Protein AF-A0A1R2CNJ6-F1 (afdb_monomer)

InterPro domains:
  IPR001752 Kinesin motor domain [PF00225] (35-286)
  IPR001752 Kinesin motor domain [PR00380] (66-87)
  IPR001752 Kinesin motor domain [PR00380] (236-257)
  IPR001752 Kinesin motor domain [PS50067] (5-286)
  IPR001752 Kinesin motor domain [SM00129] (3-294)
  IPR027417 P-loop containing nucleoside triphosphate hydrolase [SSF52540] (7-322)
  IPR027640 Kinesin-like protein [PTHR47968] (6-572)
  IPR036961 Kinesin motor domain superfamily [G3DSA:3.40.850.10] (2-332)

Secondary structure (DSSP, 8-state):
---EE-EEEEEEPP-SS--TTEEE-SSEEEETTTEEEE-SEEE-TT--HHHHHHHHHHHHHHHHTT--EEEEEESSTTSSHHHHHTB-SSSB-HHHHHHHHHHT-TTGGGEEEEEEEEEEETTEEEESS-SS--SS--EEEE-TTS-EEEET---EEESSHHHHHHHHHHHHHHHHHTT---EEEEEEEEEESS--TTSEEEEEEEEEEE----TT-HHHHHHHHHHHHHHHT----TTSSHHHHHTTTTSSTTSEEEEEEEE--SGGGHHHHHHHHHHHHHHHT-EE-PPP-EEETT-HHHHHHHHHHHHHHHHHHHHHH--S-HHHHHHHHHHHHHHHHHHHHS---HHHHHHHHHHHHHHHHHHHHHH--S--GGG----TTHHHHHHHHHHHHHHHHHHHHHHHHHHHHHHHHHTTB-TTT-SBSS-TT-EEE-TTS-EEE---------------------------------THHHHHHHHHHHHHHHHHHHHHHHHHHHHHHHHHHHHHHHHHHHHHHHHHHHHHHHHHHHHHHHHHHHHHHHHHHHHHHHHHHHHTS---------SSHHHHHHHHHHHHHHHHHHHHHHHHHHHHHHHHHHHHHHHTTS--

Mean predicted aligned error: 19.56 Å

Organism: NCBI:txid5963

Radius of gyration: 36.67 Å; Cα contacts (8 Å, |Δi|>4): 738; chains: 1; bounding box: 149×86×89 Å

Nearest PDB structures (foldseek):
  2vvg-assembly2_B  TM=9.002E-01  e=1.790E-24  Giardia duodenalis
  3h4s-assembly1_A  TM=8.795E-01  e=3.886E-25  Arabidopsis thaliana
  7a3z-assembly1_A  TM=8.917E-01  e=3.598E-23  Caenorhabditis elegans
  3lre-assembly3_A  TM=8.772E-01  e=2.678E-21  Homo sapiens
  4gkr-assembly1_A  TM=8.413E-01  e=9.285E-20  Nakaseomyces glabratus CBS 138

Sequence (620 aa):
MEKNHYKVAVRLKPIPTLPSFLSITSSTISLYNISSFDYDKVYQSDSKNEKIFDLISNYINNAFRGINLSVIAYGEPGSGKTYTIFGDHLSLGLVPITIAYIFNHAYRENYTFSCSMIGIDQDRLIDFLQEKPQEKTLKITKDVNGGVLIENLAEIIVEKEEDCYFLIKKGLKTKKDGKYSCDTVFQILIESLKADNRGFLVNSKMNFCDLNSNKSSKNLQSLNSVITCLSNNVTVPYRDSPLTKILSDTLTKTSNAVIIFNIIPYEYCINSTLQTLNIANLAKTITTTPKKNETQATNFHVLKKLHNDIIKLKNALRAKRGGKNLHEEVNMLKKETDKLKEILNEQSTVQEVEELIQHNKNLRIQLQNLVGCPIAESDVELPDSVSVLQKALVLTEDMIKKRKLYLTDQEMKAKLVADGRCTICTLKVPCKHRVAYSPKGEVIKGYKGNMKCTGNEQIKGKIGAGSGNKVVRSSTPSVDERFIENAEEKIKLLSKIEAYKEKKVMKEIEKAQEMQKIEDEMMEKMRIHEEWRRKYLEKNKEKIKAYKEQIGVKRQASERRKRKKTPSRPQSSFRISNYYERKKSIVDLLREHSKVFMRKSTSRIRSLSNVNNSVDSLSK

Solvent-accessible surface area (backbone atoms only — not comparable to full-atom values): 34892 Å² total; per-residue (Å²): 129,88,79,42,50,34,44,32,32,38,34,41,35,70,64,97,68,85,46,92,52,55,46,77,50,68,34,36,44,26,44,70,84,78,47,77,47,80,45,81,31,39,39,54,47,85,62,53,51,69,70,55,37,63,74,49,53,70,54,53,61,38,28,80,62,3,21,20,29,28,39,36,28,42,42,53,76,92,16,47,34,53,49,48,41,62,25,60,98,89,44,66,5,42,54,58,54,48,44,56,54,50,72,69,37,96,63,48,86,48,43,46,43,30,42,35,42,38,36,35,49,86,86,44,70,41,68,32,66,60,92,63,84,78,89,61,80,64,41,86,47,66,45,98,86,69,38,69,36,57,46,81,56,62,71,43,77,46,93,51,62,65,50,52,52,49,50,51,53,47,25,54,45,44,38,57,75,69,66,58,89,34,29,34,39,42,34,42,38,42,37,44,46,50,54,47,99,86,42,34,24,34,35,19,45,38,38,40,32,32,56,54,45,54,90,85,36,63,49,60,56,37,44,51,49,34,40,49,20,52,42,68,75,44,88,60,62,35,80,76,24,60,61,37,43,67,34,59,61,20,73,40,50,43,15,41,41,38,41,38,40,20,30,52,85,45,79,94,36,45,72,60,37,52,54,46,50,53,53,46,55,39,41,44,63,24,61,28,60,67,43,66,44,64,44,54,43,65,37,65,68,54,50,52,47,54,52,53,48,42,53,53,44,56,51,53,46,50,70,71,65,70,69,99,55,69,63,66,56,48,52,51,48,48,50,54,50,50,51,50,50,49,47,69,72,45,92,57,52,60,66,60,44,32,52,52,47,52,52,40,52,53,46,52,52,54,40,43,59,71,76,60,45,86,80,48,76,90,76,58,76,71,60,83,48,62,59,52,51,51,48,48,50,53,49,49,52,48,50,51,50,52,50,52,51,50,52,49,50,52,53,49,40,52,50,29,49,75,71,55,21,21,79,86,75,66,43,59,64,91,46,97,81,49,59,47,60,44,100,85,69,47,79,46,84,72,73,87,72,91,77,86,86,83,77,88,80,86,84,77,87,81,91,80,90,79,82,88,79,86,83,80,89,79,94,74,89,70,80,55,62,70,49,50,55,55,47,52,53,49,50,56,50,49,53,53,50,51,56,51,49,51,58,51,50,53,56,51,51,52,51,51,56,53,53,49,52,52,50,53,54,50,52,52,54,49,52,54,51,51,53,50,52,49,54,52,52,50,56,49,51,50,52,50,49,54,51,51,50,52,51,50,53,53,49,52,53,51,50,55,56,56,67,75,70,67,85,92,82,89,86,81,94,83,79,76,72,62,57,63,52,49,53,50,52,52,53,50,50,52,52,51,52,50,52,52,49,53,51,53,51,53,50,50,53,53,50,55,57,51,53,56,60,58,55,67,67,72,75,113

Foldseek 3Di:
DPFAAAAFEEEFAADPDFDPQWDDDQFWIHGNVPDIFGGPGYHYNPDALLNVLVVCVVQLVVQLLQFAEEEAEDFAPPLCLCCQAANDPVGGHNPLLSLLVLQPDPCNVQKWKWKWKWWDAQQAIDTQLDPDDQPDGWDWDADPVRAIDIPPTDTHIDDDSVLVVLSSVSSVVSCVVVVGLTKMKMKMKIWGLAADPVQKTHIYIYIYIRGNPPVPRQLVVLVLQQLQCLLVVHDRCLVRHPNSSNCVRRPHLQHHYYYYQRAYSDPVCVVRVVVSSVSSNSSRSRTHDHDTGIDRLQPLSLLVVLLVLLLVLVVLLVVLVDDPDVPVVVVVSVVVSVVSVVCSVDRNDSVVSSVSSVVSSVSSNSSCVSVDPSDDPVVPPPDVCVVVSVVSNVSSVVVVVVVVVVVVLVVVLLVLLCVCADSVPSHHPPDPVQWTADPVGHTDPDDPDDDDDDDDDDDDDDDDDDDDDDDDDDDDDDPVPVVVVVVVVVVVVVVVVVVVVVVVVVVVVVVVVVVVVVVVVVVVVVVVVVVVVVVVVVVVVVVVVVVVVVVVVVVVVVVVVVVVPDDDDDDDDDDDVPPVVVVVVVVVVVVVVVVVVVVVVVVVVVVVVVVVVVVVVVPD

Structure (mmCIF, N/CA/C/O backbone):
data_AF-A0A1R2CNJ6-F1
#
_entry.id   AF-A0A1R2CNJ6-F1
#
loop_
_atom_site.group_PDB
_atom_site.id
_atom_site.type_symbol
_atom_site.label_atom_id
_atom_site.label_alt_id
_atom_site.label_comp_id
_atom_site.label_asym_id
_atom_site.label_entity_id
_atom_site.label_seq_id
_atom_site.pdbx_PDB_ins_code
_atom_site.Cartn_x
_atom_site.Cartn_y
_atom_site.Cartn_z
_atom_site.occupancy
_atom_site.B_iso_or_equiv
_atom_site.auth_seq_id
_atom_site.auth_comp_id
_atom_site.auth_asym_id
_atom_site.auth_atom_id
_atom_site.pdbx_PDB_model_num
ATOM 1 N N . MET A 1 1 ? -14.070 -21.504 -10.090 1.00 34.78 1 MET A N 1
ATOM 2 C CA . MET A 1 1 ? -13.564 -20.307 -9.384 1.00 34.78 1 MET A CA 1
ATOM 3 C C . MET A 1 1 ? -12.425 -19.744 -10.214 1.00 34.78 1 MET A C 1
ATOM 5 O O . MET A 1 1 ? -11.457 -20.466 -10.425 1.00 34.78 1 MET A O 1
ATOM 9 N N . GLU A 1 2 ? -12.563 -18.536 -10.765 1.00 38.34 2 GLU A N 1
ATOM 10 C CA . GLU A 1 2 ? -11.441 -17.871 -11.443 1.00 38.34 2 GLU A CA 1
ATOM 11 C C . GLU A 1 2 ? -10.292 -17.716 -10.443 1.00 38.34 2 GLU A C 1
ATOM 13 O O . GLU A 1 2 ? -10.474 -17.178 -9.349 1.00 38.34 2 GLU A O 1
ATOM 18 N N . LYS A 1 3 ? -9.119 -18.258 -10.778 1.00 52.44 3 LYS A N 1
ATOM 19 C CA . LYS A 1 3 ? -7.924 -18.087 -9.953 1.00 52.44 3 LYS A CA 1
ATOM 20 C C . LYS A 1 3 ? -7.485 -16.633 -10.094 1.00 52.44 3 LYS A C 1
ATOM 22 O O . LYS A 1 3 ? -7.050 -16.233 -11.169 1.00 52.44 3 LYS A O 1
ATOM 27 N N . ASN A 1 4 ? -7.607 -15.855 -9.021 1.00 80.50 4 ASN A N 1
ATOM 28 C CA . ASN A 1 4 ? -6.976 -14.544 -8.962 1.00 80.50 4 ASN A CA 1
ATOM 29 C C . ASN A 1 4 ? -5.454 -14.732 -8.981 1.00 80.50 4 ASN A C 1
ATOM 31 O O . ASN A 1 4 ? -4.926 -15.709 -8.450 1.00 80.50 4 ASN A O 1
ATOM 35 N N . HIS A 1 5 ? -4.746 -13.809 -9.613 1.00 89.62 5 HIS A N 1
ATOM 36 C CA . HIS A 1 5 ? -3.288 -13.756 -9.648 1.00 89.62 5 HIS A CA 1
ATOM 37 C C . HIS A 1 5 ? -2.828 -12.331 -9.374 1.00 89.62 5 HIS A C 1
ATOM 39 O O . HIS A 1 5 ? -3.612 -11.385 -9.514 1.00 89.62 5 HIS A O 1
ATOM 45 N N . TYR A 1 6 ? -1.568 -12.171 -8.974 1.00 93.94 6 TYR A N 1
ATOM 46 C CA . TYR A 1 6 ? -0.950 -10.847 -8.917 1.00 93.94 6 TYR A CA 1
ATOM 47 C C . TYR A 1 6 ? -1.056 -10.181 -10.283 1.00 93.94 6 TYR A C 1
ATOM 49 O O . TYR A 1 6 ? -0.678 -10.773 -11.291 1.00 93.94 6 TYR A O 1
ATOM 57 N N . LYS A 1 7 ? -1.552 -8.943 -10.323 1.00 93.50 7 LYS A N 1
ATOM 58 C CA . LYS A 1 7 ? -1.608 -8.200 -11.580 1.00 93.50 7 LYS A CA 1
ATOM 59 C C . LYS A 1 7 ? -0.251 -7.618 -11.891 1.00 93.50 7 LYS A C 1
ATOM 61 O O . LYS A 1 7 ? 0.320 -6.882 -11.088 1.00 93.50 7 LYS A O 1
ATOM 66 N N . VAL A 1 8 ? 0.244 -7.944 -13.074 1.00 94.56 8 VAL A N 1
ATOM 67 C CA . VAL A 1 8 ? 1.555 -7.525 -13.544 1.00 94.56 8 VAL A CA 1
ATOM 68 C C . VAL A 1 8 ? 1.380 -6.659 -14.773 1.00 94.56 8 VAL A C 1
ATOM 70 O O . VAL A 1 8 ? 0.892 -7.110 -15.811 1.00 94.56 8 VAL A O 1
ATOM 73 N N . ALA A 1 9 ? 1.818 -5.410 -14.659 1.00 94.81 9 ALA A N 1
ATOM 74 C CA . ALA A 1 9 ? 1.904 -4.508 -15.791 1.00 94.81 9 ALA A CA 1
ATOM 75 C C . ALA A 1 9 ? 3.345 -4.088 -16.039 1.00 94.81 9 ALA A C 1
ATOM 77 O O . ALA A 1 9 ? 4.116 -3.906 -15.101 1.00 94.81 9 ALA A O 1
ATOM 78 N N . VAL A 1 10 ? 3.689 -3.876 -17.304 1.00 95.69 10 VAL A N 1
ATOM 79 C CA . VAL A 1 10 ? 4.961 -3.260 -17.685 1.00 95.69 10 VAL A CA 1
ATOM 80 C C . VAL A 1 10 ? 4.688 -1.854 -18.188 1.00 95.69 10 VAL A C 1
ATOM 82 O O . VAL A 1 10 ? 3.756 -1.640 -18.960 1.00 95.69 10 VAL A O 1
ATOM 85 N N . ARG A 1 11 ? 5.490 -0.885 -17.752 1.00 94.56 11 ARG A N 1
ATOM 86 C CA . ARG A 1 11 ? 5.390 0.507 -18.181 1.00 94.56 11 ARG A CA 1
ATOM 87 C C . ARG A 1 11 ? 6.698 0.967 -18.794 1.00 94.56 11 ARG A C 1
ATOM 89 O O . ARG A 1 11 ? 7.744 0.915 -18.150 1.00 94.56 11 ARG A O 1
ATOM 96 N N . LEU A 1 12 ? 6.625 1.486 -20.011 1.00 92.31 12 LEU A N 1
ATOM 97 C CA . LEU A 1 12 ? 7.766 2.114 -20.650 1.00 92.31 12 LEU A CA 1
ATOM 98 C C . LEU A 1 12 ? 7.927 3.556 -20.194 1.00 92.31 12 LEU A C 1
ATOM 100 O O . LEU A 1 12 ? 6.964 4.321 -20.125 1.00 92.31 12 LEU A O 1
ATOM 104 N N . LYS A 1 13 ? 9.177 3.942 -19.947 1.00 88.25 13 LYS A N 1
ATOM 105 C CA . LYS A 1 13 ? 9.533 5.351 -19.827 1.00 88.25 13 LYS A CA 1
ATOM 106 C C . LYS A 1 13 ? 9.173 6.098 -21.127 1.00 88.25 13 LYS A C 1
ATOM 108 O O . LYS A 1 13 ? 9.411 5.559 -22.214 1.00 88.25 13 LYS A O 1
ATOM 113 N N . PRO A 1 14 ? 8.636 7.329 -21.044 1.00 81.00 14 PRO A N 1
ATOM 114 C CA . PRO A 1 14 ? 8.408 8.162 -22.215 1.00 81.00 14 PRO A CA 1
ATOM 115 C C . PRO A 1 14 ? 9.697 8.380 -23.014 1.00 81.00 14 PRO A C 1
ATOM 117 O O . PRO A 1 14 ? 10.706 8.812 -22.454 1.00 81.00 14 PRO A O 1
ATOM 120 N N . ILE A 1 15 ? 9.661 8.068 -24.309 1.00 78.75 15 ILE A N 1
ATOM 121 C CA . ILE A 1 15 ? 10.730 8.351 -25.271 1.00 78.75 15 ILE A CA 1
ATOM 122 C C . ILE A 1 15 ? 10.114 8.801 -26.605 1.00 78.75 15 ILE A C 1
ATOM 124 O O . ILE A 1 15 ? 9.004 8.369 -26.916 1.00 78.75 15 ILE A O 1
ATOM 128 N N . PRO A 1 16 ? 10.806 9.641 -27.399 1.00 73.44 16 PRO A N 1
ATOM 129 C CA . PRO A 1 16 ? 10.237 10.207 -28.626 1.00 73.44 16 PRO A CA 1
ATOM 130 C C . PRO A 1 16 ? 9.940 9.158 -29.702 1.00 73.44 16 PRO A C 1
ATOM 132 O O . PRO A 1 16 ? 8.936 9.238 -30.400 1.00 73.44 16 PRO A O 1
ATOM 135 N N . THR A 1 17 ? 10.823 8.170 -29.841 1.00 77.25 17 THR A N 1
ATOM 136 C CA . THR A 1 17 ? 10.751 7.146 -30.887 1.00 77.25 17 THR A CA 1
ATOM 137 C C . THR A 1 17 ? 11.143 5.804 -30.308 1.00 77.25 17 THR A C 1
ATOM 139 O O . THR A 1 17 ? 12.238 5.679 -29.754 1.00 77.25 17 THR A O 1
ATOM 142 N N . LEU A 1 18 ? 10.276 4.802 -30.455 1.00 78.19 18 LEU A N 1
ATOM 143 C CA . LEU A 1 18 ? 10.549 3.461 -29.958 1.00 78.19 18 LEU A CA 1
ATOM 144 C C . LEU A 1 18 ? 11.776 2.857 -30.675 1.00 78.19 18 LEU A C 1
ATOM 146 O O . LEU A 1 18 ? 11.849 2.942 -31.902 1.00 78.19 18 LEU A O 1
ATOM 150 N N . PRO A 1 19 ? 12.745 2.261 -29.957 1.00 80.12 19 PRO A N 1
ATOM 151 C CA . PRO A 1 19 ? 13.917 1.671 -30.584 1.00 80.12 19 PRO A CA 1
ATOM 152 C C . PRO A 1 19 ? 13.548 0.434 -31.401 1.00 80.12 19 PRO A C 1
ATOM 154 O O . PRO A 1 19 ? 12.682 -0.343 -31.004 1.00 80.12 19 PRO A O 1
ATOM 157 N N . SER A 1 20 ? 14.292 0.179 -32.476 1.00 78.62 20 SER A N 1
ATOM 158 C CA . SER A 1 20 ? 14.087 -0.983 -33.352 1.00 78.62 20 SER A CA 1
ATOM 159 C C . SER A 1 20 ? 14.244 -2.336 -32.653 1.00 78.62 20 SER A C 1
ATOM 161 O O . SER A 1 20 ? 13.674 -3.325 -33.107 1.00 78.62 20 SER A O 1
ATOM 163 N N . PHE A 1 21 ? 14.993 -2.401 -31.546 1.00 79.62 21 PHE A N 1
ATOM 164 C CA . PHE A 1 21 ? 15.168 -3.640 -30.788 1.00 79.62 21 PHE A CA 1
ATOM 165 C C . PHE A 1 21 ? 13.932 -4.033 -29.971 1.00 79.62 21 PHE A C 1
ATOM 167 O O . PHE A 1 21 ? 13.917 -5.127 -29.412 1.00 79.62 21 PHE A O 1
ATOM 174 N N . LEU A 1 22 ? 12.924 -3.165 -29.847 1.00 82.56 22 LEU A N 1
ATOM 175 C CA . LEU A 1 22 ? 11.798 -3.371 -28.947 1.00 82.56 22 LEU A CA 1
ATOM 176 C C . LEU A 1 22 ? 10.475 -3.312 -29.723 1.00 82.56 22 LEU A C 1
ATOM 178 O O . LEU A 1 22 ? 10.113 -2.284 -30.283 1.00 82.56 22 LEU A O 1
ATOM 182 N N . SER A 1 23 ? 9.747 -4.428 -29.736 1.00 81.88 23 SER A N 1
ATOM 183 C CA . SER A 1 23 ? 8.403 -4.541 -30.314 1.00 81.88 23 SER A CA 1
ATOM 184 C C . SER A 1 23 ? 7.374 -4.688 -29.196 1.00 81.88 23 SER A C 1
ATOM 186 O O . SER A 1 23 ? 7.609 -5.414 -28.228 1.00 81.88 23 SER A O 1
ATOM 188 N N . ILE A 1 24 ? 6.253 -3.967 -29.287 1.00 83.56 24 ILE A N 1
ATOM 189 C CA . ILE A 1 24 ? 5.254 -3.883 -28.212 1.00 83.56 24 ILE A CA 1
ATOM 190 C C . ILE A 1 24 ? 3.848 -4.026 -28.765 1.00 83.56 24 ILE A C 1
ATOM 192 O O . ILE A 1 24 ? 3.463 -3.329 -29.702 1.00 83.56 24 ILE A O 1
ATOM 196 N N . THR A 1 25 ? 3.045 -4.830 -28.080 1.00 84.12 25 THR A N 1
ATOM 197 C CA . THR A 1 25 ? 1.585 -4.845 -28.199 1.00 84.12 25 THR A CA 1
ATOM 198 C C . THR A 1 25 ? 0.949 -4.462 -26.859 1.00 84.12 25 THR A C 1
ATOM 200 O O . THR A 1 25 ? 1.637 -4.157 -25.889 1.00 84.12 25 THR A O 1
ATOM 203 N N . SER A 1 26 ? -0.382 -4.489 -26.755 1.00 81.69 26 SER A N 1
ATOM 204 C CA . SER A 1 26 ? -1.084 -4.182 -25.498 1.00 81.69 26 SER A CA 1
ATOM 205 C C . SER A 1 26 ? -0.767 -5.128 -24.329 1.00 81.69 26 SER A C 1
ATOM 207 O O . SER A 1 26 ? -1.091 -4.798 -23.185 1.00 81.69 26 SER A O 1
ATOM 209 N N . SER A 1 27 ? -0.191 -6.300 -24.605 1.00 87.12 27 SER A N 1
ATOM 210 C CA . SER A 1 27 ? 0.097 -7.358 -23.626 1.00 87.12 27 SER A CA 1
ATOM 211 C C . SER A 1 27 ? 1.493 -7.960 -23.765 1.00 87.12 27 SER A C 1
ATOM 213 O O . SER A 1 27 ? 1.941 -8.622 -22.836 1.00 87.12 27 SER A O 1
ATOM 215 N N . THR A 1 28 ? 2.185 -7.731 -24.880 1.00 87.81 28 THR A N 1
ATOM 216 C CA . THR A 1 28 ? 3.434 -8.425 -25.204 1.00 87.81 28 THR A CA 1
ATOM 217 C C . THR A 1 28 ? 4.572 -7.433 -25.408 1.00 87.81 28 THR A C 1
ATOM 219 O O . THR A 1 28 ? 4.388 -6.387 -26.031 1.00 87.81 28 THR A O 1
ATOM 222 N N . ILE A 1 29 ? 5.757 -7.773 -24.903 1.00 88.25 29 ILE A N 1
ATOM 223 C CA . ILE A 1 29 ? 7.021 -7.090 -25.201 1.00 88.25 29 ILE A CA 1
ATOM 224 C C . ILE A 1 29 ? 7.964 -8.106 -25.825 1.00 88.25 29 ILE A C 1
ATOM 226 O O . ILE A 1 29 ? 8.229 -9.146 -25.224 1.00 88.25 29 ILE A O 1
ATOM 230 N N . SER A 1 30 ? 8.513 -7.785 -26.991 1.00 85.31 30 SER A N 1
ATOM 231 C CA . SER A 1 30 ? 9.539 -8.590 -27.646 1.00 85.31 30 SER A CA 1
ATOM 232 C C . SER A 1 30 ? 10.839 -7.799 -27.776 1.00 85.31 30 SER A C 1
ATOM 234 O O . SER A 1 30 ? 10.840 -6.658 -28.237 1.00 85.31 30 SER A O 1
ATOM 236 N N . LEU A 1 31 ? 11.952 -8.413 -27.375 1.00 84.44 31 LEU A N 1
ATOM 237 C CA . LEU A 1 31 ? 13.301 -7.859 -27.487 1.00 84.44 31 LEU A CA 1
ATOM 238 C C . LEU A 1 31 ? 14.066 -8.588 -28.597 1.00 84.44 31 LEU A C 1
ATOM 240 O O . LEU A 1 31 ? 14.164 -9.821 -28.586 1.00 84.44 31 LEU A O 1
ATOM 244 N N . TYR A 1 32 ? 14.588 -7.818 -29.553 1.00 79.00 32 TYR A N 1
ATOM 245 C CA . TYR A 1 32 ? 15.291 -8.254 -30.767 1.00 79.00 32 TYR A CA 1
ATOM 246 C C . TYR A 1 32 ? 14.557 -9.331 -31.586 1.00 79.00 32 TYR A C 1
ATOM 248 O O . TYR A 1 32 ? 15.190 -10.056 -32.344 1.00 79.00 32 TYR A O 1
ATOM 256 N N . ASN A 1 33 ? 13.235 -9.475 -31.426 1.00 68.62 33 ASN A N 1
ATOM 257 C CA . ASN A 1 33 ? 12.442 -10.591 -31.967 1.00 68.62 33 ASN A CA 1
ATOM 258 C C . ASN A 1 33 ? 12.946 -11.994 -31.551 1.00 68.62 33 ASN A C 1
ATOM 260 O O . ASN A 1 33 ? 12.611 -12.983 -32.195 1.00 68.62 33 ASN A O 1
ATOM 264 N N . ILE A 1 34 ? 13.736 -12.087 -30.474 1.00 67.38 34 ILE A N 1
ATOM 265 C CA . ILE A 1 34 ? 14.315 -13.345 -29.966 1.00 67.38 34 ILE A CA 1
ATOM 266 C C . ILE A 1 34 ? 13.641 -13.765 -28.659 1.00 67.38 34 ILE A C 1
ATOM 268 O O . ILE A 1 34 ? 13.388 -14.945 -28.436 1.00 67.38 34 ILE A O 1
ATOM 272 N N . SER A 1 35 ? 13.345 -12.803 -27.784 1.00 77.06 35 SER A N 1
ATOM 273 C CA . SER A 1 35 ? 12.688 -13.062 -26.499 1.00 77.06 35 SER A CA 1
ATOM 274 C C . SER A 1 35 ? 11.375 -12.298 -26.433 1.00 77.06 35 SER A C 1
ATOM 276 O O . SER A 1 35 ? 11.356 -11.093 -26.672 1.00 77.06 35 SER A O 1
ATOM 278 N N . SER A 1 36 ? 10.280 -13.005 -26.154 1.00 84.75 36 SER A N 1
ATOM 279 C CA . SER A 1 36 ? 8.932 -12.443 -26.068 1.00 84.75 36 SER A CA 1
ATOM 280 C C . SER A 1 36 ? 8.340 -12.708 -24.691 1.00 84.75 36 SER A C 1
ATOM 282 O O . SER A 1 36 ? 8.510 -13.795 -24.138 1.00 84.75 36 SER A O 1
ATOM 284 N N . PHE A 1 37 ? 7.661 -11.708 -24.142 1.00 87.75 37 PHE A N 1
ATOM 285 C CA . PHE A 1 37 ? 7.138 -11.713 -22.784 1.00 87.75 37 PHE A CA 1
ATOM 286 C C . PHE A 1 37 ? 5.691 -11.227 -22.769 1.00 87.75 37 PHE A C 1
ATOM 288 O O . PHE A 1 37 ? 5.419 -10.147 -23.291 1.00 87.75 37 PHE A O 1
ATOM 295 N N . ASP A 1 38 ? 4.794 -11.975 -22.123 1.00 89.00 38 ASP A N 1
ATOM 296 C CA . ASP A 1 38 ? 3.367 -11.650 -22.035 1.00 89.00 38 ASP A CA 1
ATOM 297 C C . ASP A 1 38 ? 2.950 -11.256 -20.615 1.00 89.00 38 ASP A C 1
ATOM 299 O O . ASP A 1 38 ? 3.144 -12.009 -19.657 1.00 89.00 38 ASP A O 1
ATOM 303 N N . TYR A 1 39 ? 2.243 -10.138 -20.487 1.00 89.81 39 TYR A N 1
ATOM 304 C CA . TYR A 1 39 ? 1.798 -9.545 -19.221 1.00 89.81 39 TYR A CA 1
ATOM 305 C C . TYR A 1 39 ? 0.303 -9.205 -19.246 1.00 89.81 39 TYR A C 1
ATOM 307 O O . TYR A 1 39 ? -0.321 -9.228 -20.306 1.00 89.81 39 TYR A O 1
ATOM 315 N N . ASP A 1 40 ? -0.289 -8.882 -18.087 1.00 87.06 40 ASP A N 1
ATOM 316 C CA . ASP A 1 40 ? -1.700 -8.460 -18.037 1.00 87.06 40 ASP A CA 1
ATOM 317 C C . ASP A 1 40 ? -1.913 -7.156 -18.818 1.00 87.06 40 ASP A C 1
ATOM 319 O O . ASP A 1 40 ? -2.952 -6.957 -19.453 1.00 87.06 40 ASP A O 1
ATOM 323 N N . LYS A 1 41 ? -0.924 -6.255 -18.774 1.00 91.12 41 LYS A N 1
ATOM 324 C CA . LYS A 1 41 ? -0.938 -5.010 -19.539 1.00 91.12 41 LYS A CA 1
ATOM 325 C C . LYS A 1 41 ? 0.468 -4.500 -19.825 1.00 91.12 41 LYS A C 1
ATOM 327 O O . LYS A 1 41 ? 1.340 -4.545 -18.959 1.00 91.12 41 LYS A O 1
ATOM 332 N N . VAL A 1 42 ? 0.660 -3.939 -21.012 1.00 92.12 42 VAL A N 1
ATOM 333 C CA . VAL A 1 42 ? 1.858 -3.175 -21.364 1.00 92.12 42 VAL A CA 1
ATOM 334 C C . VAL A 1 42 ? 1.451 -1.746 -21.706 1.00 92.12 42 VAL A C 1
ATOM 336 O O . VAL A 1 42 ? 0.639 -1.510 -22.600 1.00 92.12 42 VAL A O 1
ATOM 339 N N . TYR A 1 43 ? 2.004 -0.791 -20.963 1.00 91.38 43 TYR A N 1
ATOM 340 C CA . TYR A 1 43 ? 1.786 0.639 -21.137 1.00 91.38 43 TYR A CA 1
ATOM 341 C C . TYR A 1 43 ? 2.946 1.246 -21.921 1.00 91.38 43 TYR A C 1
ATOM 343 O O . TYR A 1 43 ? 4.104 1.174 -21.499 1.00 91.38 43 TYR A O 1
ATOM 351 N N . GLN A 1 44 ? 2.615 1.843 -23.063 1.00 88.69 44 GLN A N 1
ATOM 352 C CA . GLN A 1 44 ? 3.566 2.516 -23.940 1.00 88.69 44 GLN A CA 1
ATOM 353 C C . GLN A 1 44 ? 3.966 3.893 -23.385 1.00 88.69 44 GLN A C 1
ATOM 355 O O . GLN A 1 44 ? 3.411 4.381 -22.400 1.00 88.69 44 GLN A O 1
ATOM 360 N N . SER A 1 45 ? 4.955 4.515 -24.024 1.00 83.12 45 SER A N 1
ATOM 361 C CA . SER A 1 45 ? 5.558 5.794 -23.629 1.00 83.12 45 SER A CA 1
ATOM 362 C C . SER A 1 45 ? 4.576 6.973 -23.528 1.00 83.12 45 SER A C 1
ATOM 364 O O . SER A 1 45 ? 4.849 7.919 -22.797 1.00 83.12 45 SER A O 1
ATOM 366 N N . ASP A 1 46 ? 3.438 6.915 -24.218 1.00 83.25 46 ASP A N 1
ATOM 367 C CA . ASP A 1 46 ? 2.358 7.914 -24.224 1.00 83.25 46 ASP A CA 1
ATOM 368 C C . ASP A 1 46 ? 1.267 7.651 -23.162 1.00 83.25 46 ASP A C 1
ATOM 370 O O . ASP A 1 46 ? 0.311 8.418 -23.008 1.00 83.25 46 ASP A O 1
ATOM 374 N N . SER A 1 47 ? 1.369 6.537 -22.432 1.00 85.75 47 SER A N 1
ATOM 375 C CA . SER A 1 47 ? 0.340 6.101 -21.495 1.00 85.75 47 SER A CA 1
ATOM 376 C C . SER A 1 47 ? 0.357 6.931 -20.214 1.00 85.75 47 SER A C 1
ATOM 378 O O . SER A 1 47 ? 1.294 6.878 -19.407 1.00 85.75 47 SER A O 1
ATOM 380 N N . LYS A 1 48 ? -0.740 7.665 -20.010 1.00 86.25 48 LYS A N 1
ATOM 381 C CA . LYS A 1 48 ? -0.973 8.487 -18.822 1.00 86.25 48 LYS A CA 1
ATOM 382 C C . LYS A 1 48 ? -1.321 7.654 -17.584 1.00 86.25 48 LYS A C 1
ATOM 384 O O . LYS A 1 48 ? -1.790 6.518 -17.696 1.00 86.25 48 LYS A O 1
ATOM 389 N N . ASN A 1 49 ? -1.109 8.234 -16.404 1.00 87.00 49 ASN A N 1
ATOM 390 C CA . ASN A 1 49 ? -1.309 7.565 -15.115 1.00 87.00 49 ASN A CA 1
ATOM 391 C C . ASN A 1 49 ? -2.770 7.156 -14.868 1.00 87.00 49 ASN A C 1
ATOM 393 O O . ASN A 1 49 ? -3.005 6.132 -14.234 1.00 87.00 49 ASN A O 1
ATOM 397 N N . GLU A 1 50 ? -3.745 7.862 -15.437 1.00 84.31 50 GLU A N 1
ATOM 398 C CA . GLU A 1 50 ? -5.174 7.546 -15.323 1.00 84.31 50 GLU A CA 1
ATOM 399 C C . GLU A 1 50 ? -5.514 6.202 -15.981 1.00 84.31 50 GLU A C 1
ATOM 401 O O . GLU A 1 50 ? -6.266 5.406 -15.427 1.00 84.31 50 GLU A O 1
ATOM 406 N N . LYS A 1 51 ? -4.888 5.885 -17.123 1.00 86.19 51 LYS A N 1
ATOM 407 C CA . LYS A 1 51 ? -5.046 4.565 -17.761 1.00 86.19 51 LYS A CA 1
ATOM 408 C C . LYS A 1 51 ? -4.419 3.448 -16.928 1.00 86.19 51 LYS A C 1
ATOM 410 O O . LYS A 1 51 ? -4.857 2.307 -16.999 1.00 86.19 51 LYS A O 1
ATOM 415 N N . ILE A 1 52 ? -3.371 3.754 -16.163 1.00 89.38 52 ILE A N 1
ATOM 416 C CA . ILE A 1 52 ? -2.738 2.788 -15.256 1.00 89.38 52 ILE A CA 1
ATOM 417 C C . ILE A 1 52 ? -3.617 2.589 -14.020 1.00 89.38 52 ILE A C 1
ATOM 419 O O . ILE A 1 52 ? -3.735 1.468 -13.526 1.00 89.38 52 ILE A O 1
ATOM 423 N N . PHE A 1 53 ? -4.286 3.650 -13.564 1.00 89.94 53 PHE A N 1
ATOM 424 C CA . PHE A 1 53 ? -5.228 3.599 -12.455 1.00 89.94 53 PHE A CA 1
ATOM 425 C C . PHE A 1 53 ? -6.381 2.611 -12.700 1.00 89.94 53 PHE A C 1
ATOM 427 O O . PHE A 1 53 ? -6.789 1.905 -11.775 1.00 89.94 53 PHE A O 1
ATOM 434 N N . ASP A 1 54 ? -6.842 2.461 -13.947 1.00 87.25 54 ASP A N 1
ATOM 435 C CA . ASP A 1 54 ? -7.856 1.461 -14.319 1.00 87.25 54 ASP A CA 1
ATOM 436 C C . ASP A 1 54 ? -7.503 0.041 -13.847 1.00 87.25 54 ASP A C 1
ATOM 438 O O . ASP A 1 54 ? -8.391 -0.713 -13.437 1.00 87.25 54 ASP A O 1
ATOM 442 N N . LEU A 1 55 ? -6.210 -0.310 -13.844 1.00 87.12 55 LEU A N 1
ATOM 443 C CA . LEU A 1 55 ? -5.719 -1.611 -13.386 1.00 87.12 55 LEU A CA 1
ATOM 444 C C . LEU A 1 55 ? -5.904 -1.809 -11.878 1.00 87.12 55 LEU A C 1
ATOM 446 O O . LEU A 1 55 ? -6.181 -2.928 -11.447 1.00 87.12 55 LEU A O 1
ATOM 450 N N . ILE A 1 56 ? -5.755 -0.747 -11.079 1.00 89.62 56 ILE A N 1
ATOM 451 C CA . ILE A 1 56 ? -5.838 -0.822 -9.613 1.00 89.62 56 ILE A CA 1
ATOM 452 C C . ILE A 1 56 ? -7.250 -0.551 -9.081 1.00 89.62 56 ILE A C 1
ATOM 454 O O . ILE A 1 56 ? -7.601 -1.074 -8.027 1.00 89.62 56 ILE A O 1
ATOM 458 N N . SER A 1 57 ? -8.081 0.194 -9.819 1.00 85.62 57 SER A N 1
ATOM 459 C CA . SER A 1 57 ? -9.410 0.666 -9.391 1.00 85.62 57 SER A CA 1
ATOM 460 C C . SER A 1 57 ? -10.309 -0.426 -8.788 1.00 85.62 57 SER A C 1
ATOM 462 O O . SER A 1 57 ? -10.902 -0.244 -7.724 1.00 85.62 57 SER A O 1
ATOM 464 N N . ASN A 1 58 ? -10.352 -1.612 -9.407 1.00 81.12 58 ASN A N 1
ATOM 465 C CA . ASN A 1 58 ? -11.167 -2.735 -8.926 1.00 81.12 58 ASN A CA 1
ATOM 466 C C . ASN A 1 58 ? -10.688 -3.283 -7.577 1.00 81.12 58 ASN A C 1
ATOM 468 O O . ASN A 1 58 ? -11.494 -3.754 -6.778 1.00 81.12 58 ASN A O 1
ATOM 472 N N . TYR A 1 59 ? -9.386 -3.206 -7.313 1.00 90.12 59 TYR A N 1
ATOM 473 C CA . TYR A 1 59 ? -8.787 -3.683 -6.072 1.00 90.12 59 TYR A CA 1
ATOM 474 C C . TYR A 1 59 ? -8.957 -2.691 -4.924 1.00 90.12 59 TYR A C 1
ATOM 476 O O . TYR A 1 59 ? -9.007 -3.114 -3.772 1.00 90.12 59 TYR A O 1
ATOM 484 N N . ILE A 1 60 ? -9.133 -1.401 -5.220 1.00 90.94 60 ILE A N 1
ATOM 485 C CA . ILE A 1 60 ? -9.458 -0.393 -4.201 1.00 90.94 60 ILE A CA 1
ATOM 486 C C . ILE A 1 60 ? -10.823 -0.704 -3.572 1.00 90.94 60 ILE A C 1
ATOM 488 O O . ILE A 1 60 ? -10.965 -0.680 -2.354 1.00 90.94 60 ILE A O 1
ATOM 492 N N . ASN A 1 61 ? -11.810 -1.126 -4.370 1.00 88.88 61 ASN A N 1
ATOM 493 C CA . ASN A 1 61 ? -13.107 -1.571 -3.840 1.00 88.88 61 ASN A CA 1
ATOM 494 C C . ASN A 1 61 ? -12.984 -2.809 -2.931 1.00 88.88 61 ASN A C 1
ATOM 496 O O . ASN A 1 61 ? -13.762 -2.970 -1.992 1.00 88.88 61 ASN A O 1
ATOM 500 N N . ASN A 1 62 ? -11.999 -3.678 -3.175 1.00 92.06 62 ASN A N 1
ATOM 501 C CA . ASN A 1 62 ? -11.715 -4.807 -2.288 1.00 92.06 62 ASN A CA 1
ATOM 502 C C . ASN A 1 62 ? -11.105 -4.344 -0.954 1.00 92.06 62 ASN A C 1
ATOM 504 O O . ASN A 1 62 ? -11.382 -4.963 0.072 1.00 92.06 62 ASN A O 1
ATOM 508 N N . ALA A 1 63 ? -10.351 -3.241 -0.939 1.00 93.75 63 ALA A N 1
ATOM 509 C CA . ALA A 1 63 ? -9.825 -2.653 0.292 1.00 93.75 63 ALA A CA 1
ATOM 510 C C . ALA A 1 63 ? -10.952 -2.175 1.222 1.00 93.75 63 ALA A C 1
ATOM 512 O O . ALA A 1 63 ? -10.957 -2.527 2.401 1.00 93.75 63 ALA A O 1
ATOM 513 N N . PHE A 1 64 ? -11.989 -1.520 0.694 1.00 92.44 64 PHE A N 1
ATOM 514 C CA . PHE A 1 64 ? -13.199 -1.190 1.468 1.00 92.44 64 PHE A CA 1
ATOM 515 C C . PHE A 1 64 ? -13.920 -2.420 2.041 1.00 92.44 64 PHE A C 1
ATOM 517 O O . PHE A 1 64 ? -14.590 -2.343 3.070 1.00 92.44 64 PHE A O 1
ATOM 524 N N . ARG A 1 65 ? -13.762 -3.580 1.396 1.00 91.62 65 ARG A N 1
ATOM 525 C CA . ARG A 1 65 ? -14.295 -4.867 1.864 1.00 91.62 65 ARG A CA 1
ATOM 526 C C . ARG A 1 65 ? -1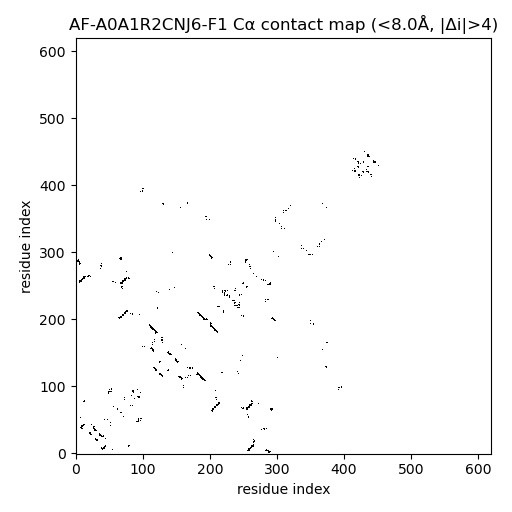3.370 -5.579 2.850 1.00 91.62 65 ARG A C 1
ATOM 528 O O . ARG A 1 65 ? -13.677 -6.708 3.207 1.00 91.62 65 ARG A O 1
ATOM 535 N N . GLY A 1 66 ? -12.270 -4.964 3.280 1.00 93.75 66 GLY A N 1
ATOM 536 C CA . GLY A 1 66 ? -11.330 -5.540 4.240 1.00 93.75 66 GLY A CA 1
ATOM 537 C C . GLY A 1 66 ? -10.224 -6.399 3.621 1.00 93.75 66 GLY A C 1
ATOM 538 O O . GLY A 1 66 ? -9.655 -7.237 4.306 1.00 93.75 66 GLY A O 1
ATOM 539 N N . ILE A 1 67 ? -9.932 -6.265 2.324 1.00 94.81 67 ILE A N 1
ATOM 540 C CA . ILE A 1 67 ? -8.871 -7.039 1.663 1.00 94.81 67 ILE A CA 1
ATOM 541 C C . ILE A 1 67 ? -7.651 -6.149 1.427 1.00 94.81 67 ILE A C 1
ATOM 543 O O . ILE A 1 67 ? -7.737 -5.126 0.755 1.00 94.81 67 ILE A O 1
ATOM 547 N N . ASN A 1 68 ? -6.495 -6.579 1.922 1.00 96.31 68 ASN A N 1
ATOM 548 C CA . ASN A 1 68 ? -5.226 -5.874 1.749 1.00 96.31 68 ASN A CA 1
ATOM 549 C C . ASN A 1 68 ? -4.831 -5.698 0.271 1.00 96.31 68 ASN A C 1
ATOM 551 O O . ASN A 1 68 ? -5.096 -6.570 -0.565 1.00 96.31 68 ASN A O 1
ATOM 555 N N . LEU A 1 69 ? -4.150 -4.588 -0.032 1.00 96.56 69 LEU A N 1
ATOM 556 C CA . LEU A 1 69 ? -3.635 -4.271 -1.364 1.00 96.56 69 LEU A CA 1
ATOM 557 C C . LEU A 1 69 ? -2.180 -3.788 -1.300 1.00 96.56 69 LEU A C 1
ATOM 559 O O . LEU A 1 69 ? -1.848 -2.880 -0.546 1.00 96.56 69 LEU A O 1
ATOM 563 N N . SER A 1 70 ? -1.318 -4.330 -2.155 1.00 97.06 70 SER A N 1
ATOM 564 C CA . SER A 1 70 ? -0.007 -3.741 -2.455 1.00 97.06 70 SER A CA 1
ATOM 565 C C . SER A 1 70 ? 0.056 -3.251 -3.896 1.00 97.06 70 SER A C 1
ATOM 567 O O . SER A 1 70 ? -0.244 -4.003 -4.819 1.00 97.06 70 SER A O 1
ATOM 569 N N . VAL A 1 71 ? 0.489 -2.011 -4.095 1.00 97.69 71 VAL A N 1
ATOM 570 C CA . VAL A 1 71 ? 0.819 -1.425 -5.396 1.00 97.69 71 VAL A CA 1
ATOM 571 C C . VAL A 1 71 ? 2.307 -1.099 -5.397 1.00 97.69 71 VAL A C 1
ATOM 573 O O . VAL A 1 71 ? 2.753 -0.220 -4.665 1.00 97.69 71 VAL A O 1
ATOM 576 N N . ILE A 1 72 ? 3.093 -1.817 -6.194 1.00 97.06 72 ILE A N 1
ATOM 577 C CA . ILE A 1 72 ? 4.559 -1.726 -6.167 1.00 97.06 72 ILE A CA 1
ATOM 578 C C . ILE A 1 72 ? 5.067 -1.254 -7.525 1.00 97.06 72 ILE A C 1
ATOM 580 O O . ILE A 1 72 ? 4.805 -1.905 -8.533 1.00 97.06 72 ILE A O 1
ATOM 584 N N . ALA A 1 73 ? 5.835 -0.164 -7.557 1.00 95.50 73 ALA A N 1
ATOM 585 C CA . ALA A 1 73 ? 6.601 0.230 -8.735 1.00 95.50 73 ALA A CA 1
ATOM 586 C C . ALA A 1 73 ? 8.032 -0.325 -8.656 1.00 95.50 73 ALA A C 1
ATOM 588 O O . ALA A 1 73 ? 8.772 -0.055 -7.708 1.00 95.50 73 ALA A O 1
ATOM 589 N N . TYR A 1 74 ? 8.429 -1.095 -9.668 1.00 93.88 74 TYR A N 1
ATOM 590 C CA . TYR A 1 74 ? 9.686 -1.844 -9.724 1.00 93.88 74 TYR A CA 1
ATOM 591 C C . TYR A 1 74 ? 10.454 -1.524 -11.012 1.00 93.88 74 TYR A C 1
ATOM 593 O O . TYR A 1 74 ? 9.851 -1.413 -12.069 1.00 93.88 74 TYR A O 1
ATOM 601 N N . GLY A 1 75 ? 11.786 -1.429 -10.972 1.00 91.19 75 GLY A N 1
ATOM 602 C CA . GLY A 1 75 ? 12.636 -1.313 -12.169 1.00 91.19 75 GLY A CA 1
ATOM 603 C C . GLY A 1 75 ? 13.779 -0.316 -12.000 1.00 91.19 75 GLY A C 1
ATOM 604 O O . GLY A 1 75 ? 13.816 0.407 -11.025 1.00 91.19 75 GLY A O 1
ATOM 605 N N . GLU A 1 76 ? 14.725 -0.226 -12.928 1.00 87.69 76 GLU A N 1
ATOM 606 C CA . GLU A 1 76 ? 15.987 0.531 -12.751 1.00 87.69 76 GLU A CA 1
ATOM 607 C C . GLU A 1 76 ? 15.831 2.022 -12.341 1.00 87.69 76 GLU A C 1
ATOM 609 O O . GLU A 1 76 ? 14.808 2.647 -12.641 1.00 87.69 76 GLU A O 1
ATOM 614 N N . PRO A 1 77 ? 16.803 2.655 -11.645 1.00 87.19 77 PRO A N 1
ATOM 615 C CA . PRO A 1 77 ? 16.758 4.088 -11.366 1.00 87.19 77 PRO A CA 1
ATOM 616 C C . PRO A 1 77 ? 16.537 4.908 -12.642 1.00 87.19 77 PRO A C 1
ATOM 618 O O . PRO A 1 77 ? 17.112 4.636 -13.691 1.00 87.19 77 PRO A O 1
ATOM 621 N N . GLY A 1 78 ? 15.646 5.898 -12.563 1.00 85.56 78 GLY A N 1
ATOM 622 C CA . GLY A 1 78 ? 15.259 6.705 -13.721 1.00 85.56 78 GLY A CA 1
ATOM 623 C C . GLY A 1 78 ? 14.219 6.073 -14.656 1.00 85.56 78 GLY A C 1
ATOM 624 O O . GLY A 1 78 ? 13.865 6.725 -15.637 1.00 85.56 78 GLY A O 1
ATOM 625 N N . SER A 1 79 ? 13.686 4.877 -14.367 1.00 89.88 79 SER A N 1
ATOM 626 C CA . SER A 1 79 ? 12.640 4.221 -15.178 1.00 89.88 79 SER A CA 1
ATOM 627 C C . SER A 1 79 ? 11.222 4.793 -15.023 1.00 89.88 79 SER A C 1
ATOM 629 O O . SER A 1 79 ? 10.329 4.434 -15.787 1.00 89.88 79 SER A O 1
ATOM 631 N N . GLY A 1 80 ? 10.997 5.693 -14.058 1.00 90.19 80 GLY A N 1
ATOM 632 C CA . GLY A 1 80 ? 9.698 6.352 -13.844 1.00 90.19 80 GLY A CA 1
ATOM 633 C C . GLY A 1 80 ? 8.836 5.776 -12.712 1.00 90.19 80 GLY A C 1
ATOM 634 O O . GLY A 1 80 ? 7.624 5.976 -12.720 1.00 90.19 80 GLY A O 1
ATOM 635 N N . LYS A 1 81 ? 9.430 5.083 -11.731 1.00 92.75 81 LYS A N 1
ATOM 636 C CA . LYS A 1 81 ? 8.720 4.548 -10.548 1.00 92.75 81 LYS A CA 1
ATOM 637 C C . LYS A 1 81 ? 8.030 5.643 -9.729 1.00 92.75 81 LYS A C 1
ATOM 639 O O . LYS A 1 81 ? 6.808 5.630 -9.621 1.00 92.75 81 LYS A O 1
ATOM 644 N N . THR A 1 82 ? 8.778 6.654 -9.284 1.00 90.75 82 THR A N 1
ATOM 645 C CA . THR A 1 82 ? 8.238 7.811 -8.549 1.00 90.75 82 THR A CA 1
ATOM 646 C C . THR A 1 82 ? 7.160 8.550 -9.345 1.00 90.75 82 THR A C 1
ATOM 648 O O . THR A 1 82 ? 6.103 8.846 -8.801 1.00 90.75 82 THR A O 1
ATOM 651 N N . TYR A 1 83 ? 7.362 8.752 -10.654 1.00 89.56 83 TYR A N 1
ATOM 652 C CA . TYR A 1 83 ? 6.349 9.334 -11.550 1.00 89.56 83 TYR A CA 1
ATOM 653 C C . TYR A 1 83 ? 5.070 8.481 -11.638 1.00 89.56 83 TYR A C 1
ATOM 655 O O . TYR A 1 83 ? 3.970 8.996 -11.804 1.00 89.56 83 TYR A O 1
ATOM 663 N N . THR A 1 84 ? 5.194 7.160 -11.511 1.00 93.81 84 THR A N 1
ATOM 664 C CA . THR A 1 84 ? 4.043 6.252 -11.492 1.00 93.81 84 THR A CA 1
ATOM 665 C C . THR A 1 84 ? 3.307 6.316 -10.155 1.00 93.81 84 THR A C 1
ATOM 667 O O . THR A 1 84 ? 2.085 6.399 -10.144 1.00 93.81 84 THR A O 1
ATOM 670 N N . ILE A 1 85 ? 4.025 6.295 -9.029 1.00 94.56 85 ILE A N 1
ATOM 671 C CA . ILE A 1 85 ? 3.422 6.245 -7.689 1.00 94.56 85 ILE A CA 1
ATOM 672 C C . ILE A 1 85 ? 2.911 7.616 -7.242 1.00 94.56 85 ILE A C 1
ATOM 674 O O . ILE A 1 85 ? 1.738 7.743 -6.907 1.00 94.56 85 ILE A O 1
ATOM 678 N N . PHE A 1 86 ? 3.760 8.640 -7.266 1.00 90.06 86 PHE A N 1
ATOM 679 C CA . PHE A 1 86 ? 3.446 9.977 -6.752 1.00 90.06 86 PHE A CA 1
ATOM 680 C C . PHE A 1 86 ? 3.154 10.992 -7.860 1.00 90.06 86 PHE A C 1
ATOM 682 O O . PHE A 1 86 ? 2.332 11.881 -7.656 1.00 90.06 86 PHE A O 1
ATOM 689 N N . GLY A 1 87 ? 3.743 10.815 -9.046 1.00 85.62 87 GLY A N 1
ATOM 690 C CA . GLY A 1 87 ? 3.606 11.768 -10.149 1.00 85.62 87 GLY A CA 1
ATOM 691 C C . GLY A 1 87 ? 4.656 12.871 -10.107 1.00 85.62 87 GLY A C 1
ATOM 692 O O . GLY A 1 87 ? 5.716 12.719 -9.496 1.00 85.62 87 GLY A O 1
ATOM 693 N N . ASP A 1 88 ? 4.360 13.968 -10.791 1.00 75.06 88 ASP A N 1
ATOM 694 C CA . ASP A 1 88 ? 5.135 15.204 -10.791 1.00 75.06 88 ASP A CA 1
ATOM 695 C C . ASP A 1 88 ? 4.203 16.431 -10.728 1.00 75.06 88 ASP A C 1
ATOM 697 O O . ASP A 1 88 ? 3.029 16.323 -10.379 1.00 75.06 88 ASP A O 1
ATOM 701 N N . HIS A 1 89 ? 4.737 17.617 -11.019 1.00 68.25 89 HIS A N 1
ATOM 702 C CA . HIS A 1 89 ? 3.992 18.877 -10.984 1.00 68.25 89 HIS A CA 1
ATOM 703 C C . HIS A 1 89 ? 2.969 19.016 -12.127 1.00 68.25 89 HIS A C 1
ATOM 705 O O . HIS A 1 89 ? 2.080 19.857 -12.035 1.00 68.25 89 HIS A O 1
ATOM 711 N N . LEU A 1 90 ? 3.069 18.201 -13.183 1.00 67.62 90 LEU A N 1
ATOM 712 C CA . LEU A 1 90 ? 2.198 18.249 -14.362 1.00 67.62 90 LEU A CA 1
ATOM 713 C C . LEU A 1 90 ? 1.207 17.081 -14.408 1.00 67.62 90 LEU A C 1
ATOM 715 O O . LEU A 1 90 ? 0.155 17.186 -15.035 1.00 67.62 90 LEU A O 1
ATOM 719 N N . SER A 1 91 ? 1.550 15.949 -13.793 1.00 74.31 91 SER A N 1
ATOM 720 C CA . SER A 1 91 ? 0.802 14.694 -13.868 1.00 74.31 91 SER A CA 1
ATOM 721 C C . SER A 1 91 ? 0.694 14.027 -12.500 1.00 74.31 91 SER A C 1
ATOM 723 O O . SER A 1 91 ? 1.701 13.684 -11.882 1.00 74.31 91 SER A O 1
ATOM 725 N N . LEU A 1 92 ? -0.535 13.746 -12.063 1.00 82.50 92 LEU A N 1
ATOM 726 C CA . LEU A 1 92 ? -0.794 13.009 -10.824 1.00 82.50 92 LEU A CA 1
ATOM 727 C C . LEU A 1 92 ? -0.348 11.548 -10.936 1.00 82.50 92 LEU A C 1
ATOM 729 O O . LEU A 1 92 ? -0.588 10.899 -11.954 1.00 82.50 92 LEU A O 1
ATOM 733 N N . GLY A 1 93 ? 0.277 11.012 -9.887 1.00 88.88 93 GLY A N 1
ATOM 734 C CA . GLY A 1 93 ? 0.581 9.584 -9.756 1.00 88.88 93 GLY A CA 1
ATOM 735 C C . GLY A 1 93 ? -0.606 8.741 -9.288 1.00 88.88 93 GLY A C 1
ATOM 736 O O . GLY A 1 93 ? -1.699 9.239 -9.032 1.00 88.88 93 GLY A O 1
ATOM 737 N N . LEU A 1 94 ? -0.381 7.441 -9.116 1.00 93.88 94 LEU A N 1
ATOM 738 C CA . LEU A 1 94 ? -1.405 6.508 -8.639 1.00 93.88 94 LEU A CA 1
ATOM 739 C C . LEU A 1 94 ? -1.885 6.801 -7.216 1.00 93.88 94 LEU A C 1
ATOM 741 O O . LEU A 1 94 ? -3.070 6.626 -6.950 1.00 93.88 94 LEU A O 1
ATOM 745 N N . VAL A 1 95 ? -1.003 7.237 -6.312 1.00 94.12 95 VAL A N 1
ATOM 746 C CA . VAL A 1 95 ? -1.364 7.574 -4.926 1.00 94.12 95 VAL A CA 1
ATOM 747 C C . VAL A 1 95 ? -2.395 8.705 -4.892 1.00 94.12 95 VAL A C 1
ATOM 749 O O . VAL A 1 95 ? -3.484 8.463 -4.368 1.00 94.12 95 VAL A O 1
ATOM 752 N N . PRO A 1 96 ? -2.133 9.898 -5.468 1.00 88.75 96 PRO A N 1
ATOM 753 C CA . PRO A 1 96 ? -3.117 10.971 -5.423 1.00 88.75 96 PRO A CA 1
ATOM 754 C C . PRO A 1 96 ? -4.423 10.627 -6.156 1.00 88.75 96 PRO A C 1
ATOM 756 O O . PRO A 1 96 ? -5.495 10.881 -5.620 1.00 88.75 96 PRO A O 1
ATOM 759 N N . ILE A 1 97 ? -4.368 9.937 -7.305 1.00 87.62 97 ILE A N 1
ATOM 760 C CA . ILE A 1 97 ? -5.589 9.475 -7.999 1.00 87.62 97 ILE A CA 1
ATOM 761 C C . ILE A 1 97 ? -6.396 8.493 -7.126 1.00 87.62 97 ILE A C 1
ATOM 763 O O . ILE A 1 97 ? -7.626 8.532 -7.109 1.00 87.62 97 ILE A O 1
ATOM 767 N N . THR A 1 98 ? -5.721 7.620 -6.371 1.00 92.31 98 THR A N 1
ATOM 768 C CA . THR A 1 98 ? -6.382 6.681 -5.450 1.00 92.31 98 THR A CA 1
ATOM 769 C C . THR A 1 98 ? -7.061 7.411 -4.298 1.00 92.31 98 THR A C 1
ATOM 771 O O . THR A 1 98 ? -8.178 7.050 -3.941 1.00 92.31 98 THR A O 1
ATOM 774 N N . ILE A 1 99 ? -6.431 8.448 -3.745 1.00 89.69 99 ILE A N 1
ATOM 775 C CA . ILE A 1 99 ? -7.033 9.278 -2.695 1.00 89.69 99 ILE A CA 1
ATOM 776 C C . ILE A 1 99 ? -8.314 9.936 -3.216 1.00 89.69 99 ILE A C 1
ATOM 778 O O . ILE A 1 99 ? -9.360 9.752 -2.598 1.00 89.69 99 ILE A O 1
ATOM 782 N N . ALA A 1 100 ? -8.271 10.586 -4.385 1.00 84.12 100 ALA A N 1
ATOM 783 C CA . ALA A 1 100 ? -9.462 11.162 -5.017 1.00 84.12 100 ALA A CA 1
ATOM 784 C C . ALA A 1 100 ? -10.589 10.124 -5.169 1.00 84.12 100 ALA A C 1
ATOM 786 O O . ALA A 1 100 ? -11.751 10.376 -4.857 1.00 84.12 100 ALA A O 1
ATOM 787 N N . TYR A 1 101 ? -10.248 8.909 -5.607 1.00 85.25 101 TYR A N 1
ATOM 788 C CA . TYR A 1 101 ? -11.214 7.820 -5.740 1.00 85.25 101 TYR A CA 1
ATOM 789 C C . TYR A 1 101 ? -11.805 7.369 -4.392 1.00 85.25 101 TYR A C 1
ATOM 791 O O . TYR A 1 101 ? -13.004 7.101 -4.307 1.00 85.25 101 TYR A O 1
ATOM 799 N N . ILE A 1 102 ? -10.983 7.279 -3.341 1.00 89.31 102 ILE A N 1
ATOM 800 C CA . ILE A 1 102 ? -11.407 6.900 -1.985 1.00 89.31 102 ILE A CA 1
ATOM 801 C C . ILE A 1 102 ? -12.356 7.952 -1.400 1.00 89.31 102 ILE A C 1
ATOM 803 O O . ILE A 1 102 ? -13.410 7.596 -0.874 1.00 89.31 102 ILE A O 1
ATOM 807 N N . PHE A 1 103 ? -12.019 9.238 -1.519 1.00 83.38 103 PHE A N 1
ATOM 808 C CA . PHE A 1 103 ? -12.816 10.329 -0.949 1.00 83.38 103 PHE A CA 1
ATOM 809 C C . PHE A 1 103 ? -14.080 10.656 -1.757 1.00 83.38 103 PHE A C 1
ATOM 811 O O . PHE A 1 103 ? -15.027 11.197 -1.194 1.00 83.38 103 PHE A O 1
ATOM 818 N N . ASN A 1 104 ? -14.166 10.220 -3.017 1.00 81.50 104 ASN A N 1
ATOM 819 C CA . ASN A 1 104 ? -15.408 10.229 -3.802 1.00 81.50 104 ASN A CA 1
ATOM 820 C C . ASN A 1 104 ? -16.268 8.964 -3.620 1.00 81.50 104 ASN A C 1
ATOM 822 O O . ASN A 1 104 ? -17.304 8.807 -4.274 1.00 81.50 104 ASN A O 1
ATOM 826 N N . HIS A 1 105 ? -15.861 8.027 -2.761 1.00 80.81 105 HIS A N 1
ATOM 827 C CA . HIS A 1 105 ? -16.599 6.786 -2.554 1.00 80.81 105 HIS A CA 1
ATOM 828 C C . HIS A 1 105 ? -17.879 7.014 -1.731 1.00 80.81 105 HIS A C 1
ATOM 830 O O . HIS A 1 105 ? -17.853 7.646 -0.676 1.00 80.81 105 HIS A O 1
ATOM 836 N N . ALA A 1 106 ? -19.001 6.428 -2.168 1.00 66.00 106 ALA A N 1
ATOM 837 C CA . ALA A 1 106 ? -20.338 6.683 -1.609 1.00 66.00 106 ALA A CA 1
ATOM 838 C C . ALA A 1 106 ? -20.494 6.356 -0.110 1.00 66.00 106 ALA A C 1
ATOM 840 O O . A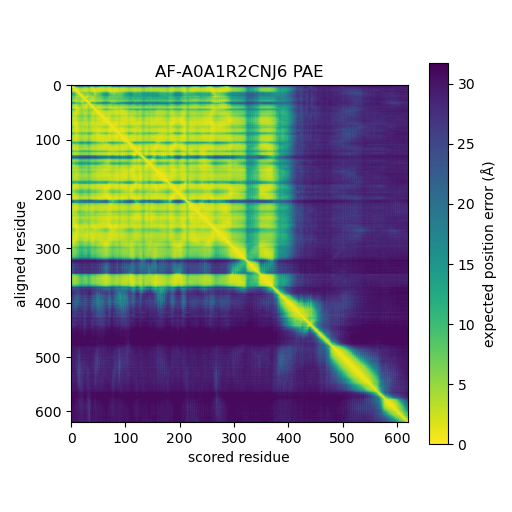LA A 1 106 ? -21.385 6.887 0.542 1.00 66.00 106 ALA A O 1
ATOM 841 N N . TYR A 1 107 ? -19.635 5.491 0.437 1.00 74.62 107 TYR A N 1
ATOM 842 C CA . TYR A 1 107 ? -19.707 5.020 1.825 1.00 74.62 107 TYR A CA 1
ATOM 843 C C . TYR A 1 107 ? -18.513 5.453 2.676 1.00 74.62 107 TYR A C 1
ATOM 845 O O . TYR A 1 107 ? -18.270 4.848 3.717 1.00 74.62 107 TYR A O 1
ATOM 853 N N . ARG A 1 108 ? -17.754 6.475 2.254 1.00 81.50 108 ARG A N 1
ATOM 854 C CA . ARG A 1 108 ? -16.538 6.920 2.963 1.00 81.50 108 ARG A CA 1
ATOM 855 C C . ARG A 1 108 ? -16.778 7.232 4.445 1.00 81.50 108 ARG A C 1
ATOM 857 O O . ARG A 1 108 ? -15.894 7.016 5.260 1.00 81.50 108 ARG A O 1
ATOM 864 N N . GLU A 1 109 ? -17.975 7.699 4.794 1.00 85.75 109 GLU A N 1
ATOM 865 C CA . GLU A 1 109 ? -18.353 8.080 6.162 1.00 85.75 109 GLU A CA 1
ATOM 866 C C . GLU A 1 109 ? -18.436 6.885 7.119 1.00 85.75 109 GLU A C 1
ATOM 868 O O . GLU A 1 109 ? -18.354 7.064 8.328 1.00 85.75 109 GLU A O 1
ATOM 873 N N . ASN A 1 110 ? -18.538 5.663 6.588 1.00 91.00 110 ASN A N 1
ATOM 874 C CA . ASN A 1 110 ? -18.516 4.433 7.378 1.00 91.00 110 ASN A CA 1
ATOM 875 C C . ASN A 1 110 ? -17.093 3.954 7.695 1.00 91.00 110 ASN A C 1
ATOM 877 O O . ASN A 1 110 ? -16.935 2.868 8.252 1.00 91.00 110 ASN A O 1
ATOM 881 N N . TYR A 1 111 ? -16.062 4.717 7.330 1.00 94.44 111 TYR A N 1
ATOM 882 C CA . TYR A 1 111 ? -14.671 4.330 7.510 1.00 94.44 111 TYR A CA 1
ATOM 883 C C . TYR A 1 111 ? -13.853 5.437 8.176 1.00 94.44 111 TYR A C 1
ATOM 885 O O . TYR A 1 111 ? -14.143 6.631 8.076 1.00 94.44 111 TYR A O 1
ATOM 893 N N . THR A 1 112 ? -12.794 5.014 8.853 1.00 94.88 112 THR A N 1
ATOM 894 C CA . THR A 1 112 ? -11.668 5.862 9.231 1.00 94.88 112 THR A CA 1
ATOM 895 C C . THR A 1 112 ? -10.520 5.574 8.284 1.00 94.88 112 THR A C 1
ATOM 897 O O . THR A 1 112 ? -10.205 4.411 8.022 1.00 94.88 112 THR A O 1
ATOM 900 N N . PHE A 1 113 ? -9.904 6.640 7.787 1.00 95.88 113 PHE A N 1
ATOM 901 C CA . PHE A 1 113 ? -8.707 6.568 6.970 1.00 95.88 113 PHE A CA 1
ATOM 902 C C . PHE A 1 113 ? -7.539 7.114 7.773 1.00 95.88 113 PHE A C 1
ATOM 904 O O . PHE A 1 113 ? -7.621 8.218 8.316 1.00 95.88 113 PHE A O 1
ATOM 911 N N . SER A 1 114 ? -6.452 6.352 7.811 1.00 95.44 114 SER A N 1
ATOM 912 C CA . SER A 1 114 ? -5.191 6.811 8.377 1.00 95.44 114 SER A CA 1
ATOM 913 C C . SER A 1 114 ? -4.066 6.669 7.362 1.00 95.44 114 SER A C 1
ATOM 915 O O . SER A 1 114 ? -3.954 5.644 6.689 1.00 95.44 114 SER A O 1
ATOM 917 N N . CYS A 1 115 ? -3.204 7.674 7.276 1.00 96.12 115 CYS A N 1
ATOM 918 C CA . CYS A 1 115 ? -2.065 7.708 6.370 1.00 96.12 115 CYS A CA 1
ATOM 919 C C . CYS A 1 115 ? -0.747 7.664 7.149 1.00 96.12 115 CYS A C 1
ATOM 921 O O . CYS A 1 115 ? -0.596 8.294 8.197 1.00 96.12 115 CYS A O 1
ATOM 923 N N . SER A 1 116 ? 0.231 6.943 6.605 1.00 95.88 116 SER A N 1
ATOM 924 C CA . SER A 1 116 ? 1.621 6.961 7.073 1.00 95.88 116 SER A CA 1
ATOM 925 C C . SER A 1 116 ? 2.580 6.887 5.885 1.00 95.88 116 SER A C 1
ATOM 927 O O . SER A 1 116 ? 2.233 6.363 4.824 1.00 95.88 116 SER A O 1
ATOM 929 N N . MET A 1 117 ? 3.786 7.440 6.031 1.00 95.25 117 MET A N 1
ATOM 930 C CA . MET A 1 117 ? 4.791 7.435 4.967 1.00 95.25 117 MET A CA 1
ATOM 931 C C . MET A 1 117 ? 6.160 7.074 5.534 1.00 95.25 117 MET A C 1
ATOM 933 O O . MET A 1 117 ? 6.705 7.775 6.384 1.00 95.25 117 MET A O 1
ATOM 937 N N . ILE A 1 118 ? 6.702 5.961 5.051 1.00 94.81 118 ILE A N 1
ATOM 938 C CA . ILE A 1 118 ? 7.895 5.319 5.597 1.00 94.81 118 ILE A CA 1
ATOM 939 C C . ILE A 1 118 ? 9.008 5.378 4.554 1.00 94.81 118 ILE A C 1
ATOM 941 O O . ILE A 1 118 ? 8.826 4.941 3.415 1.00 94.81 118 ILE A O 1
ATOM 945 N N . GLY A 1 119 ? 10.172 5.880 4.953 1.00 92.94 119 GLY A N 1
ATOM 946 C CA . GLY A 1 119 ? 11.430 5.718 4.234 1.00 92.94 119 GLY A CA 1
ATOM 947 C C . GLY A 1 119 ? 12.199 4.507 4.755 1.00 92.94 119 GLY A C 1
ATOM 948 O O . GLY A 1 119 ? 12.286 4.299 5.965 1.00 92.94 119 GLY A O 1
ATOM 949 N N . ILE A 1 120 ? 12.773 3.709 3.858 1.00 91.44 120 ILE A N 1
ATOM 950 C CA . ILE A 1 120 ? 13.632 2.573 4.208 1.00 91.44 120 ILE A CA 1
ATOM 951 C C . ILE A 1 120 ? 15.008 2.809 3.603 1.00 91.44 120 ILE A C 1
ATOM 953 O O . ILE A 1 120 ? 15.212 2.645 2.397 1.00 91.44 120 ILE A O 1
ATOM 957 N N . ASP A 1 121 ? 15.948 3.208 4.451 1.00 86.44 121 ASP A N 1
ATOM 958 C CA . ASP A 1 121 ? 17.343 3.384 4.073 1.00 86.44 121 ASP A CA 1
ATOM 959 C C . ASP A 1 121 ? 18.165 2.237 4.659 1.00 86.44 121 ASP A C 1
ATOM 961 O O . ASP A 1 121 ? 18.363 2.140 5.872 1.00 86.44 121 ASP A O 1
ATOM 965 N N . GLN A 1 122 ? 18.597 1.326 3.787 1.00 81.31 122 GLN A N 1
ATOM 966 C CA . GLN A 1 122 ? 19.254 0.075 4.167 1.00 81.31 122 GLN A CA 1
ATOM 967 C C . GLN A 1 122 ? 18.390 -0.740 5.151 1.00 81.31 122 GLN A C 1
ATOM 969 O O . GLN A 1 122 ? 17.336 -1.243 4.763 1.00 81.31 122 GLN A O 1
ATOM 974 N N . ASP A 1 123 ? 18.824 -0.868 6.408 1.00 84.25 123 ASP A N 1
ATOM 975 C CA . ASP A 1 123 ? 18.111 -1.570 7.481 1.00 84.25 123 ASP A CA 1
ATOM 976 C C . ASP A 1 123 ? 17.381 -0.611 8.454 1.00 84.25 123 ASP A C 1
ATOM 978 O O . ASP A 1 123 ? 16.752 -1.064 9.414 1.00 84.25 123 ASP A O 1
ATOM 982 N N . ARG A 1 124 ? 17.432 0.711 8.220 1.00 87.06 124 ARG A N 1
ATOM 983 C CA . ARG A 1 124 ? 16.799 1.734 9.066 1.00 87.06 124 ARG A CA 1
ATOM 984 C C . ARG A 1 124 ? 15.461 2.188 8.488 1.00 87.06 124 ARG A C 1
ATOM 986 O O . ARG A 1 124 ? 15.350 2.528 7.313 1.00 87.06 124 ARG A O 1
ATOM 993 N N . LEU A 1 125 ? 14.461 2.263 9.361 1.00 91.56 125 LEU A N 1
ATOM 994 C CA . LEU A 1 125 ? 13.176 2.888 9.066 1.00 91.56 125 LEU A CA 1
ATOM 995 C C . LEU A 1 125 ? 13.202 4.366 9.454 1.00 91.56 125 LEU A C 1
ATOM 997 O O . LEU A 1 125 ? 13.732 4.732 10.506 1.00 91.56 125 LEU A O 1
ATOM 1001 N N . ILE A 1 126 ? 12.603 5.193 8.608 1.00 90.31 126 ILE A N 1
ATOM 1002 C CA . ILE A 1 126 ? 12.479 6.637 8.772 1.00 90.31 126 ILE A CA 1
ATOM 1003 C C . ILE A 1 126 ? 11.000 6.980 8.636 1.00 90.31 126 ILE A C 1
ATOM 1005 O O . ILE A 1 126 ? 10.342 6.550 7.690 1.00 90.31 126 ILE A O 1
ATOM 1009 N N . ASP A 1 127 ? 10.477 7.755 9.575 1.00 92.25 127 ASP A N 1
ATOM 1010 C CA . ASP A 1 127 ? 9.134 8.315 9.478 1.00 92.25 127 ASP A CA 1
ATOM 1011 C C . ASP A 1 127 ? 9.203 9.652 8.736 1.00 92.25 127 ASP A C 1
ATOM 1013 O O . ASP A 1 127 ? 9.870 10.578 9.197 1.00 92.25 127 ASP A O 1
ATOM 1017 N N . PHE A 1 128 ? 8.546 9.761 7.582 1.00 90.81 128 PHE A N 1
ATOM 1018 C CA . PHE A 1 128 ? 8.565 10.992 6.790 1.00 90.81 128 PHE A CA 1
ATOM 1019 C C . PHE A 1 128 ? 7.538 12.039 7.220 1.00 90.81 128 PHE A C 1
ATOM 1021 O O . PHE A 1 128 ? 7.612 13.175 6.743 1.00 90.81 128 PHE A O 1
ATOM 1028 N N . LEU A 1 129 ? 6.603 11.689 8.106 1.00 89.12 129 LEU A N 1
ATOM 1029 C CA . LEU A 1 129 ? 5.516 12.573 8.532 1.00 89.12 129 LEU A CA 1
ATOM 1030 C C . LEU A 1 129 ? 5.723 13.155 9.938 1.00 89.12 129 LEU A C 1
ATOM 1032 O O . LEU A 1 129 ? 4.992 14.074 10.323 1.00 89.12 129 LEU A O 1
ATOM 1036 N N . GLN A 1 130 ? 6.730 12.682 10.678 1.00 78.25 130 GLN A N 1
ATOM 1037 C CA . GLN A 1 130 ? 7.100 13.226 11.987 1.00 78.25 130 GLN A CA 1
ATOM 1038 C C . GLN A 1 130 ? 7.535 14.696 11.920 1.00 78.25 130 GLN A C 1
ATOM 1040 O O . GLN A 1 130 ? 8.253 15.121 11.020 1.00 78.25 130 GLN A O 1
ATOM 1045 N N . GLU A 1 131 ? 7.093 15.480 12.906 1.00 65.62 131 GLU A N 1
ATOM 1046 C CA . GLU A 1 131 ? 7.422 16.910 13.039 1.00 65.62 131 GLU A CA 1
ATOM 1047 C C . GLU A 1 131 ? 8.708 17.177 13.816 1.00 65.62 131 GLU A C 1
ATOM 1049 O O . GLU A 1 131 ? 9.350 18.207 13.623 1.00 65.62 131 GLU A O 1
ATOM 1054 N N . LYS A 1 132 ? 9.080 16.265 14.717 1.00 63.41 132 LYS A N 1
ATOM 1055 C CA . LYS A 1 132 ? 10.253 16.396 15.582 1.00 63.41 132 LYS A CA 1
ATOM 1056 C C . LYS A 1 132 ? 11.286 15.324 15.246 1.00 63.41 132 LYS A C 1
ATOM 1058 O O . LYS A 1 132 ? 10.903 14.260 14.756 1.00 63.41 132 LYS A O 1
ATOM 1063 N N . PRO A 1 133 ? 12.578 15.568 15.539 1.00 60.38 133 PRO A N 1
ATOM 1064 C CA . PRO A 1 133 ? 13.595 14.531 15.465 1.00 60.38 133 PRO A CA 1
ATOM 1065 C C . PRO A 1 133 ? 13.131 13.295 16.234 1.00 60.38 133 PRO A C 1
ATOM 1067 O O . PRO A 1 133 ? 12.652 13.391 17.363 1.00 60.38 133 PRO A O 1
ATOM 1070 N N . GLN A 1 134 ? 13.245 12.142 15.589 1.00 62.50 134 GLN A N 1
ATOM 1071 C CA . GLN A 1 134 ? 12.711 10.886 16.086 1.00 62.50 134 GLN A CA 1
ATOM 1072 C C . GLN A 1 134 ? 13.449 10.451 17.367 1.00 62.50 134 GLN A C 1
ATOM 1074 O O . GLN A 1 134 ? 14.533 9.875 17.298 1.00 62.50 134 GLN A O 1
ATOM 1079 N N . GLU A 1 135 ? 12.868 10.727 18.541 1.00 63.06 135 GLU A N 1
ATOM 1080 C CA . GLU A 1 135 ? 13.439 10.337 19.845 1.00 63.06 135 GLU A CA 1
ATOM 1081 C C . GLU A 1 135 ? 13.461 8.812 20.035 1.00 63.06 135 GLU A C 1
ATOM 1083 O O . GLU A 1 135 ? 14.334 8.270 20.713 1.00 63.06 135 GLU A O 1
ATOM 1088 N N . LYS A 1 136 ? 12.496 8.102 19.432 1.00 72.94 136 LYS A N 1
ATOM 1089 C CA . LYS A 1 136 ? 12.330 6.647 19.550 1.00 72.94 136 LYS A CA 1
ATOM 1090 C C . LYS A 1 136 ? 12.403 5.972 18.191 1.00 72.94 136 LYS A C 1
ATOM 1092 O O . LYS A 1 136 ? 11.709 6.365 17.261 1.00 72.94 136 LYS A O 1
ATOM 1097 N N . THR A 1 137 ? 13.189 4.905 18.100 1.00 84.31 137 THR A N 1
ATOM 1098 C CA . THR A 1 137 ? 13.324 4.123 16.868 1.00 84.31 137 THR A CA 1
ATOM 1099 C C . THR A 1 137 ? 12.019 3.418 16.493 1.00 84.31 137 THR A C 1
ATOM 1101 O O . THR A 1 137 ? 11.286 2.921 17.355 1.00 84.31 137 THR A O 1
ATOM 1104 N N . LEU A 1 138 ? 11.738 3.361 15.189 1.00 91.06 138 LEU A N 1
ATOM 1105 C CA . LEU A 1 138 ? 10.625 2.583 14.651 1.00 91.06 138 LEU A CA 1
ATOM 1106 C C . LEU A 1 138 ? 10.915 1.088 14.789 1.00 91.06 138 LEU A C 1
ATOM 1108 O O . LEU A 1 138 ? 12.014 0.629 14.464 1.00 91.06 138 LEU A O 1
ATOM 1112 N N . LYS A 1 139 ? 9.919 0.319 15.233 1.00 91.38 139 LYS A N 1
ATOM 1113 C CA . LYS A 1 139 ? 10.036 -1.137 15.389 1.00 91.38 139 LYS A CA 1
ATOM 1114 C C . LYS A 1 139 ? 8.871 -1.838 14.717 1.00 91.38 139 LYS A C 1
ATOM 1116 O O . LYS A 1 139 ? 7.721 -1.506 14.968 1.00 91.38 139 LYS A O 1
ATOM 1121 N N . ILE A 1 140 ? 9.180 -2.828 13.883 1.00 93.62 140 ILE A N 1
ATOM 1122 C CA . ILE A 1 140 ? 8.165 -3.664 13.239 1.00 93.62 140 ILE A CA 1
ATOM 1123 C C . ILE A 1 140 ? 7.762 -4.771 14.213 1.00 93.62 140 ILE A C 1
ATOM 1125 O O . ILE A 1 140 ? 8.593 -5.598 14.595 1.00 93.62 140 ILE A O 1
ATOM 1129 N N . THR A 1 141 ? 6.490 -4.795 14.583 1.00 91.44 141 THR A N 1
ATOM 1130 C CA . THR A 1 141 ? 5.858 -5.793 15.445 1.00 91.44 141 THR A CA 1
ATOM 1131 C C . THR A 1 141 ? 4.622 -6.378 14.757 1.00 91.44 141 THR A C 1
ATOM 1133 O O . THR A 1 141 ? 4.355 -6.110 13.581 1.00 91.44 141 THR A O 1
ATOM 1136 N N . LYS A 1 142 ? 3.900 -7.258 15.458 1.00 86.75 142 LYS A N 1
ATOM 1137 C CA . LYS A 1 142 ? 2.638 -7.826 14.981 1.00 86.75 142 LYS A CA 1
ATOM 1138 C C . LYS A 1 142 ? 1.474 -7.319 15.816 1.00 86.75 142 LYS A C 1
ATOM 1140 O O . LYS A 1 142 ? 1.624 -7.141 17.023 1.00 86.75 142 LYS A O 1
ATOM 1145 N N . ASP A 1 143 ? 0.327 -7.129 15.179 1.00 79.50 143 ASP A N 1
ATOM 1146 C CA . ASP A 1 143 ? -0.926 -6.878 15.881 1.00 79.50 143 ASP A CA 1
ATOM 1147 C C . ASP A 1 143 ? -1.543 -8.180 16.435 1.00 79.50 143 ASP A C 1
ATOM 1149 O O . ASP A 1 143 ? -1.013 -9.283 16.260 1.00 79.50 143 ASP A O 1
ATOM 1153 N N . VAL A 1 144 ? -2.687 -8.047 17.112 1.00 72.19 144 VAL A N 1
ATOM 1154 C CA . VAL A 1 144 ? -3.442 -9.168 17.704 1.00 72.19 144 VAL A CA 1
ATOM 1155 C C . VAL A 1 144 ? -3.936 -10.191 16.676 1.00 72.19 144 VAL A C 1
ATOM 1157 O O . VAL A 1 144 ? -4.151 -11.347 17.024 1.00 72.19 144 VAL A O 1
ATOM 1160 N N . ASN A 1 145 ? -4.072 -9.785 15.414 1.00 72.00 145 ASN A N 1
ATOM 1161 C CA . ASN A 1 145 ? -4.531 -10.611 14.303 1.00 72.00 145 ASN A CA 1
ATOM 1162 C C . ASN A 1 145 ? -3.357 -11.149 13.461 1.00 72.00 145 ASN A C 1
ATOM 1164 O O . ASN A 1 145 ? -3.568 -11.796 12.433 1.00 72.00 145 ASN A O 1
ATOM 1168 N N . GLY A 1 146 ? -2.113 -10.898 13.885 1.00 76.44 146 GLY A N 1
ATOM 1169 C CA . GLY A 1 146 ? -0.898 -11.300 13.183 1.00 76.44 146 GLY A CA 1
ATOM 1170 C C . GLY A 1 146 ? -0.515 -10.413 11.992 1.00 76.44 146 GLY A C 1
ATOM 1171 O O . GLY A 1 146 ? 0.441 -10.762 11.293 1.00 76.44 146 GLY A O 1
ATOM 1172 N N . GLY A 1 147 ? -1.221 -9.298 11.775 1.00 85.06 147 GLY A N 1
ATOM 1173 C CA . GLY A 1 147 ? -0.887 -8.243 10.817 1.00 85.06 147 GLY A CA 1
ATOM 1174 C C . GLY A 1 147 ? 0.322 -7.419 11.261 1.00 85.06 147 GLY A C 1
ATOM 1175 O O . GLY A 1 147 ? 0.796 -7.550 12.389 1.00 85.06 147 GLY A O 1
ATOM 1176 N N . VAL A 1 148 ? 0.865 -6.585 10.373 1.00 91.94 148 VAL A N 1
ATOM 1177 C CA . VAL A 1 148 ? 2.075 -5.800 10.662 1.00 91.94 148 VAL A CA 1
ATOM 1178 C C . VAL A 1 148 ? 1.717 -4.489 11.358 1.00 91.94 148 VAL A C 1
ATOM 1180 O O . VAL A 1 148 ? 0.929 -3.703 10.830 1.00 91.94 148 VAL A O 1
ATOM 1183 N N . LEU A 1 149 ? 2.359 -4.212 12.492 1.00 91.31 149 LEU A N 1
ATOM 1184 C CA . LEU A 1 149 ? 2.290 -2.937 13.206 1.00 91.31 149 LEU A CA 1
ATOM 1185 C C . LEU A 1 149 ? 3.690 -2.315 13.270 1.00 91.31 149 LEU A C 1
ATOM 1187 O O . LEU A 1 149 ? 4.675 -3.029 13.438 1.00 91.31 149 LEU A O 1
ATOM 1191 N N . ILE A 1 150 ? 3.800 -0.994 13.128 1.00 93.38 150 ILE A N 1
ATOM 1192 C CA . ILE A 1 150 ? 5.079 -0.287 13.262 1.00 93.38 150 ILE A CA 1
ATOM 1193 C C . ILE A 1 150 ? 4.967 0.657 14.452 1.00 93.38 150 ILE A C 1
ATOM 1195 O O . ILE A 1 150 ? 4.285 1.677 14.399 1.00 93.38 150 ILE A O 1
ATOM 1199 N N . GLU A 1 151 ? 5.622 0.299 15.549 1.00 89.56 151 GLU A N 1
ATOM 1200 C CA . GLU A 1 151 ? 5.636 1.114 16.756 1.00 89.56 151 GLU A CA 1
ATOM 1201 C C . GLU A 1 151 ? 6.362 2.435 16.505 1.00 89.56 151 GLU A C 1
ATOM 1203 O O . GLU A 1 151 ? 7.395 2.471 15.831 1.00 89.56 151 GLU A O 1
ATOM 1208 N N . ASN A 1 152 ? 5.841 3.507 17.106 1.00 87.06 152 ASN A N 1
ATOM 1209 C CA . ASN A 1 152 ? 6.333 4.882 16.978 1.00 87.06 152 ASN A CA 1
ATOM 1210 C C . ASN A 1 152 ? 6.211 5.487 15.567 1.00 87.06 152 ASN A C 1
ATOM 1212 O O . ASN A 1 152 ? 6.746 6.571 15.347 1.00 87.06 152 ASN A O 1
ATOM 1216 N N . LEU A 1 153 ? 5.523 4.824 14.630 1.00 91.12 153 LEU A N 1
ATOM 1217 C CA . LEU A 1 153 ? 5.186 5.411 13.335 1.00 91.12 153 LEU A CA 1
ATOM 1218 C C . LEU A 1 153 ? 4.024 6.395 13.495 1.00 91.12 153 LEU A C 1
ATOM 1220 O O . LEU A 1 153 ? 3.030 6.090 14.153 1.00 91.12 153 LEU A O 1
ATOM 1224 N N . ALA A 1 154 ? 4.145 7.565 12.877 1.00 88.69 154 ALA A N 1
ATOM 1225 C CA . ALA A 1 154 ? 3.071 8.529 12.761 1.00 88.69 154 ALA A CA 1
ATOM 1226 C C . ALA A 1 154 ? 1.990 7.971 11.831 1.00 88.69 154 ALA A C 1
ATOM 1228 O O . ALA A 1 154 ? 2.159 7.881 10.614 1.00 88.69 154 ALA A O 1
ATOM 1229 N N . GLU A 1 155 ? 0.868 7.602 12.437 1.00 90.62 155 GLU A N 1
ATOM 1230 C CA . GLU A 1 155 ? -0.366 7.239 11.758 1.00 90.62 155 GLU A CA 1
ATOM 1231 C C . GLU A 1 155 ? -1.360 8.396 11.934 1.00 90.62 155 GLU A C 1
ATOM 1233 O O . GLU A 1 155 ? -1.841 8.668 13.038 1.00 90.62 155 GLU A O 1
ATOM 1238 N N . ILE A 1 156 ? -1.595 9.135 10.849 1.00 91.44 156 ILE A N 1
ATOM 1239 C CA . ILE A 1 156 ? -2.345 10.396 10.864 1.00 91.44 156 ILE A CA 1
ATOM 1240 C C . ILE A 1 156 ? -3.730 10.141 10.283 1.00 91.44 156 ILE A C 1
ATOM 1242 O O . ILE A 1 156 ? -3.836 9.647 9.163 1.00 91.44 156 ILE A O 1
ATOM 1246 N N . ILE A 1 157 ? -4.778 10.471 11.038 1.00 92.75 157 ILE A N 1
ATOM 1247 C CA . ILE A 1 157 ? -6.159 10.340 10.572 1.00 92.75 157 ILE A CA 1
ATOM 1248 C C . ILE A 1 157 ? -6.420 11.490 9.611 1.00 92.75 157 ILE A C 1
ATOM 1250 O O . ILE A 1 157 ? -6.034 12.625 9.876 1.00 92.75 157 ILE A O 1
ATOM 1254 N N . VAL A 1 158 ? -7.060 11.173 8.494 1.00 91.88 158 VAL A N 1
ATOM 1255 C CA . VAL A 1 158 ? -7.392 12.126 7.437 1.00 91.88 158 VAL A CA 1
ATOM 1256 C C . VAL A 1 158 ? -8.908 12.179 7.274 1.00 91.88 158 VAL A C 1
ATOM 1258 O O . VAL A 1 158 ? -9.573 11.141 7.207 1.00 91.88 158 VAL A O 1
ATOM 1261 N N . GLU A 1 159 ? -9.468 13.386 7.244 1.00 87.62 159 GLU A N 1
ATOM 1262 C CA . GLU A 1 159 ? -10.915 13.610 7.127 1.00 87.62 159 GLU A CA 1
ATOM 1263 C C . GLU A 1 159 ? -11.301 14.138 5.745 1.00 87.62 159 GLU A C 1
ATOM 1265 O O . GLU A 1 159 ? -12.443 13.948 5.304 1.00 87.62 159 GLU A O 1
ATOM 1270 N N . LYS A 1 160 ? -10.338 14.743 5.043 1.00 82.38 160 LYS A N 1
ATOM 1271 C CA . LYS A 1 160 ? -10.481 15.282 3.694 1.00 82.38 160 LYS A CA 1
ATOM 1272 C C . LYS A 1 160 ? -9.346 14.818 2.779 1.00 82.38 160 LYS A C 1
ATOM 1274 O O . LYS A 1 160 ? -8.289 14.360 3.216 1.00 82.38 160 LYS A O 1
ATOM 1279 N N . GLU A 1 161 ? -9.573 14.949 1.479 1.00 81.12 161 GLU A N 1
ATOM 1280 C CA . GLU A 1 161 ? -8.583 14.621 0.454 1.00 81.12 161 GLU A CA 1
ATOM 1281 C C . GLU A 1 161 ? -7.351 15.541 0.548 1.00 81.12 161 GLU A C 1
ATOM 1283 O O . GLU A 1 161 ? -6.215 15.078 0.404 1.00 81.12 161 GLU A O 1
ATOM 1288 N N . GLU A 1 162 ? -7.560 16.819 0.875 1.00 81.12 162 GLU A N 1
ATOM 1289 C CA . GLU A 1 162 ? -6.501 17.816 1.037 1.00 81.12 162 GLU A CA 1
ATOM 1290 C C . GLU A 1 162 ? -5.498 17.426 2.130 1.00 81.12 162 GLU A C 1
ATOM 1292 O O . GLU A 1 162 ? -4.292 17.611 1.944 1.00 81.12 162 GLU A O 1
ATOM 1297 N N . ASP A 1 163 ? -5.970 16.809 3.219 1.00 84.69 163 ASP A N 1
ATOM 1298 C CA . ASP A 1 163 ? -5.122 16.309 4.305 1.00 84.69 163 ASP A CA 1
ATOM 1299 C C . ASP A 1 163 ? -4.101 15.301 3.760 1.00 84.69 163 ASP A C 1
ATOM 1301 O O . ASP A 1 163 ? -2.906 15.368 4.048 1.00 84.69 163 ASP A O 1
ATOM 1305 N N . CYS A 1 164 ? -4.549 14.383 2.900 1.00 87.69 164 CYS A N 1
ATOM 1306 C CA . CYS A 1 164 ? -3.684 13.367 2.309 1.00 87.69 164 CYS A CA 1
ATOM 1307 C C . CYS A 1 164 ? -2.639 13.986 1.374 1.00 87.69 164 CYS A C 1
ATOM 1309 O O . CYS A 1 164 ? -1.471 13.588 1.394 1.00 87.69 164 CYS A O 1
ATOM 1311 N N . TYR A 1 165 ? -3.039 14.965 0.560 1.00 83.81 165 TYR A N 1
ATOM 1312 C CA . TYR A 1 165 ? -2.123 15.683 -0.329 1.00 83.81 165 TYR A CA 1
ATOM 1313 C C . TYR A 1 165 ? -1.073 16.469 0.428 1.00 83.81 165 TYR A C 1
ATOM 1315 O O . TYR A 1 165 ? 0.103 16.454 0.050 1.00 83.81 165 TYR A O 1
ATOM 1323 N N . PHE A 1 166 ? -1.475 17.083 1.532 1.00 82.75 166 PHE A N 1
ATOM 1324 C CA . PHE A 1 166 ? -0.549 17.722 2.436 1.00 82.75 166 PHE A CA 1
ATOM 1325 C C . PHE A 1 166 ? 0.489 16.715 2.967 1.00 82.75 166 PHE A C 1
ATOM 1327 O O . PHE A 1 166 ? 1.693 16.968 2.876 1.00 82.75 166 PHE A O 1
ATOM 1334 N N . LEU A 1 167 ? 0.059 15.538 3.441 1.00 87.50 167 LEU A N 1
ATOM 1335 C CA . LEU A 1 167 ? 0.975 14.505 3.946 1.00 87.50 167 LEU A CA 1
ATOM 1336 C C . LEU A 1 167 ? 1.943 13.998 2.870 1.00 87.50 167 LEU A C 1
ATOM 1338 O O . LEU A 1 167 ? 3.127 13.812 3.152 1.00 87.50 167 LEU A O 1
ATOM 1342 N N . ILE A 1 168 ? 1.479 13.830 1.628 1.00 88.25 168 ILE A N 1
ATOM 1343 C CA . ILE A 1 168 ? 2.342 13.460 0.497 1.00 88.25 168 ILE A CA 1
ATOM 1344 C C . ILE A 1 168 ? 3.389 14.548 0.243 1.00 88.25 168 ILE A C 1
ATOM 1346 O O . ILE A 1 168 ? 4.579 14.240 0.155 1.00 88.25 168 ILE A O 1
ATOM 1350 N N . LYS A 1 169 ? 2.977 15.821 0.159 1.00 83.81 169 LYS A N 1
ATOM 1351 C CA . LYS A 1 169 ? 3.887 16.961 -0.054 1.00 83.81 169 LYS A CA 1
ATOM 1352 C C . LYS A 1 169 ? 4.924 17.042 1.065 1.00 83.81 169 LYS A C 1
ATOM 1354 O O . LYS A 1 169 ? 6.118 17.138 0.778 1.00 83.81 169 LYS A O 1
ATOM 1359 N N . LYS A 1 170 ? 4.483 16.942 2.324 1.00 85.38 170 LYS A N 1
ATOM 1360 C CA . LYS A 1 170 ? 5.349 16.934 3.508 1.00 85.38 170 LYS A CA 1
ATOM 1361 C C . LYS A 1 170 ? 6.357 15.793 3.437 1.00 85.38 170 LYS A C 1
ATOM 1363 O O . LYS A 1 170 ? 7.554 16.045 3.500 1.00 85.38 170 LYS A O 1
ATOM 1368 N N . GLY A 1 171 ? 5.904 14.559 3.229 1.00 87.94 171 GLY A N 1
ATOM 1369 C CA . GLY A 1 171 ? 6.798 13.406 3.224 1.00 87.94 171 GLY A CA 1
ATOM 1370 C C . GLY A 1 171 ? 7.784 13.392 2.050 1.00 87.94 171 GLY A C 1
ATOM 1371 O O . GLY A 1 171 ? 8.953 13.043 2.230 1.00 87.94 171 GLY A O 1
ATOM 1372 N N . LEU A 1 172 ? 7.373 13.850 0.861 1.00 86.56 172 LEU A N 1
ATOM 1373 C CA . LEU A 1 172 ? 8.280 14.035 -0.279 1.00 86.56 172 LEU A CA 1
ATOM 1374 C C . LEU A 1 172 ? 9.307 15.149 -0.030 1.00 86.56 172 LEU A C 1
ATOM 1376 O O . LEU A 1 172 ? 10.470 14.998 -0.412 1.00 86.56 172 LEU A O 1
ATOM 1380 N N . LYS A 1 173 ? 8.909 16.241 0.637 1.00 84.94 173 LYS A N 1
ATOM 1381 C CA . LYS A 1 173 ? 9.829 17.298 1.073 1.00 84.94 173 LYS A CA 1
ATOM 1382 C C . LYS A 1 173 ? 10.838 16.753 2.085 1.00 84.94 173 LYS A C 1
ATOM 1384 O O . LYS A 1 173 ? 12.033 16.888 1.848 1.00 84.94 173 LYS A O 1
ATOM 1389 N N . THR A 1 174 ? 10.392 16.033 3.116 1.00 85.88 174 THR A N 1
ATOM 1390 C CA . THR A 1 174 ? 11.269 15.366 4.098 1.00 85.88 174 THR A CA 1
ATOM 1391 C C . THR A 1 174 ? 12.274 14.433 3.419 1.00 85.88 174 THR A C 1
ATOM 1393 O O . THR A 1 174 ? 13.468 14.476 3.719 1.00 85.88 174 THR A O 1
ATOM 1396 N N . LYS A 1 175 ? 11.821 13.625 2.448 1.00 86.19 175 LYS A N 1
ATOM 1397 C CA . LYS A 1 175 ? 12.694 12.752 1.646 1.00 86.19 175 LYS A CA 1
ATOM 1398 C C . LYS A 1 175 ? 13.789 13.547 0.925 1.00 86.19 175 LYS A C 1
ATOM 1400 O O . LYS A 1 175 ? 14.952 13.138 0.937 1.00 86.19 175 LYS A O 1
ATOM 1405 N N . LYS A 1 176 ? 13.416 14.670 0.300 1.00 83.44 176 LYS A N 1
ATOM 1406 C CA . LYS A 1 176 ? 14.321 15.545 -0.459 1.00 83.44 176 LYS A CA 1
ATOM 1407 C C . LYS A 1 176 ? 15.314 16.273 0.450 1.00 83.44 176 LYS A C 1
ATOM 1409 O O . LYS A 1 176 ? 16.512 16.231 0.177 1.00 83.44 176 LYS A O 1
ATOM 1414 N N . ASP A 1 177 ? 14.830 16.895 1.520 1.00 81.88 177 ASP A N 1
ATOM 1415 C CA . ASP A 1 177 ? 15.629 17.708 2.445 1.00 81.88 177 ASP A CA 1
ATOM 1416 C C . ASP A 1 177 ? 16.631 16.841 3.215 1.00 81.88 177 ASP A C 1
ATOM 1418 O O . ASP A 1 177 ? 17.802 17.198 3.344 1.00 81.88 177 ASP A O 1
ATOM 1422 N N . GLY A 1 178 ? 16.211 15.639 3.622 1.00 73.38 178 GLY A N 1
ATOM 1423 C CA . GLY A 1 178 ? 17.095 14.641 4.221 1.00 73.38 178 GLY A CA 1
ATOM 1424 C C . GLY A 1 178 ? 18.048 13.958 3.234 1.00 73.38 178 GLY A C 1
ATOM 1425 O O . GLY A 1 178 ? 18.876 13.153 3.654 1.00 73.38 178 GLY A O 1
ATOM 1426 N N . LYS A 1 179 ? 17.949 14.262 1.927 1.00 74.88 179 LYS A N 1
ATOM 1427 C CA . LYS A 1 179 ? 18.722 13.638 0.835 1.00 74.88 179 LYS A CA 1
ATOM 1428 C C . LYS A 1 179 ? 18.677 12.104 0.874 1.00 74.88 179 LYS A C 1
ATOM 1430 O O . LYS A 1 179 ? 19.648 11.434 0.520 1.00 74.88 179 LYS A O 1
ATOM 1435 N N . TYR A 1 180 ? 17.546 11.537 1.292 1.00 71.50 180 TYR A N 1
ATOM 1436 C CA . TYR A 1 180 ? 17.408 10.096 1.460 1.00 71.50 180 TYR A CA 1
ATOM 1437 C C . TYR A 1 180 ? 17.247 9.397 0.108 1.00 71.50 180 TYR A C 1
ATOM 1439 O O . TYR A 1 180 ? 16.237 9.548 -0.582 1.00 71.50 180 TYR A O 1
ATOM 1447 N N . SER A 1 181 ? 18.217 8.555 -0.243 1.00 78.31 181 SER A N 1
ATOM 1448 C CA . SER A 1 181 ? 18.137 7.645 -1.389 1.00 78.31 181 SER A CA 1
ATOM 1449 C C . SER A 1 181 ? 17.546 6.305 -0.937 1.00 78.31 181 SER A C 1
ATOM 1451 O O . SER A 1 181 ? 18.230 5.287 -0.882 1.00 78.31 181 SER A O 1
ATOM 1453 N N . CYS A 1 182 ? 16.261 6.303 -0.585 1.00 85.12 182 CYS A N 1
ATOM 1454 C CA . CYS A 1 182 ? 15.592 5.190 0.098 1.00 85.12 182 CYS A CA 1
ATOM 1455 C C . CYS A 1 182 ? 14.372 4.654 -0.668 1.00 85.12 182 CYS A C 1
ATOM 1457 O O . CYS A 1 182 ? 13.765 5.370 -1.476 1.00 85.12 182 CYS A O 1
ATOM 1459 N N . ASP A 1 183 ? 13.996 3.406 -0.372 1.00 91.31 183 ASP A N 1
ATOM 1460 C CA . ASP A 1 183 ? 12.675 2.885 -0.732 1.00 91.31 183 ASP A CA 1
ATOM 1461 C C . ASP A 1 183 ? 11.608 3.649 0.061 1.00 91.31 183 ASP A C 1
ATOM 1463 O O . ASP A 1 183 ? 11.824 4.026 1.214 1.00 91.31 183 ASP A O 1
ATOM 1467 N N . THR A 1 184 ? 10.452 3.904 -0.543 1.00 93.88 184 THR A N 1
ATOM 1468 C CA . THR A 1 184 ? 9.364 4.650 0.098 1.00 93.88 184 THR A CA 1
ATOM 1469 C C . THR A 1 184 ? 8.078 3.844 0.068 1.00 93.88 184 THR A C 1
ATOM 1471 O O . THR A 1 184 ? 7.688 3.341 -0.984 1.00 93.88 184 THR A O 1
ATOM 1474 N N . VAL A 1 185 ? 7.408 3.748 1.215 1.00 96.94 185 VAL A N 1
ATOM 1475 C CA . VAL A 1 185 ? 6.099 3.106 1.361 1.00 96.94 185 VAL A CA 1
ATOM 1476 C C . VAL A 1 185 ? 5.111 4.143 1.879 1.00 96.94 185 VAL A C 1
ATOM 1478 O O . VAL A 1 185 ? 5.246 4.618 3.003 1.00 96.94 185 VAL A O 1
ATOM 1481 N N . PHE A 1 186 ? 4.131 4.505 1.055 1.00 97.62 186 PHE A N 1
ATOM 1482 C CA . PHE A 1 186 ? 2.968 5.277 1.486 1.00 97.62 186 PHE A CA 1
ATOM 1483 C C . PHE A 1 186 ? 1.836 4.304 1.802 1.00 97.62 186 PHE A C 1
ATOM 1485 O O . PHE A 1 186 ? 1.443 3.510 0.945 1.00 97.62 186 PHE A O 1
ATOM 1492 N N . GLN A 1 187 ? 1.345 4.334 3.033 1.00 97.81 187 GLN A N 1
ATOM 1493 C CA . GLN A 1 187 ? 0.369 3.382 3.538 1.00 97.81 187 GLN A CA 1
ATOM 1494 C C . GLN A 1 187 ? -0.932 4.105 3.880 1.00 97.81 187 GLN A C 1
ATOM 1496 O O . GLN A 1 187 ? -0.920 5.077 4.633 1.00 97.81 187 GLN A O 1
ATOM 1501 N N . ILE A 1 188 ? -2.042 3.576 3.364 1.00 97.50 188 ILE A N 1
ATOM 1502 C CA . ILE A 1 188 ? -3.406 3.966 3.728 1.00 97.50 188 ILE A CA 1
ATOM 1503 C C . ILE A 1 188 ? -4.023 2.798 4.498 1.00 97.50 188 ILE A C 1
ATOM 1505 O O . ILE A 1 188 ? -4.137 1.688 3.972 1.00 97.50 188 ILE A O 1
ATOM 1509 N N . LEU A 1 189 ? -4.395 3.039 5.749 1.00 96.25 189 LEU A N 1
ATOM 1510 C CA . LEU A 1 189 ? -5.169 2.123 6.576 1.00 96.25 189 LEU A CA 1
ATOM 1511 C C . LEU A 1 189 ? -6.647 2.513 6.486 1.00 96.25 189 LEU A C 1
ATOM 1513 O O . LEU A 1 189 ? -6.986 3.683 6.653 1.00 96.25 189 LEU A O 1
ATOM 1517 N N . ILE A 1 190 ? -7.506 1.531 6.225 1.00 95.88 190 ILE A N 1
ATOM 1518 C CA . ILE A 1 190 ? -8.960 1.685 6.177 1.00 95.88 190 ILE A CA 1
ATOM 1519 C C . ILE A 1 190 ? -9.549 0.830 7.297 1.00 95.88 190 ILE A C 1
ATOM 1521 O O . ILE A 1 190 ? -9.369 -0.387 7.294 1.00 95.88 190 ILE A O 1
ATOM 1525 N N . GLU A 1 191 ? -10.265 1.442 8.235 1.00 94.56 191 GLU A N 1
ATOM 1526 C CA . GLU A 1 191 ? -10.951 0.747 9.334 1.00 94.56 191 GLU A CA 1
ATOM 1527 C C . GLU A 1 191 ? -12.446 1.079 9.300 1.00 94.56 191 GLU A C 1
ATOM 1529 O O . GLU A 1 191 ? -12.818 2.248 9.211 1.00 94.56 191 GLU A O 1
ATOM 1534 N N . SER A 1 192 ? -13.324 0.076 9.352 1.00 94.88 192 SER A N 1
ATOM 1535 C CA . SER A 1 192 ? -14.771 0.312 9.408 1.00 94.88 192 SER A CA 1
ATOM 1536 C C . SER A 1 192 ? -15.186 0.901 10.754 1.00 94.88 192 SER A C 1
ATOM 1538 O O . SER A 1 192 ? -14.822 0.372 11.803 1.00 94.88 192 SER A O 1
ATOM 1540 N N . LEU A 1 193 ? -16.018 1.937 10.715 1.00 93.19 193 LEU A N 1
ATOM 1541 C CA . LEU A 1 193 ? -16.662 2.532 11.886 1.00 93.19 193 LEU A CA 1
ATOM 1542 C C . LEU A 1 193 ? -17.900 1.757 12.341 1.00 93.19 193 LEU A C 1
ATOM 1544 O O . LEU A 1 193 ? -18.273 1.838 13.505 1.00 93.19 193 LEU A O 1
ATOM 1548 N N . LYS A 1 194 ? -18.523 1.017 11.421 1.00 91.81 194 LYS A N 1
ATOM 1549 C CA . LYS A 1 194 ? -19.733 0.230 11.662 1.00 91.81 194 LYS A CA 1
ATOM 1550 C C . LYS A 1 194 ? -19.519 -1.223 11.282 1.00 91.81 194 LYS A C 1
ATOM 1552 O O . LYS A 1 194 ? -18.806 -1.514 10.317 1.00 91.81 194 LYS A O 1
ATOM 1557 N N . ALA A 1 195 ? -20.140 -2.117 12.034 1.00 91.75 195 ALA A N 1
ATOM 1558 C CA . ALA A 1 195 ? -20.189 -3.523 11.699 1.00 91.75 195 ALA A CA 1
ATOM 1559 C C . ALA A 1 195 ? -21.128 -3.756 10.506 1.00 91.75 195 ALA A C 1
ATOM 1561 O O . ALA A 1 195 ? -22.077 -3.010 10.266 1.00 91.75 195 ALA A O 1
ATOM 1562 N N . ASP A 1 196 ? -20.861 -4.807 9.733 1.00 91.19 196 ASP A N 1
ATOM 1563 C CA . ASP A 1 196 ? -21.805 -5.265 8.720 1.00 91.19 196 ASP A CA 1
ATOM 1564 C C . ASP A 1 196 ? -23.048 -5.912 9.364 1.00 91.19 196 ASP A C 1
ATOM 1566 O O . ASP A 1 196 ? -23.108 -6.142 10.571 1.00 91.19 196 ASP A O 1
ATOM 1570 N N . ASN A 1 197 ? -24.039 -6.278 8.548 1.00 89.25 197 ASN A N 1
ATOM 1571 C CA . ASN A 1 197 ? -25.270 -6.929 9.023 1.00 89.25 197 ASN A CA 1
ATOM 1572 C C . ASN A 1 197 ? -25.030 -8.263 9.760 1.00 89.25 197 ASN A C 1
ATOM 1574 O O . ASN A 1 197 ? -25.953 -8.805 10.360 1.00 89.25 197 ASN A O 1
ATOM 1578 N N . ARG A 1 198 ? -23.817 -8.827 9.682 1.00 91.50 198 ARG A N 1
ATOM 1579 C CA . ARG A 1 198 ? -23.414 -10.052 10.385 1.00 91.50 198 ARG A CA 1
ATOM 1580 C C . ARG A 1 198 ? -22.688 -9.739 11.703 1.00 91.50 198 ARG A C 1
ATOM 1582 O O . ARG A 1 198 ? -22.258 -10.669 12.379 1.00 91.50 198 ARG A O 1
ATOM 1589 N N . GLY A 1 199 ? -22.524 -8.464 12.062 1.00 90.00 199 GLY A N 1
ATOM 1590 C CA . GLY A 1 199 ? -21.810 -8.016 13.256 1.00 90.00 199 GLY A CA 1
ATOM 1591 C C . GLY A 1 199 ? -20.285 -8.000 13.104 1.00 90.00 199 GLY A C 1
ATOM 1592 O O . GLY A 1 199 ? -19.579 -8.040 14.112 1.00 90.00 199 GLY A O 1
ATOM 1593 N N . PHE A 1 200 ? -19.754 -7.966 11.875 1.00 92.94 200 PHE A N 1
ATOM 1594 C CA . PHE A 1 200 ? -18.311 -7.956 11.626 1.00 92.94 200 PHE A CA 1
ATOM 1595 C C . PHE A 1 200 ? -17.795 -6.574 11.237 1.00 92.94 200 PHE A C 1
ATOM 1597 O O . PHE A 1 200 ? -18.294 -5.943 10.308 1.00 92.94 200 PHE A O 1
ATOM 1604 N N . LEU A 1 201 ? -16.720 -6.157 11.898 1.00 93.31 201 LEU A N 1
ATOM 1605 C CA . LEU A 1 201 ? -15.880 -5.038 11.493 1.00 93.31 201 LEU A CA 1
ATOM 1606 C C . LEU A 1 201 ? -14.855 -5.515 10.470 1.00 93.31 201 LEU A C 1
ATOM 1608 O O . LEU A 1 201 ? -14.430 -6.673 10.491 1.00 93.31 201 LEU A O 1
ATOM 1612 N N . VAL A 1 202 ? -14.427 -4.611 9.598 1.00 94.31 202 VAL A N 1
ATOM 1613 C CA . VAL A 1 202 ? -13.422 -4.880 8.572 1.00 94.31 202 VAL A CA 1
ATOM 1614 C C . VAL A 1 202 ? -12.299 -3.861 8.629 1.00 94.31 202 VAL A C 1
ATOM 1616 O O . VAL A 1 202 ? -12.516 -2.685 8.920 1.00 94.31 202 VAL A O 1
ATOM 1619 N N . ASN A 1 203 ? -11.090 -4.301 8.299 1.00 94.25 203 ASN A N 1
ATOM 1620 C CA . ASN A 1 203 ? -9.968 -3.399 8.090 1.00 94.25 203 ASN A CA 1
ATOM 1621 C C . ASN A 1 203 ? -9.124 -3.823 6.888 1.00 94.25 203 ASN A C 1
ATOM 1623 O O . ASN A 1 203 ? -9.129 -4.975 6.465 1.00 94.25 203 ASN A O 1
ATOM 1627 N N . SER A 1 204 ? -8.405 -2.889 6.286 1.00 95.56 204 SER A N 1
ATOM 1628 C CA . SER A 1 204 ? -7.455 -3.214 5.228 1.00 95.56 204 SER A CA 1
ATOM 1629 C C . SER A 1 204 ? -6.322 -2.213 5.173 1.00 95.56 204 SER A C 1
ATOM 1631 O O . SER A 1 204 ? -6.451 -1.057 5.571 1.00 95.56 204 SER A O 1
ATOM 1633 N N . LYS A 1 205 ? -5.193 -2.682 4.651 1.00 96.50 205 LYS A N 1
ATOM 1634 C CA . LYS A 1 205 ? -4.002 -1.879 4.425 1.00 96.50 205 LYS A CA 1
ATOM 1635 C C . LYS A 1 205 ? -3.698 -1.820 2.936 1.00 96.50 205 LYS A C 1
ATOM 1637 O O . LYS A 1 205 ? -3.590 -2.857 2.274 1.00 96.50 205 LYS A O 1
ATOM 1642 N N . MET A 1 206 ? -3.550 -0.604 2.423 1.00 97.25 206 MET A N 1
ATOM 1643 C CA . MET A 1 206 ? -3.094 -0.325 1.068 1.00 97.25 206 MET A CA 1
ATOM 1644 C C . MET A 1 206 ? -1.677 0.238 1.121 1.00 97.25 206 MET A C 1
ATOM 1646 O O . MET A 1 206 ? -1.465 1.322 1.657 1.00 97.25 206 MET A O 1
ATOM 1650 N N . ASN A 1 207 ? -0.719 -0.481 0.543 1.00 97.94 207 ASN A N 1
ATOM 1651 C CA . ASN A 1 207 ? 0.681 -0.070 0.487 1.00 97.94 207 ASN A CA 1
ATOM 1652 C C . ASN A 1 207 ? 1.054 0.351 -0.933 1.00 97.94 207 ASN A C 1
ATOM 1654 O O . ASN A 1 207 ? 0.964 -0.458 -1.852 1.00 97.94 207 ASN A O 1
ATOM 1658 N N . PHE A 1 208 ? 1.519 1.586 -1.099 1.00 97.94 208 PHE A N 1
ATOM 1659 C CA . PHE A 1 208 ? 2.080 2.105 -2.342 1.00 97.94 208 PHE A CA 1
ATOM 1660 C C . PHE A 1 208 ? 3.594 2.226 -2.208 1.00 97.94 208 PHE A C 1
ATOM 1662 O O . PHE A 1 208 ? 4.095 3.027 -1.418 1.00 97.94 208 PHE A O 1
ATOM 1669 N N . CYS A 1 209 ? 4.326 1.422 -2.973 1.00 96.69 209 CYS A N 1
ATOM 1670 C CA . CYS A 1 209 ? 5.775 1.321 -2.867 1.00 96.69 209 CYS A CA 1
ATOM 1671 C C . CYS A 1 209 ? 6.469 1.963 -4.073 1.00 96.69 209 CYS A C 1
ATOM 1673 O O . CYS A 1 209 ? 6.313 1.502 -5.205 1.00 96.69 209 CYS A O 1
ATOM 1675 N N . ASP A 1 210 ? 7.290 2.977 -3.807 1.00 94.00 210 ASP A N 1
ATOM 1676 C CA . ASP A 1 210 ? 8.286 3.522 -4.733 1.00 94.00 210 ASP A CA 1
ATOM 1677 C C . ASP A 1 210 ? 9.664 2.990 -4.328 1.00 94.00 210 ASP A C 1
ATOM 1679 O O . ASP A 1 210 ? 10.287 3.485 -3.384 1.00 94.00 210 ASP A O 1
ATOM 1683 N N . LEU A 1 211 ? 10.110 1.925 -4.995 1.00 88.88 211 LEU A N 1
ATOM 1684 C CA . LEU A 1 211 ? 11.361 1.252 -4.650 1.00 88.88 211 LEU A CA 1
ATOM 1685 C C . LEU A 1 211 ? 12.562 1.999 -5.233 1.00 88.88 211 LEU A C 1
ATOM 1687 O O . LEU A 1 211 ? 12.565 2.363 -6.404 1.00 88.88 211 LEU A O 1
ATOM 1691 N N . ASN A 1 212 ? 13.630 2.177 -4.466 1.00 78.56 212 ASN A N 1
ATOM 1692 C CA . ASN A 1 212 ? 14.896 2.686 -4.958 1.00 78.56 212 ASN A CA 1
ATOM 1693 C C . ASN A 1 212 ? 15.756 1.530 -5.482 1.00 78.56 212 ASN A C 1
ATOM 1695 O O . ASN A 1 212 ? 16.364 0.758 -4.742 1.00 78.56 212 ASN A O 1
ATOM 1699 N N . SER A 1 213 ? 15.799 1.384 -6.802 1.00 62.62 213 SER A N 1
ATOM 1700 C CA . SER A 1 213 ? 16.343 0.194 -7.463 1.00 62.62 213 SER A CA 1
ATOM 1701 C C . SER A 1 213 ? 17.856 0.214 -7.657 1.00 62.62 213 SER A C 1
ATOM 1703 O O . SER A 1 213 ? 18.363 -0.154 -8.717 1.00 62.62 213 SER A O 1
ATOM 1705 N N . ASN A 1 214 ? 18.605 0.597 -6.626 1.00 63.06 214 ASN A N 1
ATOM 1706 C CA . ASN A 1 214 ? 20.021 0.256 -6.594 1.00 63.06 214 ASN A CA 1
ATOM 1707 C C . ASN A 1 214 ? 20.121 -1.275 -6.557 1.00 63.06 214 ASN A C 1
ATOM 1709 O O . ASN A 1 214 ? 19.665 -1.894 -5.606 1.00 63.06 214 ASN A O 1
ATOM 1713 N N . LYS A 1 215 ? 20.686 -1.901 -7.599 1.00 53.59 215 LYS A N 1
ATOM 1714 C CA . LYS A 1 215 ? 20.747 -3.375 -7.759 1.00 53.59 215 LYS A CA 1
ATOM 1715 C C . LYS A 1 215 ? 21.455 -4.092 -6.596 1.00 53.59 215 LYS A C 1
ATOM 1717 O O . LYS A 1 215 ? 21.258 -5.286 -6.390 1.00 53.59 215 LYS A O 1
ATOM 1722 N N . SER A 1 216 ? 22.243 -3.347 -5.823 1.00 53.66 216 SER A N 1
ATOM 1723 C CA . SER A 1 216 ? 22.915 -3.790 -4.599 1.00 53.66 216 SER A CA 1
ATOM 1724 C C . SER A 1 216 ? 22.072 -3.610 -3.327 1.00 53.66 216 SER A C 1
ATOM 1726 O O . SER A 1 216 ? 22.577 -3.851 -2.234 1.00 53.66 216 SER A O 1
ATOM 1728 N N . SER A 1 217 ? 20.818 -3.149 -3.422 1.00 71.12 217 SER A N 1
ATOM 1729 C CA . SER A 1 217 ? 19.961 -2.957 -2.255 1.00 71.12 217 SER A CA 1
ATOM 1730 C C . SER A 1 217 ? 19.423 -4.304 -1.775 1.00 71.12 217 SER A C 1
ATOM 1732 O O . SER A 1 217 ? 18.752 -5.049 -2.493 1.00 71.12 217 SER A O 1
ATOM 1734 N N . LYS A 1 218 ? 19.720 -4.613 -0.513 1.00 83.81 218 LYS A N 1
ATOM 1735 C CA . LYS A 1 218 ? 19.219 -5.790 0.206 1.00 83.81 218 LYS A CA 1
ATOM 1736 C C . LYS A 1 218 ? 17.694 -5.919 0.093 1.00 83.81 218 LYS A C 1
ATOM 1738 O O . LYS A 1 218 ? 17.183 -7.011 -0.121 1.00 83.81 218 LYS A O 1
ATOM 1743 N N . ASN A 1 219 ? 16.972 -4.795 0.131 1.00 86.31 219 ASN A N 1
ATOM 1744 C CA . ASN A 1 219 ? 15.514 -4.746 -0.005 1.00 86.31 219 ASN A CA 1
ATOM 1745 C C . ASN A 1 219 ? 15.009 -5.334 -1.328 1.00 86.31 219 ASN A C 1
ATOM 1747 O O . ASN A 1 219 ? 14.072 -6.132 -1.313 1.00 86.31 219 ASN A O 1
ATOM 1751 N N . LEU A 1 220 ? 15.640 -4.984 -2.455 1.00 87.50 220 LEU A N 1
ATOM 1752 C CA . LEU A 1 220 ? 15.245 -5.479 -3.773 1.00 87.50 220 LEU A CA 1
ATOM 1753 C C . LEU A 1 220 ? 15.551 -6.973 -3.928 1.00 87.50 220 LEU A C 1
ATOM 1755 O O . LEU A 1 220 ? 14.744 -7.714 -4.486 1.00 87.50 220 LEU A O 1
ATOM 1759 N N . GLN A 1 221 ? 16.690 -7.426 -3.397 1.00 89.38 221 GLN A N 1
ATOM 1760 C CA . GLN A 1 221 ? 17.057 -8.844 -3.402 1.00 89.38 221 GLN A CA 1
ATOM 1761 C C . GLN A 1 221 ? 16.080 -9.675 -2.568 1.00 89.38 221 GLN A C 1
ATOM 1763 O O . GLN A 1 221 ? 15.548 -10.665 -3.065 1.00 89.38 221 GLN A O 1
ATOM 1768 N N . SER A 1 222 ? 15.767 -9.239 -1.345 1.00 92.50 222 SER A N 1
ATOM 1769 C CA . SER A 1 222 ? 14.770 -9.906 -0.503 1.00 92.50 222 SER A CA 1
ATOM 1770 C C . SER A 1 222 ? 13.383 -9.903 -1.147 1.00 92.50 222 SER A C 1
ATOM 1772 O O . SER A 1 222 ? 12.688 -10.912 -1.081 1.00 92.50 222 SER A O 1
ATOM 1774 N N . LEU A 1 223 ? 12.980 -8.819 -1.824 1.00 93.75 223 LEU A N 1
ATOM 1775 C CA . LEU A 1 223 ? 11.717 -8.782 -2.568 1.00 93.75 223 LEU A CA 1
ATOM 1776 C C . LEU A 1 223 ? 11.699 -9.804 -3.715 1.00 93.75 223 LEU A C 1
ATOM 1778 O O . LEU A 1 223 ? 10.713 -10.521 -3.876 1.00 93.75 223 LEU A O 1
ATOM 1782 N N . ASN A 1 224 ? 12.788 -9.915 -4.481 1.00 94.31 224 ASN A N 1
ATOM 1783 C CA . ASN A 1 224 ? 12.913 -10.919 -5.540 1.00 94.31 224 ASN A CA 1
ATOM 1784 C C . ASN A 1 224 ? 12.831 -12.347 -4.970 1.00 94.31 224 ASN A C 1
ATOM 1786 O O . ASN A 1 224 ? 12.148 -13.195 -5.549 1.00 94.31 224 ASN A O 1
ATOM 1790 N N . SER A 1 225 ? 13.467 -12.608 -3.821 1.00 95.25 225 SER A N 1
ATOM 1791 C CA . SER A 1 225 ? 13.352 -13.887 -3.108 1.00 95.25 225 SER A CA 1
ATOM 1792 C C . SER A 1 225 ? 11.913 -14.162 -2.680 1.00 95.25 225 SER A C 1
ATOM 1794 O O . SER A 1 225 ? 11.406 -15.254 -2.917 1.00 95.25 225 SER A O 1
ATOM 1796 N N . VAL A 1 226 ? 11.213 -13.163 -2.130 1.00 96.50 226 VAL A N 1
ATOM 1797 C CA . VAL A 1 226 ? 9.795 -13.274 -1.758 1.00 96.50 226 VAL A CA 1
ATOM 1798 C C . VAL A 1 226 ? 8.923 -13.617 -2.968 1.00 96.50 226 VAL A C 1
ATOM 1800 O O . VAL A 1 226 ? 8.152 -14.571 -2.898 1.00 96.50 226 VAL A O 1
ATOM 1803 N N . ILE A 1 227 ? 9.073 -12.906 -4.092 1.00 95.62 227 ILE A N 1
ATOM 1804 C CA . ILE A 1 227 ? 8.331 -13.179 -5.337 1.00 95.62 227 ILE A CA 1
ATOM 1805 C C . ILE A 1 227 ? 8.617 -14.603 -5.835 1.00 95.62 227 ILE A C 1
ATOM 1807 O O . ILE A 1 227 ? 7.694 -15.338 -6.181 1.00 95.62 227 ILE A O 1
ATOM 1811 N N . THR A 1 228 ? 9.882 -15.023 -5.813 1.00 95.81 228 THR A N 1
ATOM 1812 C CA . THR A 1 228 ? 10.295 -16.362 -6.259 1.00 95.81 228 THR A CA 1
ATOM 1813 C C . THR A 1 228 ? 9.706 -17.462 -5.370 1.00 95.81 228 THR A C 1
ATOM 1815 O O . THR A 1 228 ? 9.119 -18.418 -5.876 1.00 95.81 228 THR A O 1
ATOM 1818 N N . CYS A 1 229 ? 9.794 -17.319 -4.044 1.00 96.25 229 CYS A N 1
ATOM 1819 C CA . CYS A 1 229 ? 9.214 -18.265 -3.086 1.00 96.25 229 CYS A CA 1
ATOM 1820 C C . CYS A 1 229 ? 7.685 -18.324 -3.198 1.00 96.25 229 CYS A C 1
ATOM 1822 O O . CYS A 1 229 ? 7.114 -19.415 -3.183 1.00 96.25 229 CYS A O 1
ATOM 1824 N N . LEU A 1 230 ? 7.020 -17.175 -3.377 1.00 95.31 230 LEU A N 1
ATOM 1825 C CA . LEU A 1 230 ? 5.577 -17.116 -3.611 1.00 95.31 230 LEU A CA 1
ATOM 1826 C C . LEU A 1 230 ? 5.190 -17.823 -4.915 1.00 95.31 230 LEU A C 1
ATOM 1828 O O . LEU A 1 230 ? 4.231 -18.595 -4.910 1.00 95.31 230 LEU A O 1
ATOM 1832 N N . SER A 1 231 ? 5.931 -17.621 -6.007 1.00 94.25 231 SER A N 1
ATOM 1833 C CA . SER A 1 231 ? 5.703 -18.333 -7.274 1.00 94.25 231 SER A CA 1
ATOM 1834 C C . SER A 1 231 ? 5.830 -19.848 -7.086 1.00 94.25 231 SER A C 1
ATOM 1836 O O . SER A 1 231 ? 4.963 -20.606 -7.515 1.00 94.25 231 SER A O 1
ATOM 1838 N N . ASN A 1 232 ? 6.862 -20.289 -6.364 1.00 93.06 232 ASN A N 1
ATOM 1839 C CA . ASN A 1 232 ? 7.191 -21.706 -6.204 1.00 93.06 232 ASN A CA 1
ATOM 1840 C C . ASN A 1 232 ? 6.443 -22.412 -5.058 1.00 93.06 232 ASN A C 1
ATOM 1842 O O . ASN A 1 232 ? 6.662 -23.599 -4.845 1.00 93.06 232 ASN A O 1
ATOM 1846 N N . ASN A 1 233 ? 5.558 -21.719 -4.330 1.00 89.38 233 ASN A N 1
ATOM 1847 C CA . ASN A 1 233 ? 4.857 -22.248 -3.147 1.00 89.38 233 ASN A CA 1
ATOM 1848 C C . ASN A 1 233 ? 5.796 -22.720 -2.017 1.00 89.38 233 ASN A C 1
ATOM 1850 O O . ASN A 1 233 ? 5.502 -23.693 -1.329 1.00 89.38 233 ASN A O 1
ATOM 1854 N N . VAL A 1 234 ? 6.916 -22.025 -1.813 1.00 93.56 234 VAL A N 1
ATOM 1855 C CA . VAL A 1 234 ? 7.894 -22.329 -0.754 1.00 93.56 234 VAL A CA 1
ATOM 1856 C C . VAL A 1 234 ? 7.764 -21.313 0.383 1.00 93.56 234 VAL A C 1
ATOM 1858 O O . VAL A 1 234 ? 7.218 -20.223 0.197 1.00 93.56 234 VAL A O 1
ATOM 1861 N N . THR A 1 235 ? 8.276 -21.655 1.568 1.00 94.19 235 THR A N 1
ATOM 1862 C CA . THR A 1 235 ? 8.387 -20.742 2.714 1.00 94.19 235 THR A CA 1
ATOM 1863 C C . THR A 1 235 ? 8.988 -19.401 2.298 1.00 94.19 235 THR A C 1
ATOM 1865 O O . THR A 1 235 ? 10.048 -19.341 1.677 1.00 94.19 235 THR A O 1
ATOM 1868 N N . VAL A 1 236 ? 8.295 -18.319 2.651 1.00 94.75 236 VAL A N 1
ATOM 1869 C CA . VAL A 1 236 ? 8.614 -16.969 2.184 1.00 94.75 236 VAL A CA 1
ATOM 1870 C C . VAL A 1 236 ? 9.473 -16.226 3.219 1.00 94.75 236 VAL A C 1
ATOM 1872 O O . VAL A 1 236 ? 9.042 -16.079 4.368 1.00 94.75 236 VAL A O 1
ATOM 1875 N N . PRO A 1 237 ? 10.663 -15.716 2.850 1.00 94.75 237 PRO A N 1
ATOM 1876 C CA . PRO A 1 237 ? 11.611 -15.133 3.795 1.00 94.75 237 PRO A CA 1
ATOM 1877 C C . PRO A 1 237 ? 11.341 -13.639 4.059 1.00 94.75 237 PRO A C 1
ATOM 1879 O O . PRO A 1 237 ? 12.180 -12.775 3.821 1.00 94.75 237 PRO A O 1
ATOM 1882 N N . TYR A 1 238 ? 10.168 -13.302 4.607 1.00 94.75 238 TYR A N 1
ATOM 1883 C CA . TYR A 1 238 ? 9.815 -11.900 4.902 1.00 94.75 238 TYR A CA 1
ATOM 1884 C C . TYR A 1 238 ? 10.718 -11.221 5.942 1.00 94.75 238 TYR A C 1
ATOM 1886 O O . TYR A 1 238 ? 10.602 -10.023 6.167 1.00 94.75 238 TYR A O 1
ATOM 1894 N N . ARG A 1 239 ? 11.575 -11.969 6.647 1.00 93.12 239 ARG A N 1
ATOM 1895 C CA . ARG A 1 239 ? 12.434 -11.433 7.713 1.00 93.12 239 ARG A CA 1
ATOM 1896 C C . ARG A 1 239 ? 13.749 -10.854 7.198 1.00 93.12 239 ARG A C 1
ATOM 1898 O O . ARG A 1 239 ? 14.439 -10.196 7.978 1.00 93.12 239 ARG A O 1
ATOM 1905 N N . ASP A 1 240 ? 14.073 -11.071 5.930 1.00 91.81 240 ASP A N 1
ATOM 1906 C CA . ASP A 1 240 ? 15.390 -10.757 5.381 1.00 91.81 240 ASP A CA 1
ATOM 1907 C C . ASP A 1 240 ? 15.619 -9.252 5.230 1.00 91.81 240 ASP A C 1
ATOM 1909 O O . ASP A 1 240 ? 16.759 -8.800 5.311 1.00 91.81 240 ASP A O 1
ATOM 1913 N N . SER A 1 241 ? 14.556 -8.457 5.073 1.00 93.12 241 SER A N 1
ATOM 1914 C CA . SER A 1 241 ? 14.668 -7.003 4.932 1.00 93.12 241 SER A CA 1
ATOM 1915 C C . SER A 1 241 ? 13.531 -6.238 5.613 1.00 93.12 241 SER A C 1
ATOM 1917 O O . SER A 1 241 ? 12.432 -6.779 5.757 1.00 93.12 241 SER A O 1
ATOM 1919 N N . PRO A 1 242 ? 13.731 -4.966 6.015 1.00 93.19 242 PRO A N 1
ATOM 1920 C CA . PRO A 1 242 ? 12.645 -4.155 6.562 1.00 93.19 242 PRO A CA 1
ATOM 1921 C C . PRO A 1 242 ? 11.470 -4.013 5.589 1.00 93.19 242 PRO A C 1
ATOM 1923 O O . PRO A 1 242 ? 10.324 -4.114 6.015 1.00 93.19 242 PRO A O 1
ATOM 1926 N N . LEU A 1 243 ? 11.741 -3.863 4.286 1.00 93.94 243 LEU A N 1
ATOM 1927 C CA . LEU A 1 243 ? 10.696 -3.772 3.261 1.00 93.94 243 LEU A CA 1
ATOM 1928 C C . LEU A 1 243 ? 9.806 -5.020 3.252 1.00 93.94 243 LEU A C 1
ATOM 1930 O O . LEU A 1 243 ? 8.584 -4.917 3.304 1.00 93.94 243 LEU A O 1
ATOM 1934 N N . THR A 1 244 ? 10.414 -6.206 3.213 1.00 94.69 244 THR A N 1
ATOM 1935 C CA . THR A 1 244 ? 9.653 -7.463 3.170 1.00 94.69 244 THR A CA 1
ATOM 1936 C C . THR A 1 244 ? 8.931 -7.749 4.486 1.00 94.69 244 THR A C 1
ATOM 1938 O O . THR A 1 244 ? 7.838 -8.309 4.455 1.00 94.69 244 THR A O 1
ATOM 1941 N N . LYS A 1 245 ? 9.454 -7.274 5.626 1.00 95.00 245 LYS A N 1
ATOM 1942 C CA . LYS A 1 245 ? 8.741 -7.305 6.914 1.00 95.00 245 LYS A CA 1
ATOM 1943 C C . LYS A 1 245 ? 7.499 -6.417 6.895 1.00 95.00 245 LYS A C 1
ATOM 1945 O O . LYS A 1 245 ? 6.437 -6.882 7.302 1.00 95.00 245 LYS A O 1
ATOM 1950 N N . ILE A 1 246 ? 7.620 -5.180 6.403 1.00 95.44 246 ILE A N 1
ATOM 1951 C CA . ILE A 1 246 ? 6.497 -4.233 6.281 1.00 95.44 246 ILE A CA 1
ATOM 1952 C C . ILE A 1 246 ? 5.399 -4.810 5.384 1.00 95.44 246 ILE A C 1
ATOM 1954 O O . ILE A 1 246 ? 4.222 -4.708 5.708 1.00 95.44 246 ILE A O 1
ATOM 1958 N N . LEU A 1 247 ? 5.788 -5.460 4.287 1.00 95.50 247 LEU A N 1
ATOM 1959 C CA . LEU A 1 247 ? 4.860 -6.038 3.317 1.00 95.50 247 LEU A CA 1
ATOM 1960 C C . LEU A 1 247 ? 4.367 -7.449 3.681 1.00 95.50 247 LEU A C 1
ATOM 1962 O O . LEU A 1 247 ? 3.630 -8.048 2.902 1.00 95.50 247 LEU A O 1
ATOM 1966 N N . SER A 1 248 ? 4.745 -8.006 4.833 1.00 94.69 248 SER A N 1
ATOM 1967 C CA . SER A 1 248 ? 4.487 -9.422 5.148 1.00 94.69 248 SER A CA 1
ATOM 1968 C C . SER A 1 248 ? 3.010 -9.790 5.351 1.00 94.69 248 SER A C 1
ATOM 1970 O O . SER A 1 248 ? 2.669 -10.971 5.309 1.00 94.69 248 SER A O 1
ATOM 1972 N N . ASP A 1 249 ? 2.125 -8.804 5.516 1.00 92.75 249 ASP A N 1
ATOM 1973 C CA . ASP A 1 249 ? 0.665 -8.962 5.589 1.00 92.75 249 ASP A CA 1
ATOM 1974 C C . ASP A 1 249 ? -0.068 -8.582 4.284 1.00 92.75 249 ASP A C 1
ATOM 1976 O O . ASP A 1 249 ? -1.241 -8.916 4.089 1.00 92.75 249 ASP A O 1
ATOM 1980 N N . THR A 1 250 ? 0.609 -7.902 3.358 1.00 93.38 250 THR A N 1
ATOM 1981 C CA . THR A 1 250 ? 0.004 -7.284 2.164 1.00 93.38 250 THR A CA 1
ATOM 1982 C C . THR A 1 250 ? 0.535 -7.875 0.857 1.00 93.38 250 THR A C 1
ATOM 1984 O O . THR A 1 250 ? -0.235 -8.027 -0.085 1.00 93.38 250 THR A O 1
ATOM 1987 N N . LEU A 1 251 ? 1.791 -8.325 0.812 1.00 94.19 251 LEU A N 1
ATOM 1988 C CA . LEU A 1 251 ? 2.379 -9.056 -0.311 1.00 94.19 251 LEU A CA 1
ATOM 1989 C C . LEU A 1 251 ? 2.328 -10.565 -0.056 1.00 94.19 251 LEU A C 1
ATOM 1991 O O . LEU A 1 251 ? 3.354 -11.229 0.039 1.00 94.19 251 LEU A O 1
ATOM 1995 N N . THR A 1 252 ? 1.121 -11.112 0.059 1.00 93.69 252 THR A N 1
ATOM 1996 C CA . THR A 1 252 ? 0.881 -12.537 0.320 1.00 93.69 252 THR A CA 1
ATOM 1997 C C . THR A 1 252 ? -0.111 -13.120 -0.683 1.00 93.69 252 THR A C 1
ATOM 1999 O O . THR A 1 252 ? -0.835 -12.397 -1.367 1.00 93.69 252 THR A O 1
ATOM 2002 N N . LYS A 1 253 ? -0.241 -14.452 -0.720 1.00 93.56 253 LYS A N 1
ATOM 2003 C CA . LYS A 1 253 ? -1.297 -15.102 -1.517 1.00 93.56 253 LYS A CA 1
ATOM 2004 C C . LYS A 1 253 ? -2.710 -14.812 -1.013 1.00 93.56 253 LYS A C 1
ATOM 2006 O O . LYS A 1 253 ? -3.661 -15.107 -1.725 1.00 93.56 253 LYS A O 1
ATOM 2011 N N . THR A 1 254 ? -2.866 -14.247 0.182 1.00 92.06 254 THR A N 1
ATOM 2012 C CA . THR A 1 254 ? -4.167 -13.883 0.755 1.00 92.06 254 THR A CA 1
ATOM 2013 C C . THR A 1 254 ? -4.519 -12.414 0.552 1.00 92.06 254 THR A C 1
ATOM 2015 O O . THR A 1 254 ? -5.528 -11.956 1.074 1.00 92.06 254 THR A O 1
ATOM 2018 N N . SER A 1 255 ? -3.722 -11.671 -0.207 1.00 92.69 255 SER A N 1
ATOM 2019 C CA . SER A 1 255 ? -3.912 -10.242 -0.440 1.00 92.69 255 SER A CA 1
ATOM 2020 C C . SER A 1 255 ? -3.945 -9.953 -1.940 1.00 92.69 255 SER A C 1
ATOM 2022 O O . SER A 1 255 ? -3.545 -10.780 -2.764 1.00 92.69 255 SER A O 1
ATOM 2024 N N . ASN A 1 256 ? -4.447 -8.779 -2.314 1.00 95.12 256 ASN A N 1
ATOM 2025 C CA . ASN A 1 256 ? -4.333 -8.301 -3.684 1.00 95.12 256 ASN A CA 1
ATOM 2026 C C . ASN A 1 256 ? -2.966 -7.642 -3.877 1.00 95.12 256 ASN A C 1
ATOM 2028 O O . ASN A 1 256 ? -2.510 -6.883 -3.023 1.00 95.12 256 ASN A O 1
ATOM 2032 N N . ALA A 1 257 ? -2.333 -7.874 -5.023 1.00 95.38 257 ALA A N 1
ATOM 2033 C CA . ALA A 1 257 ? -1.115 -7.165 -5.383 1.00 95.38 257 ALA A CA 1
ATOM 2034 C C . ALA A 1 257 ? -1.130 -6.772 -6.858 1.00 95.38 257 ALA A C 1
ATOM 2036 O O . ALA A 1 257 ? -1.527 -7.554 -7.727 1.00 95.38 257 ALA A O 1
ATOM 2037 N N . VAL A 1 258 ? -0.676 -5.550 -7.116 1.00 95.88 258 VAL A N 1
ATOM 2038 C CA . VAL A 1 258 ? -0.434 -5.002 -8.444 1.00 95.88 258 VAL A CA 1
ATOM 2039 C C . VAL A 1 258 ? 1.015 -4.538 -8.496 1.00 95.88 258 VAL A C 1
ATOM 2041 O O . VAL A 1 258 ? 1.422 -3.667 -7.730 1.00 95.88 258 VAL A O 1
ATOM 2044 N N . ILE A 1 259 ? 1.808 -5.123 -9.388 1.00 96.31 259 ILE A N 1
ATOM 2045 C CA . ILE A 1 259 ? 3.216 -4.763 -9.563 1.00 96.31 259 ILE A CA 1
ATOM 2046 C C . ILE A 1 259 ? 3.394 -4.156 -10.952 1.00 96.31 259 ILE A C 1
ATOM 2048 O O . ILE A 1 259 ? 3.056 -4.768 -11.968 1.00 96.31 259 ILE A O 1
ATOM 2052 N N . ILE A 1 260 ? 3.916 -2.933 -10.982 1.00 96.31 260 ILE A N 1
ATOM 2053 C CA . ILE A 1 260 ? 4.176 -2.164 -12.193 1.00 96.31 260 ILE A CA 1
ATOM 2054 C C . ILE A 1 260 ? 5.683 -2.157 -12.421 1.00 96.31 260 ILE A C 1
ATOM 2056 O O . ILE A 1 260 ? 6.446 -1.549 -11.672 1.00 96.31 260 ILE A O 1
ATOM 2060 N N . PHE A 1 261 ? 6.110 -2.856 -13.463 1.00 95.50 261 PHE A N 1
ATOM 2061 C CA . PHE A 1 261 ? 7.500 -2.973 -13.868 1.00 95.50 261 PHE A CA 1
ATOM 2062 C C . PHE A 1 261 ? 7.842 -1.849 -14.847 1.00 95.50 261 PHE A C 1
ATOM 2064 O O . PHE A 1 261 ? 7.498 -1.888 -16.026 1.00 95.50 261 PHE A O 1
ATOM 2071 N N . ASN A 1 262 ? 8.505 -0.816 -14.350 1.00 94.69 262 ASN A N 1
ATOM 2072 C CA . ASN A 1 262 ? 8.976 0.329 -15.108 1.00 94.69 262 ASN A CA 1
ATOM 2073 C C . ASN A 1 262 ? 10.299 0.010 -15.816 1.00 94.69 262 ASN A C 1
ATOM 2075 O O . ASN A 1 262 ? 11.317 -0.226 -15.159 1.00 94.69 262 ASN A O 1
ATOM 2079 N N . ILE A 1 263 ? 10.317 0.085 -17.145 1.00 93.31 263 ILE A N 1
ATOM 2080 C CA . ILE A 1 263 ? 11.501 -0.203 -17.965 1.00 93.31 263 ILE A CA 1
ATOM 2081 C C . ILE A 1 263 ? 11.991 1.033 -18.721 1.00 93.31 263 ILE A C 1
ATOM 2083 O O . ILE A 1 263 ? 11.218 1.932 -19.063 1.00 93.31 263 ILE A O 1
ATOM 2087 N N . ILE A 1 264 ? 13.297 1.067 -18.990 1.00 90.50 264 ILE A N 1
ATOM 2088 C CA . ILE A 1 264 ? 13.938 2.110 -19.791 1.00 90.50 264 ILE A CA 1
ATOM 2089 C C . ILE A 1 264 ? 14.173 1.546 -21.198 1.00 90.50 264 ILE A C 1
ATOM 2091 O O . ILE A 1 264 ? 14.994 0.641 -21.351 1.00 90.50 264 ILE A O 1
ATOM 2095 N N . PRO A 1 265 ? 13.495 2.073 -22.228 1.00 88.00 265 PRO A N 1
ATOM 2096 C CA . PRO A 1 265 ? 13.621 1.594 -23.601 1.00 88.00 265 PRO A CA 1
ATOM 2097 C C . PRO A 1 265 ? 14.863 2.186 -24.288 1.00 88.00 265 PRO A C 1
ATOM 2099 O O . PRO A 1 265 ? 14.765 2.841 -25.319 1.00 88.00 265 PRO A O 1
ATOM 2102 N N . TYR A 1 266 ? 16.046 1.969 -23.711 1.00 86.44 266 TYR A N 1
ATOM 2103 C CA . TYR A 1 266 ? 17.329 2.285 -24.342 1.00 86.44 266 TYR A CA 1
ATOM 2104 C C . TYR A 1 266 ? 18.203 1.038 -24.417 1.00 86.44 266 TYR A C 1
ATOM 2106 O O . TYR A 1 266 ? 18.193 0.210 -23.508 1.00 86.44 266 TYR A O 1
ATOM 2114 N N . GLU A 1 267 ? 18.987 0.923 -25.488 1.00 84.81 267 GLU A N 1
ATOM 2115 C CA . GLU A 1 267 ? 19.774 -0.282 -25.775 1.00 84.81 267 GLU A CA 1
ATOM 2116 C C . GLU A 1 267 ? 20.788 -0.600 -24.666 1.00 84.81 267 GLU A C 1
ATOM 2118 O O . GLU A 1 267 ? 20.928 -1.743 -24.233 1.00 84.81 267 GLU A O 1
ATOM 2123 N N . TYR A 1 268 ? 21.412 0.429 -24.090 1.00 85.44 268 TYR A N 1
ATOM 2124 C CA . TYR A 1 268 ? 22.341 0.263 -22.970 1.00 85.44 268 TYR A CA 1
ATOM 2125 C C . TYR A 1 268 ? 21.670 -0.256 -21.676 1.00 85.44 268 TYR A C 1
ATOM 2127 O O . TYR A 1 268 ? 22.361 -0.748 -20.785 1.00 85.44 268 TYR A O 1
ATOM 2135 N N . CYS A 1 269 ? 20.336 -0.187 -21.568 1.00 86.56 269 CYS A N 1
ATOM 2136 C CA . CYS A 1 269 ? 19.542 -0.684 -20.437 1.00 86.56 269 CYS A CA 1
ATOM 2137 C C . CYS A 1 269 ? 18.960 -2.092 -20.667 1.00 86.56 269 CYS A C 1
ATOM 2139 O O . CYS A 1 269 ? 18.208 -2.584 -19.821 1.00 86.56 269 CYS A O 1
ATOM 2141 N N . ILE A 1 270 ? 19.279 -2.775 -21.772 1.00 87.81 270 ILE A N 1
ATOM 2142 C CA . ILE A 1 270 ? 18.635 -4.053 -22.129 1.00 87.81 270 ILE A CA 1
ATOM 2143 C C . ILE A 1 270 ? 18.845 -5.138 -21.077 1.00 87.81 270 ILE A C 1
ATOM 2145 O O . ILE A 1 270 ? 17.884 -5.793 -20.691 1.00 87.81 270 ILE A O 1
ATOM 2149 N N . ASN A 1 271 ? 20.058 -5.293 -20.543 1.00 87.31 271 ASN A N 1
ATOM 2150 C CA . ASN A 1 271 ? 20.327 -6.302 -19.510 1.00 87.31 271 ASN A CA 1
ATOM 2151 C C . ASN A 1 271 ? 19.465 -6.087 -18.256 1.00 87.31 271 ASN A C 1
ATOM 2153 O O . ASN A 1 271 ? 18.943 -7.031 -17.669 1.00 87.31 271 ASN A O 1
ATOM 2157 N N . SER A 1 272 ? 19.290 -4.825 -17.867 1.00 87.12 272 SER A N 1
ATOM 2158 C CA . SER A 1 272 ? 18.454 -4.427 -16.735 1.00 87.12 272 SER A CA 1
ATOM 2159 C C . SER A 1 272 ? 16.967 -4.648 -17.015 1.00 87.12 272 SER A C 1
ATOM 2161 O O . SER A 1 272 ? 16.222 -5.144 -16.167 1.00 87.12 272 SER A O 1
ATOM 2163 N N . THR A 1 273 ? 16.545 -4.338 -18.241 1.00 90.19 273 THR A N 1
ATOM 2164 C CA . THR A 1 273 ? 15.186 -4.578 -18.728 1.00 90.19 273 THR A CA 1
ATOM 2165 C C . THR A 1 273 ? 14.877 -6.072 -18.720 1.00 90.19 273 THR A C 1
ATOM 2167 O O . THR A 1 273 ? 13.878 -6.468 -18.138 1.00 90.19 273 THR A O 1
ATOM 2170 N N . LEU A 1 274 ? 15.766 -6.919 -19.245 1.00 90.62 274 LEU A N 1
ATOM 2171 C CA . LEU A 1 274 ? 15.626 -8.379 -19.221 1.00 90.62 274 LEU A CA 1
ATOM 2172 C C . LEU A 1 274 ? 15.472 -8.926 -17.798 1.00 90.62 274 LEU A C 1
ATOM 2174 O O . LEU A 1 274 ? 14.573 -9.720 -17.541 1.00 90.62 274 LEU A O 1
ATOM 2178 N N . GLN A 1 275 ? 16.300 -8.473 -16.852 1.00 89.62 275 GLN A N 1
ATOM 2179 C CA . GLN A 1 275 ? 16.166 -8.859 -15.441 1.00 89.62 275 GLN A CA 1
ATOM 2180 C C . GLN A 1 275 ? 14.803 -8.455 -14.867 1.00 89.62 275 GLN A C 1
ATOM 2182 O O . GLN A 1 275 ? 14.138 -9.263 -14.223 1.00 89.62 275 GLN A O 1
ATOM 2187 N N . THR A 1 276 ? 14.371 -7.225 -15.145 1.00 92.38 276 THR A N 1
ATOM 2188 C CA . THR A 1 276 ? 13.078 -6.687 -14.705 1.00 92.38 276 THR A CA 1
ATOM 2189 C C . THR A 1 276 ? 11.910 -7.510 -15.262 1.00 92.38 276 THR A C 1
ATOM 2191 O O . THR A 1 276 ? 11.021 -7.906 -14.511 1.00 92.38 276 THR A O 1
ATOM 2194 N N . LEU A 1 277 ? 11.941 -7.828 -16.558 1.00 93.06 277 LEU A N 1
ATOM 2195 C CA . LEU A 1 277 ? 10.932 -8.637 -17.248 1.00 93.06 277 LEU A CA 1
ATOM 2196 C C . LEU A 1 277 ? 10.897 -10.092 -16.739 1.00 93.06 277 LEU A C 1
ATOM 2198 O O . LEU A 1 277 ? 9.827 -10.660 -16.540 1.00 93.06 277 LEU A O 1
ATOM 2202 N N . ASN A 1 278 ? 12.051 -10.688 -16.434 1.00 92.38 278 ASN A N 1
ATOM 2203 C CA . ASN A 1 278 ? 12.103 -12.033 -15.854 1.00 92.38 278 ASN A CA 1
ATOM 2204 C C . ASN A 1 278 ? 11.434 -12.098 -14.472 1.00 92.38 278 ASN A C 1
ATOM 2206 O O . ASN A 1 278 ? 10.675 -13.028 -14.202 1.00 92.38 278 ASN A O 1
ATOM 2210 N N . ILE A 1 279 ? 11.664 -11.102 -13.608 1.00 92.69 279 ILE A N 1
ATOM 2211 C CA . ILE A 1 279 ? 10.962 -11.016 -12.317 1.00 92.69 279 ILE A CA 1
ATOM 2212 C C . ILE A 1 279 ? 9.461 -10.770 -12.525 1.00 92.69 279 ILE A C 1
ATOM 2214 O O . ILE A 1 279 ? 8.647 -11.354 -11.812 1.00 92.69 279 ILE A O 1
ATOM 2218 N N . ALA A 1 280 ? 9.077 -9.973 -13.525 1.00 94.50 280 ALA A N 1
ATOM 2219 C CA . ALA A 1 280 ? 7.675 -9.754 -13.875 1.00 94.50 280 ALA A CA 1
ATOM 2220 C C . ALA A 1 280 ? 6.955 -11.057 -14.260 1.00 94.50 280 ALA A C 1
ATOM 2222 O O . ALA A 1 280 ? 5.841 -11.306 -13.796 1.00 94.50 280 ALA A O 1
ATOM 2223 N N . ASN A 1 281 ? 7.614 -11.930 -15.026 1.00 92.69 281 ASN A N 1
ATOM 2224 C CA . ASN A 1 281 ? 7.087 -13.255 -15.351 1.00 92.69 281 ASN A CA 1
ATOM 2225 C C . ASN A 1 281 ? 6.868 -14.120 -14.102 1.00 92.69 281 ASN A C 1
ATOM 2227 O O . ASN A 1 281 ? 5.825 -14.760 -13.990 1.00 92.69 281 ASN A O 1
ATOM 2231 N N . LEU A 1 282 ? 7.808 -14.110 -13.150 1.00 93.50 282 LEU A N 1
ATOM 2232 C CA . LEU A 1 282 ? 7.651 -14.830 -11.879 1.00 93.50 282 LEU A CA 1
ATOM 2233 C C . LEU A 1 282 ? 6.531 -14.244 -11.014 1.00 93.50 282 LEU A C 1
ATOM 2235 O O . LEU A 1 282 ? 5.814 -14.979 -10.350 1.00 93.50 282 LEU A O 1
ATOM 2239 N N . ALA A 1 283 ? 6.350 -12.924 -11.007 1.00 94.94 283 ALA A N 1
ATOM 2240 C CA . ALA A 1 283 ? 5.258 -12.311 -10.258 1.00 94.94 283 ALA A CA 1
ATOM 2241 C C . ALA A 1 283 ? 3.886 -12.729 -10.811 1.00 94.94 283 ALA A C 1
ATOM 2243 O O . ALA A 1 283 ? 2.960 -12.977 -10.041 1.00 94.94 283 ALA A O 1
ATOM 2244 N N . LYS A 1 284 ? 3.765 -12.863 -12.136 1.00 93.06 284 LYS A N 1
ATOM 2245 C CA . LYS A 1 284 ? 2.512 -13.207 -12.823 1.00 93.06 284 LYS A CA 1
ATOM 2246 C C . LYS A 1 284 ? 2.000 -14.611 -12.479 1.00 93.06 284 LYS A C 1
ATOM 2248 O O . LYS A 1 284 ? 0.792 -14.835 -12.486 1.00 93.06 284 LYS A O 1
ATOM 2253 N N . THR A 1 285 ? 2.886 -15.561 -12.176 1.00 93.44 285 THR A N 1
ATOM 2254 C CA . THR A 1 285 ? 2.508 -16.945 -11.826 1.00 93.44 285 THR A CA 1
ATOM 2255 C C . THR A 1 285 ? 1.947 -17.072 -10.406 1.00 93.44 285 THR A C 1
ATOM 2257 O O . THR A 1 285 ? 1.394 -18.117 -10.054 1.00 93.44 285 THR A O 1
ATOM 2260 N N . ILE A 1 286 ? 2.055 -16.027 -9.577 1.00 95.31 286 ILE A N 1
ATOM 2261 C CA . ILE A 1 286 ? 1.569 -16.041 -8.196 1.00 95.31 286 ILE A CA 1
ATOM 2262 C C . ILE A 1 286 ? 0.041 -15.977 -8.188 1.00 95.31 286 ILE A C 1
ATOM 2264 O O . ILE A 1 286 ? -0.565 -14.922 -8.377 1.00 95.31 286 ILE A O 1
ATOM 2268 N N . THR A 1 287 ? -0.589 -17.113 -7.903 1.00 93.94 287 THR A N 1
ATOM 2269 C CA . THR A 1 287 ? -2.033 -17.203 -7.668 1.00 93.94 287 THR A CA 1
ATOM 2270 C C . THR A 1 287 ? -2.393 -16.734 -6.260 1.00 93.94 287 THR A C 1
ATOM 2272 O O . THR A 1 287 ? -1.746 -17.135 -5.287 1.00 93.94 287 THR A O 1
ATOM 2275 N N . THR A 1 288 ? -3.464 -15.957 -6.142 1.00 92.19 288 THR A N 1
ATOM 2276 C CA . THR A 1 288 ? -3.996 -15.428 -4.888 1.00 92.19 288 THR A CA 1
ATOM 2277 C C . THR A 1 288 ? -5.398 -15.949 -4.594 1.00 92.19 288 THR A C 1
ATOM 2279 O O . THR A 1 288 ? -6.196 -16.268 -5.474 1.00 92.19 288 THR A O 1
ATOM 2282 N N . THR A 1 289 ? -5.712 -16.035 -3.309 1.00 93.75 289 THR A N 1
ATOM 2283 C CA . THR A 1 289 ? -7.048 -16.263 -2.761 1.00 93.75 289 THR A CA 1
ATOM 2284 C C . THR A 1 289 ? -7.273 -15.179 -1.712 1.00 93.75 289 THR A C 1
ATOM 2286 O O . THR A 1 289 ? -6.961 -15.396 -0.539 1.00 93.75 289 THR A O 1
ATOM 2289 N N . PRO A 1 290 ? -7.709 -13.975 -2.133 1.00 91.75 290 PRO A N 1
ATOM 2290 C CA . PRO A 1 290 ? -7.783 -12.830 -1.241 1.00 91.75 290 PRO A CA 1
ATOM 2291 C C . PRO A 1 290 ? -8.676 -13.114 -0.029 1.00 91.75 290 PRO A C 1
ATOM 2293 O O . PRO A 1 290 ? -9.827 -13.523 -0.179 1.00 91.75 290 PRO A O 1
ATOM 2296 N N . LYS A 1 291 ? -8.131 -12.909 1.171 1.00 91.81 291 LYS A N 1
ATOM 2297 C CA . LYS A 1 291 ? -8.809 -13.102 2.448 1.00 91.81 291 LYS A CA 1
ATOM 2298 C C . LYS A 1 291 ? -9.318 -11.757 2.941 1.00 91.81 291 LYS A C 1
ATOM 2300 O O . LYS A 1 291 ? -8.589 -10.768 2.957 1.00 91.81 291 LYS A O 1
ATOM 2305 N N . LYS A 1 292 ? -10.578 -11.745 3.361 1.00 93.56 292 LYS A N 1
ATOM 2306 C CA . LYS A 1 292 ? -11.183 -10.614 4.050 1.00 93.56 292 LYS A CA 1
ATOM 2307 C C . LYS A 1 292 ? -10.696 -10.582 5.499 1.00 93.56 292 LYS A C 1
ATOM 2309 O O . LYS A 1 292 ? -10.832 -11.572 6.218 1.00 93.56 292 LYS A O 1
ATOM 2314 N N . ASN A 1 293 ? -10.136 -9.455 5.919 1.00 93.06 293 ASN A N 1
ATOM 2315 C CA . ASN A 1 293 ? -9.812 -9.184 7.310 1.00 93.06 293 ASN A CA 1
ATOM 2316 C C . ASN A 1 293 ? -11.086 -8.681 7.985 1.00 93.06 293 ASN A C 1
ATOM 2318 O O . ASN A 1 293 ? -11.427 -7.498 7.927 1.00 93.06 293 ASN A O 1
ATOM 2322 N N . GLU A 1 294 ? -11.824 -9.616 8.569 1.00 92.75 294 GLU A N 1
ATOM 2323 C CA . GLU A 1 294 ? -13.010 -9.322 9.355 1.00 92.75 294 GLU A CA 1
ATOM 2324 C C . GLU A 1 294 ? -12.844 -9.829 10.781 1.00 92.75 294 GLU A C 1
ATOM 2326 O O . GLU A 1 294 ? -12.191 -10.841 11.039 1.00 92.75 294 GLU A O 1
ATOM 2331 N N . THR A 1 295 ? -13.393 -9.092 11.734 1.00 90.69 295 THR A N 1
ATOM 2332 C CA . THR A 1 295 ? -13.396 -9.465 13.146 1.00 90.69 295 THR A CA 1
ATOM 2333 C C . THR A 1 295 ? -14.767 -9.142 13.705 1.00 90.69 295 THR A C 1
ATOM 2335 O O . THR A 1 295 ? -15.319 -8.082 13.420 1.00 90.69 295 THR A O 1
ATOM 2338 N N . GLN A 1 296 ? -15.337 -10.064 14.473 1.00 89.19 296 GLN A N 1
ATOM 2339 C CA . GLN A 1 296 ? -16.612 -9.825 15.137 1.00 89.19 296 GLN A CA 1
ATOM 2340 C C . GLN A 1 296 ? -16.485 -8.597 16.048 1.00 89.19 296 GLN A C 1
ATOM 2342 O O . GLN A 1 296 ? -15.515 -8.497 16.799 1.00 89.19 296 GLN A O 1
ATOM 2347 N N . ALA A 1 297 ? -17.433 -7.663 15.970 1.00 85.94 297 ALA A N 1
ATOM 2348 C CA . ALA A 1 297 ? -17.363 -6.403 16.710 1.00 85.94 297 ALA A CA 1
ATOM 2349 C C . ALA A 1 297 ? -17.252 -6.643 18.223 1.00 85.94 297 ALA A C 1
ATOM 2351 O O . ALA A 1 297 ? -16.409 -6.058 18.895 1.00 85.94 297 ALA A O 1
ATOM 2352 N N . THR A 1 298 ? -18.024 -7.603 18.730 1.00 83.00 298 THR A N 1
ATOM 2353 C CA . THR A 1 298 ? -18.066 -8.006 20.142 1.00 83.00 298 THR A CA 1
ATOM 2354 C C . THR A 1 298 ? -16.895 -8.899 20.566 1.00 83.00 298 THR A C 1
ATOM 2356 O O . THR A 1 298 ? -16.877 -9.427 21.676 1.00 83.00 298 THR A O 1
ATOM 2359 N N . ASN A 1 299 ? -15.891 -9.100 19.704 1.00 83.06 299 ASN A N 1
ATOM 2360 C CA . ASN A 1 299 ? -14.711 -9.875 20.062 1.00 83.06 299 ASN A CA 1
ATOM 2361 C C . ASN A 1 299 ? -13.948 -9.179 21.201 1.00 83.06 299 ASN A C 1
ATOM 2363 O O . ASN A 1 299 ? -13.548 -8.017 21.088 1.00 83.06 299 ASN A O 1
ATOM 2367 N N . PHE A 1 300 ? -13.667 -9.932 22.265 1.00 78.06 300 PHE A N 1
ATOM 2368 C CA . PHE A 1 300 ? -12.933 -9.469 23.443 1.00 78.06 300 PHE A CA 1
ATOM 2369 C C . PHE A 1 300 ? -11.626 -8.732 23.103 1.00 78.06 300 PHE A C 1
ATOM 2371 O O . PHE A 1 300 ? -11.285 -7.734 23.738 1.00 78.06 300 PHE A O 1
ATOM 2378 N N . HIS A 1 301 ? -10.888 -9.172 22.078 1.00 78.81 301 HIS A N 1
ATOM 2379 C CA . HIS A 1 301 ? -9.644 -8.517 21.669 1.00 78.81 301 HIS A CA 1
ATOM 2380 C C . HIS A 1 301 ? -9.866 -7.128 21.057 1.00 78.81 301 HIS A C 1
ATOM 2382 O O . HIS A 1 301 ? -9.039 -6.241 21.279 1.00 78.81 301 HIS A O 1
ATOM 2388 N N . VAL A 1 302 ? -10.967 -6.921 20.325 1.00 80.31 302 VAL A N 1
ATOM 2389 C CA . VAL A 1 302 ? -11.339 -5.613 19.756 1.00 80.31 302 VAL A CA 1
ATOM 2390 C C . VAL A 1 302 ? -11.684 -4.650 20.883 1.00 80.31 302 VAL A C 1
ATOM 2392 O O . VAL A 1 302 ? -11.085 -3.578 20.978 1.00 80.31 302 VAL A O 1
ATOM 2395 N N . LEU A 1 303 ? -12.563 -5.078 21.789 1.00 76.75 303 LEU A N 1
ATOM 2396 C CA . LEU A 1 303 ? -12.966 -4.311 22.966 1.00 76.75 303 LEU A CA 1
ATOM 2397 C C . LEU A 1 303 ? -11.758 -3.933 23.829 1.00 76.75 303 LEU A C 1
ATOM 2399 O O . LEU A 1 303 ? -11.533 -2.759 24.120 1.00 76.75 303 LEU A O 1
ATOM 2403 N N . LYS A 1 304 ? -10.903 -4.908 24.159 1.00 76.19 304 LYS A N 1
ATOM 2404 C CA . LYS A 1 304 ? -9.686 -4.686 24.950 1.00 76.19 304 LYS A CA 1
ATOM 2405 C C . LYS A 1 304 ? -8.712 -3.727 24.261 1.00 76.19 304 LYS A C 1
ATOM 2407 O O . LYS A 1 304 ? -8.078 -2.917 24.940 1.00 76.19 304 LYS A O 1
ATOM 2412 N N . LYS A 1 305 ? -8.567 -3.801 22.931 1.00 81.69 305 LYS A N 1
ATOM 2413 C CA . LYS A 1 305 ? -7.727 -2.874 22.153 1.00 81.69 305 LYS A CA 1
ATOM 2414 C C . LYS A 1 305 ? -8.282 -1.451 22.227 1.00 81.69 305 LYS A C 1
ATOM 2416 O O . LYS A 1 305 ? -7.559 -0.559 22.662 1.00 81.69 305 LYS A O 1
ATOM 2421 N N . LEU A 1 306 ? -9.552 -1.254 21.866 1.00 79.44 306 LEU A N 1
ATOM 2422 C CA . LEU A 1 306 ? -10.212 0.058 21.889 1.00 79.44 306 LEU A CA 1
ATOM 2423 C C . LEU A 1 306 ? -10.152 0.691 23.274 1.00 79.44 306 LEU A C 1
ATOM 2425 O O . LEU A 1 306 ? -9.845 1.874 23.406 1.00 79.44 306 LEU A O 1
ATOM 2429 N N . HIS A 1 307 ? -10.380 -0.121 24.301 1.00 75.38 307 HIS A N 1
ATOM 2430 C CA . HIS A 1 307 ? -10.326 0.295 25.686 1.00 75.38 307 HIS A CA 1
ATOM 2431 C C . HIS A 1 307 ? -8.937 0.813 26.092 1.00 75.38 307 HIS A C 1
ATOM 2433 O O . HIS A 1 307 ? -8.795 1.938 26.578 1.00 75.38 307 HIS A O 1
ATOM 2439 N N . ASN A 1 308 ? -7.894 0.023 25.825 1.00 74.81 308 ASN A N 1
ATOM 2440 C CA . ASN A 1 308 ? -6.513 0.420 26.096 1.00 74.81 308 ASN A CA 1
ATOM 2441 C C . ASN A 1 308 ? -6.105 1.666 25.300 1.00 74.81 308 ASN A C 1
ATOM 2443 O O . ASN A 1 308 ? -5.390 2.522 25.825 1.00 74.81 308 ASN A O 1
ATOM 2447 N N . ASP A 1 309 ? -6.547 1.772 24.048 1.00 80.38 309 ASP A N 1
ATOM 2448 C CA . ASP A 1 309 ? -6.270 2.923 23.195 1.00 80.38 309 ASP A CA 1
ATOM 2449 C C . ASP A 1 309 ? -6.943 4.188 23.748 1.00 80.38 309 ASP A C 1
ATOM 2451 O O . ASP A 1 309 ? -6.272 5.208 23.888 1.00 80.38 309 ASP A O 1
ATOM 2455 N N . ILE A 1 310 ? -8.216 4.125 24.159 1.00 78.88 310 ILE A N 1
ATOM 2456 C CA . ILE A 1 310 ? -8.929 5.255 24.783 1.00 78.88 310 ILE A CA 1
ATOM 2457 C C . ILE A 1 310 ? -8.187 5.739 26.033 1.00 78.88 310 ILE A C 1
ATOM 2459 O O . ILE A 1 310 ? -7.953 6.939 26.175 1.00 78.88 310 ILE A O 1
ATOM 2463 N N . ILE A 1 311 ? -7.765 4.829 26.918 1.00 74.94 311 ILE A N 1
ATOM 2464 C CA . ILE A 1 311 ? -7.019 5.193 28.135 1.00 74.94 311 ILE A CA 1
ATOM 2465 C C . ILE A 1 311 ? -5.706 5.895 27.781 1.00 74.94 311 ILE A C 1
ATOM 2467 O O . ILE A 1 311 ? -5.393 6.953 28.334 1.00 74.94 311 ILE A O 1
ATOM 2471 N N . LYS A 1 312 ? -4.932 5.326 26.849 1.00 77.88 312 LYS A N 1
ATOM 2472 C CA . LYS A 1 312 ? -3.659 5.911 26.404 1.00 77.88 312 LYS A CA 1
ATOM 2473 C C . LYS A 1 312 ? -3.862 7.304 25.812 1.00 77.88 312 LYS A C 1
ATOM 2475 O O . LYS A 1 312 ? -3.123 8.220 26.169 1.00 77.88 312 LYS A O 1
ATOM 2480 N N . LEU A 1 313 ? -4.866 7.470 24.953 1.00 77.88 313 LEU A N 1
ATOM 2481 C CA . LEU A 1 313 ? -5.177 8.742 24.302 1.00 77.88 313 LEU A CA 1
ATOM 2482 C C . LEU A 1 313 ? -5.631 9.791 25.321 1.00 77.88 313 LEU A C 1
ATOM 2484 O O . LEU A 1 313 ? -5.087 10.892 25.328 1.00 77.88 313 LEU A O 1
ATOM 2488 N N . LYS A 1 314 ? -6.539 9.445 26.243 1.00 76.56 314 LYS A N 1
ATOM 2489 C CA . LYS A 1 314 ? -6.972 10.344 27.327 1.00 76.56 314 LYS A CA 1
ATOM 2490 C C . LYS A 1 314 ? -5.786 10.810 28.183 1.00 76.56 314 LYS A C 1
ATOM 2492 O O . LYS A 1 314 ? -5.656 12.003 28.457 1.00 76.56 314 LYS A O 1
ATOM 2497 N N . ASN A 1 315 ? -4.880 9.902 28.550 1.00 73.81 315 ASN A N 1
ATOM 2498 C CA . ASN A 1 315 ? -3.675 10.249 29.310 1.00 73.81 315 ASN A CA 1
ATOM 2499 C C . ASN A 1 315 ? -2.728 11.169 28.519 1.00 73.81 315 ASN A C 1
ATOM 2501 O O . ASN A 1 315 ? -2.206 12.136 29.076 1.00 73.81 315 ASN A O 1
ATOM 2505 N N . ALA A 1 316 ? -2.531 10.907 27.224 1.00 75.06 316 ALA A N 1
ATOM 2506 C CA . ALA A 1 316 ? -1.693 11.738 26.360 1.00 75.06 316 ALA A CA 1
ATOM 2507 C C . ALA A 1 316 ? -2.269 13.156 26.173 1.00 75.06 316 ALA A C 1
ATOM 2509 O O . ALA A 1 316 ? -1.527 14.136 26.251 1.00 75.06 316 ALA A O 1
ATOM 2510 N N . LEU A 1 317 ? -3.592 13.275 26.003 1.00 72.19 317 LEU A N 1
ATOM 2511 C CA . LEU A 1 317 ? -4.301 14.558 25.914 1.00 72.19 317 LEU A CA 1
ATOM 2512 C C . LEU A 1 317 ? -4.121 15.395 27.190 1.00 72.19 317 LEU A C 1
ATOM 2514 O O . LEU A 1 317 ? -3.854 16.594 27.111 1.00 72.19 317 LEU A O 1
ATOM 2518 N N . ARG A 1 318 ? -4.212 14.766 28.369 1.00 70.75 318 ARG A N 1
ATOM 2519 C CA . ARG A 1 318 ? -3.994 15.430 29.667 1.00 70.75 318 ARG A CA 1
ATOM 2520 C C . ARG A 1 318 ? -2.567 15.926 29.841 1.00 70.75 318 ARG A C 1
ATOM 2522 O O . ARG A 1 318 ? -2.367 17.081 30.207 1.00 70.75 318 ARG A O 1
ATOM 2529 N N . ALA A 1 319 ? -1.584 15.077 29.537 1.00 69.88 319 ALA A N 1
ATOM 2530 C CA . ALA A 1 319 ? -0.172 15.440 29.629 1.00 69.88 319 ALA A CA 1
ATOM 2531 C C . ALA A 1 319 ? 0.167 16.662 28.757 1.00 69.88 319 ALA A C 1
ATOM 2533 O O . ALA A 1 319 ? 0.980 17.495 29.148 1.00 69.88 319 ALA A O 1
ATOM 2534 N N . LYS A 1 320 ? -0.493 16.801 27.599 1.00 68.12 320 LYS A N 1
ATOM 2535 C CA . LYS A 1 320 ? -0.337 17.943 26.689 1.00 68.12 320 LYS A CA 1
ATOM 2536 C C . LYS A 1 320 ? -1.082 19.210 27.123 1.00 68.12 320 LYS A C 1
ATOM 2538 O O . LYS A 1 320 ? -0.630 20.295 26.778 1.00 68.12 320 LYS A O 1
ATOM 2543 N N . ARG A 1 321 ? -2.188 19.096 27.869 1.00 65.56 321 ARG A N 1
ATOM 2544 C CA . ARG A 1 321 ? -3.004 20.243 28.317 1.00 65.56 321 ARG A CA 1
ATOM 2545 C C . ARG A 1 321 ? -2.479 20.971 29.558 1.00 65.56 321 ARG A C 1
ATOM 2547 O O . ARG A 1 321 ? -3.025 22.016 29.874 1.00 65.56 321 ARG A O 1
ATOM 2554 N N . GLY A 1 322 ? -1.439 20.465 30.229 1.00 57.41 322 GLY A N 1
ATOM 2555 C CA . GLY A 1 322 ? -0.761 21.153 31.336 1.00 57.41 322 GLY A CA 1
ATOM 2556 C C . GLY A 1 322 ? -1.710 21.669 32.427 1.00 57.41 322 GLY A C 1
ATOM 2557 O O . GLY A 1 322 ? -1.997 22.858 32.477 1.00 57.41 322 GLY A O 1
ATOM 2558 N N . GLY A 1 323 ? -2.189 20.799 33.325 1.00 53.12 323 GLY A N 1
ATOM 2559 C CA . GLY A 1 323 ? -3.123 21.206 34.384 1.00 53.12 323 GLY A CA 1
ATOM 2560 C C . GLY A 1 323 ? -3.036 20.376 35.667 1.00 53.12 323 GLY A C 1
ATOM 2561 O O . GLY A 1 323 ? -2.996 19.146 35.636 1.00 53.12 323 GLY A O 1
ATOM 2562 N N . LYS A 1 324 ? -3.012 21.082 36.804 1.00 49.62 324 LYS A N 1
ATOM 2563 C CA . LYS A 1 324 ? -2.973 20.586 38.187 1.00 49.62 324 LYS A CA 1
ATOM 2564 C C . LYS A 1 324 ? -4.324 19.966 38.582 1.00 49.62 324 LYS A C 1
ATOM 2566 O O . LYS A 1 324 ? -5.157 20.673 39.119 1.00 49.62 324 LYS A O 1
ATOM 2571 N N . ASN A 1 325 ? -4.557 18.691 38.277 1.00 50.12 325 ASN A N 1
ATOM 2572 C CA . ASN A 1 325 ? -5.527 17.818 38.976 1.00 50.12 325 ASN A CA 1
ATOM 2573 C C . ASN A 1 325 ? -5.340 16.346 38.572 1.00 50.12 325 ASN A C 1
ATOM 2575 O O . ASN A 1 325 ? -6.282 15.578 38.412 1.00 50.12 325 ASN A O 1
ATOM 2579 N N . LEU A 1 326 ? -4.081 15.928 38.404 1.00 49.81 326 LEU A N 1
ATOM 2580 C CA . LEU A 1 326 ? -3.722 14.625 37.841 1.00 49.81 326 LEU A CA 1
ATOM 2581 C C . LEU A 1 326 ? -4.276 13.433 38.649 1.00 49.81 326 LEU A C 1
ATOM 2583 O O . LEU A 1 326 ? -4.460 12.361 38.090 1.00 49.81 326 LEU A O 1
ATOM 2587 N N . HIS A 1 327 ? -4.534 13.591 39.950 1.00 50.66 327 HIS A N 1
ATOM 2588 C CA . HIS A 1 327 ? -4.867 12.472 40.836 1.00 50.66 327 HIS A CA 1
ATOM 2589 C C . HIS A 1 327 ? -6.369 12.125 40.859 1.00 50.66 327 HIS A C 1
ATOM 2591 O O . HIS A 1 327 ? -6.730 10.962 40.678 1.00 50.66 327 HIS A O 1
ATOM 2597 N N . GLU A 1 328 ? -7.256 13.116 40.997 1.00 53.56 328 GLU A N 1
ATOM 2598 C CA . GLU A 1 328 ? -8.717 12.910 40.973 1.00 53.56 328 GLU A CA 1
ATOM 2599 C C . GLU A 1 328 ? -9.198 12.446 39.596 1.00 53.56 328 GLU A C 1
ATOM 2601 O O . GLU A 1 328 ? -9.999 11.519 39.468 1.00 53.56 328 GLU A O 1
ATOM 2606 N N . GLU A 1 329 ? -8.621 13.022 38.546 1.00 51.38 329 GLU A N 1
ATOM 2607 C CA . GLU A 1 329 ? -8.933 12.685 37.167 1.00 51.38 329 GLU A CA 1
ATOM 2608 C C . GLU A 1 329 ? -8.410 11.295 36.765 1.00 51.38 329 GLU A C 1
ATOM 2610 O O . GLU A 1 329 ? -9.044 10.606 35.961 1.00 51.38 329 GLU A O 1
ATOM 2615 N N . VAL A 1 330 ? -7.266 10.850 37.299 1.00 53.44 330 VAL A N 1
ATOM 2616 C CA . VAL A 1 330 ? -6.773 9.470 37.123 1.00 53.44 330 VAL A CA 1
ATOM 2617 C C . VAL A 1 330 ? -7.646 8.479 37.888 1.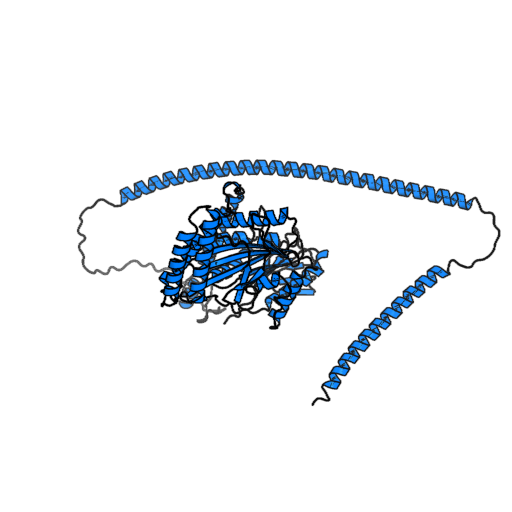00 53.44 330 VAL A C 1
ATOM 2619 O O . VAL A 1 330 ? -7.906 7.397 37.371 1.00 53.44 330 VAL A O 1
ATOM 2622 N N . ASN A 1 331 ? -8.156 8.839 39.067 1.00 54.91 331 ASN A N 1
ATOM 2623 C CA . ASN A 1 331 ? -9.074 7.985 39.823 1.00 54.91 331 ASN A CA 1
ATOM 2624 C C . ASN A 1 331 ? -10.452 7.866 39.149 1.00 54.91 331 ASN A C 1
ATOM 2626 O O . ASN A 1 331 ? -11.013 6.773 39.109 1.00 54.91 331 ASN A O 1
ATOM 2630 N N . MET A 1 332 ? -10.960 8.939 38.536 1.00 57.34 332 MET A N 1
ATOM 2631 C CA . MET A 1 332 ? -12.156 8.891 37.684 1.00 57.34 332 MET A CA 1
ATOM 2632 C C . MET A 1 332 ? -11.942 8.031 36.432 1.00 57.34 332 MET A C 1
ATOM 2634 O O . MET A 1 332 ? -12.801 7.216 36.107 1.00 57.34 332 MET A O 1
ATOM 2638 N N . LEU A 1 333 ? -10.780 8.132 35.771 1.00 53.59 333 LEU A N 1
ATOM 2639 C CA . LEU A 1 333 ? -10.464 7.257 34.636 1.00 53.59 333 LEU A CA 1
ATOM 2640 C C . LEU A 1 333 ? -10.263 5.810 35.047 1.00 53.59 333 LEU A C 1
ATOM 2642 O O . LEU A 1 333 ? -10.664 4.940 34.291 1.00 53.59 333 LEU A O 1
ATOM 2646 N N . LYS A 1 334 ? -9.667 5.529 36.209 1.00 56.03 334 LYS A N 1
ATOM 2647 C CA . LYS A 1 334 ? -9.596 4.166 36.748 1.00 56.03 334 LYS A CA 1
ATOM 2648 C C . LYS A 1 334 ? -10.998 3.615 36.996 1.00 56.03 334 LYS A C 1
ATOM 2650 O O . LYS A 1 334 ? -11.271 2.512 36.556 1.00 56.03 334 LYS A O 1
ATOM 2655 N N . LYS A 1 335 ? -11.919 4.409 37.554 1.00 60.75 335 LYS A N 1
ATOM 2656 C CA . LYS A 1 335 ? -13.334 4.021 37.691 1.00 60.75 335 LYS A CA 1
ATOM 2657 C C . LYS A 1 335 ? -14.029 3.792 36.343 1.00 60.75 335 LYS A C 1
ATOM 2659 O O . LYS A 1 335 ? -14.740 2.808 36.211 1.00 60.75 335 LYS A O 1
ATOM 2664 N N . GLU A 1 336 ? -13.821 4.644 35.335 1.00 55.69 336 GLU A N 1
ATOM 2665 C CA . GLU A 1 336 ? -14.309 4.381 33.966 1.00 55.69 336 GLU A CA 1
ATOM 2666 C C . GLU A 1 336 ? -13.659 3.131 33.363 1.00 55.69 336 GLU A C 1
ATOM 2668 O O . GLU A 1 336 ? -14.321 2.365 32.677 1.00 55.69 336 GLU A O 1
ATOM 2673 N N . THR A 1 337 ? -12.373 2.916 33.634 1.00 54.44 337 THR A N 1
ATOM 2674 C CA . THR A 1 337 ? -11.593 1.754 33.197 1.00 54.44 337 THR A CA 1
ATOM 2675 C C . THR A 1 337 ? -12.136 0.472 33.804 1.00 54.44 337 THR A C 1
ATOM 2677 O O . THR A 1 337 ? -12.282 -0.521 33.107 1.00 54.44 337 THR A O 1
ATOM 2680 N N . ASP A 1 338 ? -12.485 0.502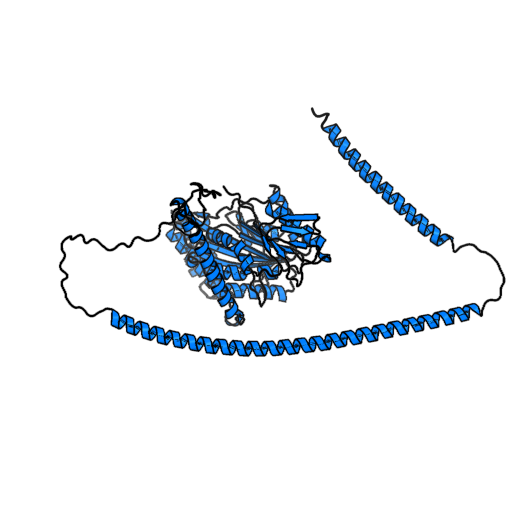 35.083 1.00 59.81 338 ASP A N 1
ATOM 2681 C CA . ASP A 1 338 ? -13.043 -0.636 35.797 1.00 59.81 338 ASP A CA 1
ATOM 2682 C C . ASP A 1 338 ? -14.509 -0.886 35.398 1.00 59.81 338 ASP A C 1
ATOM 2684 O O . ASP A 1 338 ? -14.859 -2.033 35.146 1.00 59.81 338 ASP A O 1
ATOM 2688 N N . LYS A 1 339 ? -15.314 0.161 35.152 1.00 58.59 339 LYS A N 1
ATOM 2689 C CA . LYS A 1 339 ? -16.643 0.031 34.516 1.00 58.59 339 LYS A CA 1
ATOM 2690 C C . LYS A 1 339 ? -16.569 -0.550 33.101 1.00 58.59 339 LYS A C 1
ATOM 2692 O O . LYS A 1 339 ? -17.376 -1.385 32.722 1.00 58.59 339 LYS A O 1
ATOM 2697 N N . LEU A 1 340 ? -15.587 -0.134 32.304 1.00 54.09 340 LEU A N 1
ATOM 2698 C CA . LEU A 1 340 ? -15.359 -0.682 30.964 1.00 54.09 340 LEU A CA 1
ATOM 2699 C C . LEU A 1 340 ? -14.843 -2.128 31.014 1.00 54.09 340 LEU A C 1
ATOM 2701 O O . LEU A 1 340 ? -15.154 -2.899 30.113 1.00 54.09 340 LEU A O 1
ATOM 2705 N N . LYS A 1 341 ? -14.091 -2.518 32.054 1.00 56.53 341 LYS A N 1
ATOM 2706 C CA . LYS A 1 341 ? -13.741 -3.924 32.325 1.00 56.53 341 LYS A CA 1
ATOM 2707 C C . LYS A 1 341 ? -14.961 -4.755 32.734 1.00 56.53 341 LYS A C 1
ATOM 2709 O O . LYS A 1 341 ? -15.018 -5.916 32.350 1.00 56.53 341 LYS A O 1
ATOM 2714 N N . GLU A 1 342 ? -15.911 -4.181 33.473 1.00 56.81 342 GLU A N 1
ATOM 2715 C CA . GLU A 1 342 ? -17.207 -4.816 33.764 1.00 56.81 342 GLU A CA 1
ATOM 2716 C C . GLU A 1 342 ? -18.026 -5.012 32.477 1.00 56.81 342 GLU A C 1
ATOM 2718 O O . GLU A 1 342 ? -18.447 -6.132 32.210 1.00 56.81 342 GLU A O 1
ATOM 2723 N N . ILE A 1 343 ? -18.110 -4.001 31.601 1.00 55.16 343 ILE A N 1
ATOM 2724 C CA . ILE A 1 343 ? -18.748 -4.110 30.267 1.00 55.16 343 ILE A CA 1
ATOM 2725 C C . ILE A 1 343 ? -18.055 -5.160 29.379 1.00 55.16 343 ILE A C 1
ATOM 2727 O O . ILE A 1 343 ? -18.707 -5.830 28.585 1.00 55.16 343 ILE A O 1
ATOM 2731 N N . LEU A 1 344 ? -16.735 -5.330 29.518 1.00 52.81 344 LEU A N 1
ATOM 2732 C CA . LEU A 1 344 ? -15.940 -6.367 28.840 1.00 52.81 344 LEU A CA 1
ATOM 2733 C C . LEU A 1 344 ? -16.203 -7.789 29.369 1.00 52.81 344 LEU A C 1
ATOM 2735 O O . LEU A 1 344 ? -15.864 -8.751 28.678 1.00 52.81 344 LEU A O 1
ATOM 2739 N N . ASN A 1 345 ? -16.748 -7.918 30.583 1.00 53.31 345 ASN A N 1
ATOM 2740 C CA . ASN A 1 345 ? -17.152 -9.188 31.191 1.00 53.31 345 ASN A CA 1
ATOM 2741 C C . ASN A 1 345 ? -18.641 -9.508 30.938 1.00 53.31 345 ASN A C 1
ATOM 2743 O O . ASN A 1 345 ? -19.040 -10.665 31.071 1.00 53.31 345 ASN A O 1
ATOM 2747 N N . GLU A 1 346 ? -19.441 -8.516 30.542 1.00 57.06 346 GLU A N 1
ATOM 2748 C CA . GLU A 1 346 ? -20.818 -8.663 30.057 1.00 57.06 346 GLU A CA 1
ATOM 2749 C C . GLU A 1 346 ? -20.857 -8.821 28.521 1.00 57.06 346 GLU A C 1
ATOM 2751 O O . GLU A 1 346 ? -19.895 -8.517 27.813 1.00 57.06 346 GLU A O 1
ATOM 2756 N N . GLN A 1 347 ? -21.958 -9.340 27.962 1.00 61.53 347 GLN A N 1
ATOM 2757 C CA . GLN A 1 347 ? -22.125 -9.424 26.504 1.00 61.53 347 GLN A CA 1
ATOM 2758 C C . GLN A 1 347 ? -22.337 -8.016 25.924 1.00 61.53 347 GLN A C 1
ATOM 2760 O O . GLN A 1 347 ? -23.474 -7.565 25.812 1.00 61.53 347 GLN A O 1
ATOM 2765 N N . SER A 1 348 ? -21.257 -7.323 25.549 1.00 70.12 348 SER A N 1
ATOM 2766 C CA . SER A 1 348 ? -21.361 -6.000 24.919 1.00 70.12 348 SER A CA 1
ATOM 2767 C C . SER A 1 348 ? -22.114 -6.091 23.589 1.00 70.12 348 SER A C 1
ATOM 2769 O O . SER A 1 348 ? -21.895 -7.015 22.795 1.00 70.12 348 SER A O 1
ATOM 2771 N N . THR A 1 349 ? -22.985 -5.124 23.317 1.00 84.12 349 THR A N 1
ATOM 2772 C CA . THR A 1 349 ? -23.741 -5.072 22.060 1.00 84.12 349 THR A CA 1
ATOM 2773 C C . THR A 1 349 ? -22.893 -4.481 20.932 1.00 84.12 349 THR A C 1
ATOM 2775 O O . THR A 1 349 ? -21.942 -3.737 21.161 1.00 84.12 349 THR A O 1
ATOM 2778 N N . VAL A 1 350 ? -23.236 -4.788 19.676 1.00 85.88 350 VAL A N 1
ATOM 2779 C CA . VAL A 1 350 ? -22.535 -4.223 18.505 1.00 85.88 350 VAL A CA 1
ATOM 2780 C C . VAL A 1 350 ? -22.594 -2.691 18.508 1.00 85.88 350 VAL A C 1
ATOM 2782 O O . VAL A 1 350 ? -21.592 -2.050 18.206 1.00 85.88 350 VAL A O 1
ATOM 2785 N N . GLN A 1 351 ? -23.728 -2.111 18.907 1.00 86.62 351 GLN A N 1
ATOM 2786 C CA . GLN A 1 351 ? -23.929 -0.662 18.942 1.00 86.62 351 GLN A CA 1
ATOM 2787 C C . GLN A 1 351 ? -22.974 0.035 19.923 1.00 86.62 351 GLN A C 1
ATOM 2789 O O . GLN A 1 351 ? -22.351 1.032 19.566 1.00 86.62 351 GLN A O 1
ATOM 2794 N N . GLU A 1 352 ? -22.774 -0.527 21.117 1.00 83.31 352 GLU A N 1
ATOM 2795 C CA . GLU A 1 352 ? -21.801 -0.006 22.090 1.00 83.31 352 GLU A CA 1
ATOM 2796 C C . GLU A 1 352 ? -20.369 -0.045 21.538 1.00 83.31 352 GLU A C 1
ATOM 2798 O O . GLU A 1 352 ? -19.584 0.882 21.748 1.00 83.31 352 GLU A O 1
ATOM 2803 N N . VAL A 1 353 ? -20.015 -1.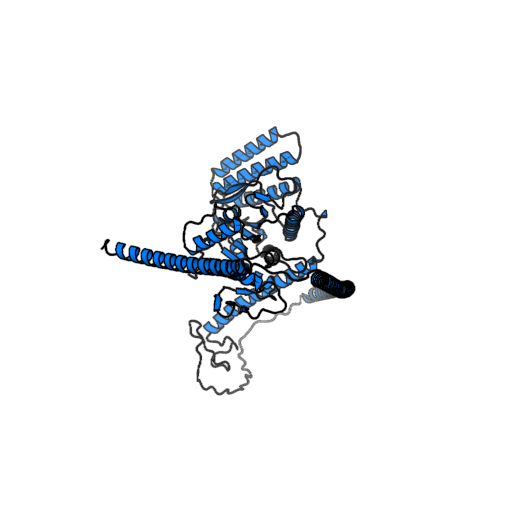098 20.789 1.00 85.25 353 VAL A N 1
ATOM 2804 C CA . VAL A 1 353 ? -18.693 -1.189 20.150 1.00 85.25 353 VAL A CA 1
ATOM 2805 C C . VAL A 1 353 ? -18.516 -0.096 19.096 1.00 85.25 353 VAL A C 1
ATOM 2807 O O . VAL A 1 353 ? -17.459 0.532 19.045 1.00 85.25 353 VAL A O 1
ATOM 2810 N N . GLU A 1 354 ? -19.532 0.157 18.273 1.00 89.12 354 GLU A N 1
ATOM 2811 C CA . GLU A 1 354 ? -19.499 1.221 17.261 1.00 89.12 354 GLU A CA 1
ATOM 2812 C C . GLU A 1 354 ? -19.329 2.609 17.898 1.00 89.12 354 GLU A C 1
ATOM 2814 O O . GLU A 1 354 ? -18.512 3.410 17.434 1.00 89.12 354 GLU A O 1
ATOM 2819 N N . GLU A 1 355 ? -20.015 2.875 19.013 1.00 86.56 355 GLU A N 1
ATOM 2820 C CA . GLU A 1 355 ? -19.851 4.112 19.785 1.00 86.56 355 GLU A CA 1
ATOM 2821 C C . GLU A 1 355 ? -18.427 4.261 20.342 1.00 86.56 355 GLU A C 1
ATOM 2823 O O . GLU A 1 355 ? -17.826 5.337 20.246 1.00 86.56 355 GLU A O 1
ATOM 2828 N N . LEU A 1 356 ? -17.837 3.177 20.859 1.00 83.44 356 LEU A N 1
ATOM 2829 C CA . LEU A 1 356 ? -16.448 3.172 21.329 1.00 83.44 356 LEU A CA 1
ATOM 2830 C C . LEU A 1 356 ? -15.447 3.424 20.198 1.00 83.44 356 LEU A C 1
ATOM 2832 O O . LEU A 1 356 ? -14.471 4.152 20.402 1.00 83.44 356 LEU A O 1
ATOM 2836 N N . ILE A 1 357 ? -15.670 2.853 19.012 1.00 89.06 357 ILE A N 1
ATOM 2837 C CA . ILE A 1 357 ? -14.831 3.094 17.829 1.00 89.06 357 ILE A CA 1
ATOM 2838 C C . ILE A 1 357 ? -14.902 4.568 17.429 1.00 89.06 357 ILE A C 1
ATOM 2840 O O . ILE A 1 357 ? -13.863 5.207 17.235 1.00 89.06 357 ILE A O 1
ATOM 2844 N N . GLN A 1 358 ? -16.108 5.132 17.367 1.00 89.75 358 GLN A N 1
ATOM 2845 C CA . GLN A 1 358 ? -16.305 6.538 17.034 1.00 89.75 358 GLN A CA 1
ATOM 2846 C C . GLN A 1 358 ? -15.650 7.461 18.072 1.00 89.75 358 GLN A C 1
ATOM 2848 O O . GLN A 1 358 ? -14.979 8.435 17.719 1.00 89.75 358 GLN A O 1
ATOM 2853 N N . HIS A 1 359 ? -15.781 7.138 19.360 1.00 84.94 359 HIS A N 1
ATOM 2854 C CA . HIS A 1 359 ? -15.116 7.876 20.429 1.00 84.94 359 HIS A CA 1
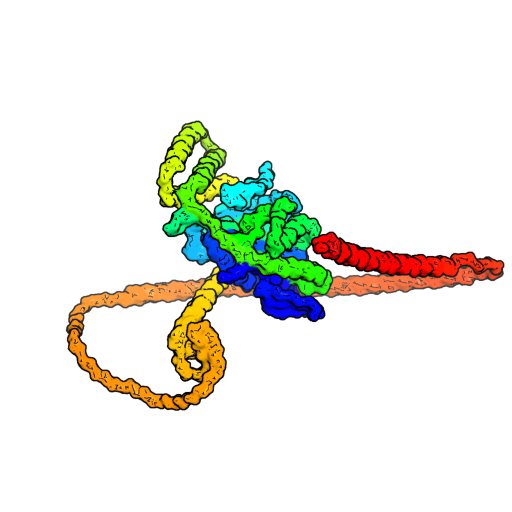ATOM 2855 C C . HIS A 1 359 ? -13.586 7.799 20.313 1.00 84.94 359 HIS A C 1
ATOM 2857 O O . HIS A 1 359 ? -12.901 8.816 20.444 1.00 84.94 359 HIS A O 1
ATOM 2863 N N . ASN A 1 360 ? -13.042 6.615 20.010 1.00 85.88 360 ASN A N 1
ATOM 2864 C CA . ASN A 1 360 ? -11.610 6.415 19.797 1.00 85.88 360 ASN A CA 1
ATOM 2865 C C . ASN A 1 360 ? -11.089 7.267 18.629 1.00 85.88 360 ASN A C 1
ATOM 2867 O O . ASN A 1 360 ? -10.091 7.971 18.795 1.00 85.88 360 ASN A O 1
ATOM 2871 N N . LYS A 1 361 ? -11.805 7.281 17.493 1.00 90.56 361 LYS A N 1
ATOM 2872 C CA . LYS A 1 361 ? -11.503 8.152 16.344 1.00 90.56 361 LYS A CA 1
ATOM 2873 C C . LYS A 1 361 ? -11.402 9.618 16.775 1.00 90.56 361 LYS A C 1
ATOM 2875 O O . LYS A 1 361 ? -10.389 10.264 16.513 1.00 90.56 361 LYS A O 1
ATOM 2880 N N . ASN A 1 362 ? -12.408 10.126 17.486 1.00 88.50 362 ASN A N 1
ATOM 2881 C CA . ASN A 1 362 ? -12.448 11.525 17.920 1.00 88.50 362 ASN A CA 1
ATOM 2882 C C . ASN A 1 362 ? -11.279 11.883 18.854 1.00 88.50 362 ASN A C 1
ATOM 2884 O O . ASN A 1 362 ? -10.669 12.941 18.704 1.00 88.50 362 ASN A O 1
ATOM 2888 N N . LEU A 1 363 ? -10.923 10.999 19.793 1.00 83.06 363 LEU A N 1
ATOM 2889 C CA . LEU A 1 363 ? -9.774 11.210 20.683 1.00 83.06 363 LEU A CA 1
ATOM 2890 C C . LEU A 1 363 ? -8.441 11.226 19.925 1.00 83.06 363 LEU A C 1
ATOM 2892 O O . LEU A 1 363 ? -7.565 12.028 20.252 1.00 83.06 363 LEU A O 1
ATOM 2896 N N . ARG A 1 364 ? -8.278 10.361 18.914 1.00 85.56 364 ARG A N 1
ATOM 2897 C CA . ARG A 1 364 ? -7.081 10.351 18.059 1.00 85.56 364 ARG A CA 1
ATOM 2898 C C . ARG A 1 364 ? -6.937 11.671 17.296 1.00 85.56 364 ARG A C 1
ATOM 2900 O O . ARG A 1 364 ? -5.848 12.239 17.315 1.00 85.56 364 ARG A O 1
ATOM 2907 N N . ILE A 1 365 ? -8.027 12.189 16.723 1.00 86.50 365 ILE A N 1
ATOM 2908 C CA . ILE A 1 365 ? -8.051 13.495 16.035 1.00 86.50 365 ILE A CA 1
ATOM 2909 C C . ILE A 1 365 ? -7.691 14.630 17.006 1.00 86.50 365 ILE A C 1
ATOM 2911 O O . ILE A 1 365 ? -6.827 15.457 16.718 1.00 86.50 365 ILE A O 1
ATOM 2915 N N . GLN A 1 366 ? -8.285 14.653 18.204 1.00 83.00 366 GLN A N 1
ATOM 2916 C CA . GLN A 1 366 ? -7.948 15.656 19.221 1.00 83.00 366 GLN A CA 1
ATOM 2917 C C . GLN A 1 366 ? -6.466 15.615 19.609 1.00 83.00 366 GLN A C 1
ATOM 2919 O O . GLN A 1 366 ? -5.843 16.663 19.786 1.00 83.00 366 GLN A O 1
ATOM 2924 N N . LEU A 1 367 ? -5.893 14.416 19.746 1.00 78.62 367 LEU A N 1
ATOM 2925 C CA . LEU A 1 367 ? -4.489 14.268 20.109 1.00 78.62 367 LEU A CA 1
ATOM 2926 C C . LEU A 1 367 ? -3.575 14.741 18.981 1.00 78.62 367 LEU A C 1
ATOM 2928 O O . LEU A 1 367 ? -2.601 15.437 19.261 1.00 78.62 367 LEU A O 1
ATOM 2932 N N . GLN A 1 368 ? -3.907 14.418 17.730 1.00 81.06 368 GLN A N 1
ATOM 2933 C CA . GLN A 1 368 ? -3.199 14.920 16.551 1.00 81.06 368 GLN A CA 1
ATOM 2934 C C . GLN A 1 368 ? -3.174 16.453 16.537 1.00 81.06 368 GLN A C 1
ATOM 2936 O O . GLN A 1 368 ? -2.100 17.038 16.431 1.00 81.06 368 GLN A O 1
ATOM 2941 N N . ASN A 1 369 ? -4.311 17.103 16.788 1.00 77.88 369 ASN A N 1
ATOM 2942 C CA . ASN A 1 369 ? -4.391 18.566 16.835 1.00 77.88 369 ASN A CA 1
ATOM 2943 C C . ASN A 1 369 ? -3.550 19.187 17.970 1.00 77.88 369 ASN A C 1
ATOM 2945 O O . ASN A 1 369 ? -3.002 20.273 17.803 1.00 77.88 369 ASN A O 1
ATOM 2949 N N . LEU A 1 370 ? -3.413 18.513 19.120 1.00 71.06 370 LEU A N 1
ATOM 2950 C CA . LEU A 1 370 ? -2.635 19.015 20.267 1.00 71.06 370 LEU A CA 1
ATOM 2951 C C . LEU A 1 370 ? -1.127 18.745 20.181 1.00 71.06 370 LEU A C 1
ATOM 2953 O O . LEU A 1 370 ? -0.333 19.442 20.816 1.00 71.06 370 LEU A O 1
ATOM 2957 N N . VAL A 1 371 ? -0.703 17.691 19.481 1.00 66.81 371 VAL A N 1
ATOM 2958 C CA . VAL A 1 371 ? 0.723 17.336 19.377 1.00 66.81 371 VAL A CA 1
ATOM 2959 C C . VAL A 1 371 ? 1.478 18.291 18.442 1.00 66.81 371 VAL A C 1
ATOM 2961 O O . VAL A 1 371 ? 2.699 18.400 18.580 1.00 66.81 371 VAL A O 1
ATOM 2964 N N . GLY A 1 372 ? 0.740 19.051 17.634 1.00 60.19 372 GLY A N 1
ATOM 2965 C CA . GLY A 1 372 ? 1.206 19.708 16.423 1.00 60.19 372 GLY A CA 1
ATOM 2966 C C . GLY A 1 372 ? 0.519 18.982 15.279 1.00 60.19 372 GLY A C 1
ATOM 2967 O O . GLY A 1 372 ? 0.726 17.781 15.102 1.00 60.19 372 GLY A O 1
ATOM 2968 N N . CYS A 1 373 ? -0.418 19.663 14.618 1.00 51.56 373 CYS A N 1
ATOM 2969 C CA . CYS A 1 373 ? -1.084 19.082 13.469 1.00 51.56 373 CYS A CA 1
ATOM 2970 C C . CYS A 1 373 ? -0.074 19.100 12.324 1.00 51.56 373 CYS A C 1
ATOM 2972 O O . CYS A 1 373 ? 0.362 20.195 11.955 1.00 51.56 373 CYS A O 1
ATOM 2974 N N . PRO A 1 374 ? 0.240 17.948 11.700 1.00 52.09 374 PRO A N 1
ATOM 2975 C CA . PRO A 1 374 ? 0.992 17.952 10.460 1.00 52.09 374 PRO A CA 1
ATOM 2976 C C . PRO A 1 374 ? 0.324 18.893 9.468 1.00 52.09 374 PRO A C 1
ATOM 2978 O O . PRO A 1 374 ? 1.025 19.603 8.774 1.00 52.09 374 PRO A O 1
ATOM 2981 N N . ILE A 1 375 ? -1.009 18.932 9.470 1.00 54.56 375 ILE A N 1
ATOM 2982 C CA . ILE A 1 375 ? -1.876 19.662 8.557 1.00 54.56 375 ILE A CA 1
ATOM 2983 C C . ILE A 1 375 ? -2.100 21.087 9.104 1.00 54.56 375 ILE A C 1
ATOM 2985 O O . ILE A 1 375 ? -3.127 21.378 9.713 1.00 54.56 375 ILE A O 1
ATOM 2989 N N . ALA A 1 376 ? -1.122 21.982 8.949 1.00 51.72 376 ALA A N 1
ATOM 2990 C CA . ALA A 1 376 ? -1.305 23.406 9.245 1.00 51.72 376 ALA A CA 1
ATOM 2991 C C . ALA A 1 376 ? -1.802 24.155 7.995 1.00 51.72 376 ALA A C 1
ATOM 2993 O O . ALA A 1 376 ? -1.152 24.111 6.951 1.00 51.72 376 ALA A O 1
ATOM 2994 N N . GLU A 1 377 ? -2.921 24.885 8.104 1.00 43.22 377 GLU A N 1
ATOM 2995 C CA . GLU A 1 377 ? -3.493 25.698 7.009 1.00 43.22 377 GLU A CA 1
ATOM 2996 C C . GLU A 1 377 ? -2.509 26.749 6.461 1.00 43.22 377 GLU A C 1
ATOM 2998 O O . GLU A 1 377 ? -2.575 27.108 5.289 1.00 43.22 377 GLU A O 1
ATOM 3003 N N . SER A 1 378 ? -1.551 27.212 7.271 1.00 45.12 378 SER A N 1
ATOM 3004 C CA . SER A 1 378 ? -0.553 28.216 6.877 1.00 45.12 378 SER A CA 1
ATOM 3005 C C . SER A 1 378 ? 0.524 27.705 5.911 1.00 45.12 378 SER A C 1
ATOM 3007 O O . SER A 1 378 ? 1.163 28.516 5.250 1.00 45.12 378 SER A O 1
ATOM 3009 N N . ASP A 1 379 ? 0.719 26.386 5.798 1.00 42.41 379 ASP A N 1
ATOM 3010 C CA . ASP A 1 379 ? 1.660 25.769 4.842 1.00 42.41 379 ASP A CA 1
ATOM 3011 C C . ASP A 1 379 ? 0.984 25.409 3.500 1.00 42.41 379 ASP A C 1
ATOM 3013 O O . ASP A 1 379 ? 1.596 24.835 2.583 1.00 42.41 379 ASP A O 1
ATOM 3017 N N . VAL A 1 380 ? -0.302 25.748 3.379 1.00 41.34 380 VAL A N 1
ATOM 3018 C CA . VAL A 1 380 ? -1.144 25.495 2.216 1.00 41.34 380 VAL A CA 1
ATOM 3019 C C . VAL A 1 380 ? -0.991 26.639 1.212 1.00 41.34 380 VAL A C 1
ATOM 3021 O O . VAL A 1 380 ? -1.921 27.374 0.900 1.00 41.34 380 VAL A O 1
ATOM 3024 N N . GLU A 1 381 ? 0.182 26.727 0.590 1.00 40.59 381 GLU A N 1
ATOM 3025 C CA . GLU A 1 381 ? 0.182 27.040 -0.839 1.00 40.59 381 GLU A CA 1
ATOM 3026 C C . GLU A 1 381 ? -0.336 25.781 -1.545 1.00 40.59 381 GLU A C 1
ATOM 3028 O O . GLU A 1 381 ? 0.428 24.857 -1.875 1.00 40.59 381 GLU A O 1
ATOM 3033 N N . LEU A 1 382 ? -1.668 25.696 -1.672 1.00 43.47 382 LEU A N 1
ATOM 3034 C CA . LEU A 1 382 ? -2.308 24.818 -2.647 1.00 43.47 382 LEU A CA 1
ATOM 3035 C C . LEU A 1 382 ? -1.657 25.160 -3.987 1.00 43.47 382 LEU A C 1
ATOM 3037 O O . LEU A 1 382 ? -1.726 26.318 -4.400 1.00 43.47 382 LEU A O 1
ATOM 3041 N N . PRO A 1 383 ? -1.006 24.207 -4.672 1.00 42.94 383 PRO A N 1
ATOM 3042 C CA . PRO A 1 383 ? -0.542 24.495 -6.015 1.00 42.94 383 PRO A CA 1
ATOM 3043 C C . PRO A 1 383 ? -1.771 24.883 -6.853 1.00 42.94 383 PRO A C 1
ATOM 3045 O O . PRO A 1 383 ? -2.857 24.335 -6.625 1.00 42.94 383 PRO A O 1
ATOM 3048 N N . ASP A 1 384 ? -1.608 25.724 -7.880 1.00 45.38 384 ASP A N 1
ATOM 3049 C CA . ASP A 1 384 ? -2.641 26.053 -8.896 1.00 45.38 384 ASP A CA 1
ATOM 3050 C C . ASP A 1 384 ? -3.328 24.802 -9.523 1.00 45.38 384 ASP A C 1
ATOM 3052 O O . ASP A 1 384 ? -4.340 24.860 -10.229 1.00 45.38 384 ASP A O 1
ATOM 3056 N N . SER A 1 385 ? -2.807 23.622 -9.188 1.00 46.06 385 SER A N 1
ATOM 3057 C CA . SER A 1 385 ? -3.398 22.285 -9.206 1.00 46.06 385 SER A CA 1
ATOM 3058 C C . SER A 1 385 ? -4.802 22.089 -8.612 1.00 46.06 385 SER A C 1
ATOM 3060 O O . SER A 1 385 ? -5.332 20.998 -8.797 1.00 46.06 385 SER A O 1
ATOM 3062 N N . VAL A 1 386 ? -5.483 23.077 -8.017 1.00 39.62 386 VAL A N 1
ATOM 3063 C CA . VAL A 1 386 ? -6.955 22.974 -7.842 1.00 39.62 386 VAL A CA 1
ATOM 3064 C C . VAL A 1 386 ? -7.629 22.732 -9.205 1.00 39.62 386 VAL A C 1
ATOM 3066 O O . VAL A 1 386 ? -8.611 21.999 -9.298 1.00 39.62 386 VAL A O 1
ATOM 3069 N N . SER A 1 387 ? -7.030 23.226 -10.296 1.00 45.06 387 SER A N 1
ATOM 3070 C CA . SER A 1 387 ? -7.425 22.894 -11.671 1.00 45.06 387 SER A CA 1
ATOM 3071 C C . SER A 1 387 ? -7.127 21.438 -12.074 1.00 45.06 387 SER A C 1
ATOM 3073 O O . SER A 1 387 ? -7.879 20.850 -12.848 1.00 45.06 387 SER A O 1
ATOM 3075 N N . VAL A 1 388 ? -6.055 20.835 -11.551 1.00 43.88 388 VAL A N 1
ATOM 3076 C CA . VAL A 1 388 ? -5.643 19.442 -11.810 1.00 43.88 388 VAL A CA 1
ATOM 3077 C C . VAL A 1 388 ? -6.476 18.467 -10.978 1.00 43.88 388 VAL A C 1
ATOM 3079 O O . VAL A 1 388 ? -6.876 17.432 -11.499 1.00 43.88 388 VAL A O 1
ATOM 3082 N N . LEU A 1 389 ? -6.819 18.825 -9.740 1.00 41.81 389 LEU A N 1
ATOM 3083 C CA . LEU A 1 389 ? -7.737 18.082 -8.879 1.00 41.81 389 LEU A CA 1
ATOM 3084 C C . LEU A 1 389 ? -9.180 18.181 -9.375 1.00 41.81 389 LEU A C 1
ATOM 3086 O O . LEU A 1 389 ? -9.851 17.161 -9.441 1.00 41.81 389 LEU A O 1
ATOM 3090 N N . GLN A 1 390 ? -9.636 19.343 -9.863 1.00 42.31 390 GLN A N 1
ATOM 3091 C CA . GLN A 1 390 ? -10.918 19.437 -10.577 1.00 42.31 390 GLN A CA 1
ATOM 3092 C C . GLN A 1 390 ? -10.917 18.618 -11.871 1.00 42.31 390 GLN A C 1
ATOM 3094 O O . GLN A 1 390 ? -11.901 17.942 -12.158 1.00 42.31 390 GLN A O 1
ATOM 3099 N N . LYS A 1 391 ? -9.818 18.611 -12.639 1.00 42.75 391 LYS A N 1
ATOM 3100 C CA . LYS A 1 391 ? -9.678 17.723 -13.806 1.00 42.75 391 LYS A CA 1
ATOM 3101 C C . LYS A 1 391 ? -9.675 16.248 -13.397 1.00 42.75 391 LYS A C 1
ATOM 3103 O O . LYS A 1 391 ? -10.301 15.453 -14.085 1.00 42.75 391 LYS A O 1
ATOM 3108 N N . ALA A 1 392 ? -9.041 15.880 -12.285 1.00 42.06 392 ALA A N 1
ATOM 3109 C CA . ALA A 1 392 ? -9.037 14.519 -11.750 1.00 42.06 392 ALA A CA 1
ATOM 3110 C C . ALA A 1 392 ? -10.416 14.101 -11.218 1.00 42.06 392 ALA A C 1
ATOM 3112 O O . ALA A 1 392 ? -10.821 12.965 -11.444 1.00 42.06 392 ALA A O 1
ATOM 3113 N N . LEU A 1 393 ? -11.177 15.009 -10.600 1.00 39.00 393 LEU A N 1
ATOM 3114 C CA . LEU A 1 393 ? -12.566 14.790 -10.186 1.00 39.00 393 LEU A CA 1
ATOM 3115 C C . LEU A 1 393 ? -13.472 14.577 -11.408 1.00 39.00 393 LEU A C 1
ATOM 3117 O O . LEU A 1 393 ? -14.229 13.616 -11.466 1.00 39.00 393 LEU A O 1
ATOM 3121 N N . VAL A 1 394 ? -13.327 15.414 -12.441 1.00 41.97 394 VAL A N 1
ATOM 3122 C CA . VAL A 1 394 ? -14.062 15.277 -13.710 1.00 41.97 394 VAL A CA 1
ATOM 3123 C C . VAL A 1 394 ? -13.685 13.979 -14.430 1.00 41.97 394 VAL A C 1
ATOM 3125 O O . VAL A 1 394 ? -14.562 13.282 -14.933 1.00 41.97 394 VAL A O 1
ATOM 3128 N N . LEU A 1 395 ? -12.402 13.609 -14.452 1.00 41.41 395 LEU A N 1
ATOM 3129 C CA . LEU A 1 395 ? -11.932 12.358 -15.054 1.00 41.41 395 LEU A CA 1
ATOM 3130 C C . LEU A 1 395 ? -12.385 11.133 -14.254 1.00 41.41 395 LEU A C 1
ATOM 3132 O O . LEU A 1 395 ? -12.792 10.150 -14.860 1.00 41.41 395 LEU A O 1
ATOM 3136 N N . THR A 1 396 ? -12.370 11.177 -12.920 1.00 42.44 396 THR A N 1
ATOM 3137 C CA . THR A 1 396 ? -12.856 10.074 -12.073 1.00 42.44 396 THR A CA 1
ATOM 3138 C C . THR A 1 396 ? -14.371 9.928 -12.153 1.00 42.44 396 THR A C 1
ATOM 3140 O O . THR A 1 396 ? -14.852 8.804 -12.278 1.00 42.44 396 THR A O 1
ATOM 3143 N N . GLU A 1 397 ? -15.134 11.022 -12.200 1.00 44.06 397 GLU A N 1
ATOM 3144 C CA . GLU A 1 397 ? -16.565 10.980 -12.513 1.00 44.06 397 GLU A CA 1
ATOM 3145 C C . GLU A 1 397 ? -16.829 10.384 -13.897 1.00 44.06 397 GLU A C 1
ATOM 3147 O O . GLU A 1 397 ? -17.725 9.553 -14.043 1.00 44.06 397 GLU A O 1
ATOM 3152 N N . ASP A 1 398 ? -16.055 10.773 -14.912 1.00 44.00 398 ASP A N 1
ATOM 3153 C CA . ASP A 1 398 ? -16.205 10.270 -16.278 1.00 44.00 398 ASP A CA 1
ATOM 3154 C C . ASP A 1 398 ? -15.796 8.788 -16.385 1.00 44.00 398 ASP A C 1
ATOM 3156 O O . ASP A 1 398 ? -16.459 8.000 -17.061 1.00 44.00 398 ASP A O 1
ATOM 3160 N N . MET A 1 399 ? -14.772 8.355 -15.642 1.00 42.66 399 MET A N 1
ATOM 3161 C CA . MET A 1 399 ? -14.370 6.949 -15.513 1.00 42.66 399 MET A CA 1
ATOM 3162 C C . MET A 1 399 ? -15.432 6.120 -14.780 1.00 42.66 399 MET A C 1
ATOM 3164 O O . MET A 1 399 ? -15.771 5.025 -15.234 1.00 42.66 399 MET A O 1
ATOM 3168 N N . ILE A 1 400 ? -16.018 6.637 -13.695 1.00 48.53 400 ILE A N 1
ATOM 3169 C CA . ILE A 1 400 ? -17.119 5.984 -12.970 1.00 48.53 400 ILE A CA 1
ATOM 3170 C C . ILE A 1 400 ? -18.369 5.909 -13.855 1.00 48.53 400 ILE A C 1
ATOM 3172 O O . ILE A 1 400 ? -19.013 4.858 -13.909 1.00 48.53 400 ILE A O 1
ATOM 3176 N N . LYS A 1 401 ? -18.699 6.977 -14.592 1.00 49.28 401 LYS A N 1
ATOM 3177 C CA . LYS A 1 401 ? -19.801 6.997 -15.567 1.00 49.28 401 LYS A CA 1
ATOM 3178 C C . LYS A 1 401 ? -19.564 5.972 -16.673 1.00 49.28 401 LYS A C 1
ATOM 3180 O O . LYS A 1 401 ? -20.444 5.149 -16.908 1.00 49.28 401 LYS A O 1
ATOM 3185 N N . LYS A 1 402 ? -18.370 5.930 -17.275 1.00 47.81 402 LYS A N 1
ATOM 3186 C CA . LYS A 1 402 ? -17.987 4.927 -18.288 1.00 47.81 402 LYS A CA 1
ATOM 3187 C C . LYS A 1 402 ? -18.056 3.500 -17.751 1.00 47.81 402 LYS A C 1
ATOM 3189 O O . LYS A 1 402 ? -18.566 2.623 -18.441 1.00 47.81 402 LYS A O 1
ATOM 3194 N N . ARG A 1 403 ? -17.609 3.255 -16.514 1.00 44.66 403 ARG A N 1
ATOM 3195 C CA . ARG A 1 403 ? -17.698 1.939 -15.856 1.00 44.66 403 ARG A CA 1
ATOM 3196 C C . ARG A 1 403 ? -19.153 1.526 -15.614 1.00 44.66 403 ARG A C 1
ATOM 3198 O O . ARG A 1 403 ? -19.506 0.385 -15.899 1.00 44.66 403 ARG A O 1
ATOM 3205 N N . LYS A 1 404 ? -20.003 2.441 -15.132 1.00 48.66 404 LYS A N 1
ATOM 3206 C CA . LYS A 1 404 ? -21.445 2.200 -14.946 1.00 48.66 404 LYS A CA 1
ATOM 3207 C C . LYS A 1 404 ? -22.146 1.924 -16.277 1.00 48.66 404 LYS A C 1
ATOM 3209 O O . LYS A 1 404 ? -22.908 0.966 -16.350 1.00 48.66 404 LYS A O 1
ATOM 3214 N N . LEU A 1 405 ? -21.841 2.704 -17.317 1.00 51.72 405 LEU A N 1
ATOM 3215 C CA . LEU A 1 405 ? -22.322 2.506 -18.691 1.00 51.72 405 LEU A CA 1
ATOM 3216 C C . LEU A 1 405 ? -21.892 1.150 -19.258 1.00 51.72 405 LEU A C 1
ATOM 3218 O O . LEU A 1 405 ? -22.703 0.453 -19.849 1.00 51.72 405 LEU A O 1
ATOM 3222 N N . TYR A 1 406 ? -20.643 0.742 -19.034 1.00 50.84 406 TYR A N 1
ATOM 3223 C CA . TYR A 1 406 ? -20.145 -0.559 -19.478 1.00 50.84 406 TYR A CA 1
ATOM 3224 C C . TYR A 1 406 ? -20.864 -1.725 -18.785 1.00 50.84 406 TYR A C 1
ATOM 3226 O O . TYR A 1 406 ? -21.249 -2.689 -19.439 1.00 50.84 406 TYR A O 1
ATOM 3234 N N . LEU A 1 407 ? -21.080 -1.636 -17.468 1.00 47.66 407 LEU A N 1
ATOM 3235 C CA . LEU A 1 407 ? -21.805 -2.665 -16.713 1.00 47.66 407 LEU A CA 1
ATOM 3236 C C . LEU A 1 407 ? -23.280 -2.749 -17.135 1.00 47.66 407 LEU A C 1
ATOM 3238 O O . LEU A 1 407 ? -23.785 -3.846 -17.354 1.00 47.66 407 LEU A O 1
ATOM 3242 N N . THR A 1 408 ? -23.946 -1.607 -17.334 1.00 57.25 408 THR A N 1
ATOM 3243 C CA . THR A 1 408 ? -25.332 -1.579 -17.841 1.00 57.25 408 THR A CA 1
ATOM 3244 C C . THR A 1 408 ? -25.438 -2.061 -19.286 1.00 57.25 408 THR A C 1
ATOM 3246 O O . THR A 1 408 ? -26.394 -2.755 -19.615 1.00 57.25 408 THR A O 1
ATOM 3249 N N . ASP A 1 409 ? -24.460 -1.765 -20.144 1.00 63.66 409 ASP A N 1
ATOM 3250 C CA . ASP A 1 409 ? -24.381 -2.311 -21.505 1.00 63.66 409 ASP A CA 1
ATOM 3251 C C . ASP A 1 409 ? -24.211 -3.839 -21.490 1.00 63.66 409 ASP A C 1
ATOM 3253 O O . ASP A 1 409 ? -24.890 -4.539 -22.242 1.00 63.66 409 ASP A O 1
ATOM 3257 N N . GLN A 1 410 ? -23.384 -4.388 -20.592 1.00 64.31 410 GLN A N 1
ATOM 3258 C CA . GLN A 1 410 ? -23.266 -5.840 -20.427 1.00 64.31 410 GLN A CA 1
ATOM 3259 C C . GLN A 1 410 ? -24.572 -6.485 -19.943 1.00 64.31 410 GLN A C 1
ATOM 3261 O O . GLN A 1 410 ? -24.989 -7.501 -20.501 1.00 64.31 410 GLN A O 1
ATOM 3266 N N . GLU A 1 411 ? -25.249 -5.888 -18.962 1.00 70.44 411 GLU A N 1
ATOM 3267 C CA . GLU A 1 411 ? -26.554 -6.364 -18.485 1.00 70.44 411 GLU A CA 1
ATOM 3268 C C . GLU A 1 411 ? -27.635 -6.271 -19.569 1.00 70.44 411 GLU A C 1
ATOM 3270 O O . GLU A 1 411 ? -28.427 -7.200 -19.748 1.00 70.44 411 GLU A O 1
ATOM 3275 N N . MET A 1 412 ? -27.664 -5.174 -20.330 1.00 67.06 412 MET A N 1
ATOM 3276 C CA . MET A 1 412 ? -28.608 -4.983 -21.430 1.00 67.06 412 MET A CA 1
ATOM 3277 C C . MET A 1 412 ? -28.354 -5.999 -22.544 1.00 67.06 412 MET A C 1
ATOM 3279 O O . MET A 1 412 ? -29.298 -6.610 -23.040 1.00 67.06 412 MET A O 1
ATOM 3283 N N . LYS A 1 413 ? -27.090 -6.248 -22.901 1.00 68.38 413 LYS A N 1
ATOM 3284 C CA . LYS A 1 413 ? -26.716 -7.290 -23.865 1.00 68.38 413 LYS A CA 1
ATOM 3285 C C . LYS A 1 413 ? -27.114 -8.677 -23.375 1.00 68.38 413 LYS A C 1
ATOM 3287 O O . LYS A 1 413 ? -27.663 -9.437 -24.166 1.00 68.38 413 LYS A O 1
ATOM 3292 N N . ALA A 1 414 ? -26.920 -8.989 -22.094 1.00 68.44 414 ALA A N 1
ATOM 3293 C CA . ALA A 1 414 ? -27.361 -10.255 -21.511 1.00 68.44 414 ALA A CA 1
ATOM 3294 C C . ALA A 1 414 ? -28.890 -10.425 -21.592 1.00 68.44 414 ALA A C 1
ATOM 3296 O O . ALA A 1 414 ? -29.362 -11.487 -21.991 1.00 68.44 414 ALA A O 1
ATOM 3297 N N . LYS A 1 415 ? -29.666 -9.366 -21.311 1.00 73.19 415 LYS A N 1
ATOM 3298 C CA . LYS A 1 415 ? -31.133 -9.366 -21.467 1.00 73.19 415 LYS A CA 1
ATOM 3299 C C . LYS A 1 415 ? -31.571 -9.504 -22.925 1.00 73.19 415 LYS A C 1
ATOM 3301 O O . LYS A 1 415 ? -32.468 -10.281 -23.217 1.00 73.19 415 LYS A O 1
ATOM 3306 N N . LEU A 1 416 ? -30.928 -8.792 -23.851 1.00 68.31 416 LEU A N 1
ATOM 3307 C CA . LEU A 1 416 ? -31.227 -8.899 -25.283 1.00 68.31 416 LEU A CA 1
ATOM 3308 C C . LEU A 1 416 ? -30.943 -10.310 -25.808 1.00 68.31 416 LEU A C 1
ATOM 3310 O O . LEU A 1 416 ? -31.749 -10.841 -26.565 1.00 68.31 416 LEU A O 1
ATOM 3314 N N . VAL A 1 417 ? -29.843 -10.929 -25.371 1.00 68.19 417 VAL A N 1
ATOM 3315 C CA . VAL A 1 417 ? -29.518 -12.325 -25.694 1.00 68.19 417 VAL A CA 1
ATOM 3316 C C . VAL A 1 417 ? -30.559 -13.280 -25.107 1.00 68.19 417 VAL A C 1
ATOM 3318 O O . VAL A 1 417 ? -31.042 -14.146 -25.834 1.00 68.19 417 VAL A O 1
ATOM 3321 N N . ALA A 1 418 ? -30.954 -13.097 -23.842 1.00 69.62 418 ALA A N 1
ATOM 3322 C CA . ALA A 1 418 ? -31.996 -13.903 -23.201 1.00 69.62 418 ALA A CA 1
ATOM 3323 C C . ALA A 1 418 ? -33.355 -13.787 -23.919 1.00 69.62 418 ALA A C 1
ATOM 3325 O O . ALA A 1 418 ? -34.054 -14.783 -24.088 1.00 69.62 418 ALA A O 1
ATOM 3326 N N . ASP A 1 419 ? -33.686 -12.597 -24.424 1.00 69.81 419 ASP A N 1
ATOM 3327 C CA . ASP A 1 419 ? -34.911 -12.317 -25.178 1.00 69.81 419 ASP A CA 1
ATOM 3328 C C . ASP A 1 419 ? -34.844 -12.738 -26.665 1.00 69.81 419 ASP A C 1
ATOM 3330 O O . ASP A 1 419 ? -35.782 -12.480 -27.428 1.00 69.81 419 ASP A O 1
ATOM 3334 N N . GLY A 1 420 ? -33.732 -13.329 -27.123 1.00 66.50 420 GLY A N 1
ATOM 3335 C CA . GLY A 1 420 ? -33.540 -13.724 -28.525 1.00 66.50 420 GLY A CA 1
ATOM 3336 C C . GLY A 1 420 ? -33.438 -12.542 -29.502 1.00 66.50 420 GLY A C 1
ATOM 3337 O O . GLY A 1 420 ? -33.787 -12.657 -30.683 1.00 66.50 420 GLY A O 1
ATOM 3338 N N . ARG A 1 421 ? -32.988 -11.378 -29.022 1.00 69.62 421 ARG A N 1
ATOM 3339 C CA . ARG A 1 421 ? -32.836 -10.136 -29.791 1.00 69.62 421 ARG A CA 1
ATOM 3340 C C . ARG A 1 421 ? -31.374 -9.854 -30.130 1.00 69.62 421 ARG A C 1
ATOM 3342 O O . ARG A 1 421 ? -30.445 -10.231 -29.422 1.00 69.62 421 ARG A O 1
ATOM 3349 N N . CYS A 1 422 ? -31.160 -9.157 -31.241 1.00 66.19 422 CYS A N 1
ATOM 3350 C CA . CYS A 1 422 ? -29.830 -8.772 -31.691 1.00 66.19 422 CYS A CA 1
ATOM 3351 C C . CYS A 1 422 ? -29.211 -7.728 -30.749 1.00 66.19 422 CYS A C 1
ATOM 3353 O O . CYS A 1 422 ? -29.790 -6.670 -30.529 1.00 66.19 422 CYS A O 1
ATOM 3355 N N . THR A 1 423 ? -27.989 -7.960 -30.275 1.00 68.56 423 THR A N 1
ATOM 3356 C CA . THR A 1 423 ? -27.243 -7.017 -29.417 1.00 68.56 423 THR A CA 1
ATOM 3357 C C . THR A 1 423 ? -26.781 -5.746 -30.138 1.00 68.56 423 THR A C 1
ATOM 3359 O O . THR A 1 423 ? -26.361 -4.801 -29.482 1.00 68.56 423 THR A O 1
ATOM 3362 N N . ILE A 1 424 ? -26.850 -5.715 -31.475 1.00 68.06 424 ILE A N 1
ATOM 3363 C CA . ILE A 1 424 ? -26.417 -4.574 -32.300 1.00 68.06 424 ILE A CA 1
ATOM 3364 C C . ILE A 1 424 ? -27.589 -3.643 -32.623 1.00 68.06 424 ILE A C 1
ATOM 3366 O O . ILE A 1 424 ? -27.440 -2.429 -32.578 1.00 68.06 424 ILE A O 1
ATOM 3370 N N . CYS A 1 425 ? -28.758 -4.198 -32.956 1.00 70.88 425 CYS A N 1
ATOM 3371 C CA . CYS A 1 425 ? -29.918 -3.404 -33.388 1.00 70.88 425 CYS A CA 1
ATOM 3372 C C . CYS A 1 425 ? -31.188 -3.621 -32.576 1.00 70.88 425 CYS A C 1
ATOM 3374 O O . CYS A 1 425 ? -32.227 -3.122 -32.983 1.00 70.88 425 CYS A O 1
ATOM 3376 N N . THR A 1 426 ? -31.119 -4.408 -31.500 1.00 71.94 426 THR A N 1
ATOM 3377 C CA . THR A 1 426 ? -32.202 -4.710 -30.544 1.00 71.94 426 THR A CA 1
ATOM 3378 C C . THR A 1 426 ? -33.465 -5.373 -31.119 1.00 71.94 426 THR A C 1
ATOM 3380 O O . THR A 1 426 ? -34.340 -5.795 -30.361 1.00 71.94 426 THR A O 1
ATOM 3383 N N . LEU A 1 427 ? -33.545 -5.561 -32.440 1.00 72.56 427 LEU A N 1
ATOM 3384 C CA . LEU A 1 427 ? -34.619 -6.277 -33.131 1.00 72.56 427 LEU A CA 1
ATOM 3385 C C . LEU A 1 427 ? -34.547 -7.793 -32.895 1.00 72.56 427 LEU A C 1
ATOM 3387 O O . LEU A 1 427 ? -33.464 -8.361 -32.722 1.00 72.56 427 LEU A O 1
ATOM 3391 N N . LYS A 1 428 ? -35.704 -8.463 -32.957 1.00 71.19 428 LYS A N 1
ATOM 3392 C CA . LYS A 1 428 ? -35.769 -9.931 -33.010 1.00 71.19 428 LYS A CA 1
ATOM 3393 C C . LYS A 1 428 ? -35.060 -10.437 -34.267 1.00 71.19 428 LYS A C 1
ATOM 3395 O O . LYS A 1 428 ? -35.191 -9.865 -35.348 1.00 71.19 428 LYS A O 1
ATOM 3400 N N . VAL A 1 429 ? -34.279 -11.498 -34.111 1.00 64.06 429 VAL A N 1
ATOM 3401 C CA . VAL A 1 429 ? -33.587 -12.157 -35.227 1.00 64.06 429 VAL A CA 1
ATOM 3402 C C . VAL A 1 429 ? -34.629 -12.944 -36.054 1.00 64.06 429 VAL A C 1
ATOM 3404 O O . VAL A 1 429 ? -35.502 -13.555 -35.439 1.00 64.06 429 VAL A O 1
ATOM 3407 N N . PRO A 1 430 ? -34.584 -12.941 -37.409 1.00 62.34 430 PRO A N 1
ATOM 3408 C CA . PRO A 1 430 ? -33.531 -12.402 -38.273 1.00 62.34 430 PRO A CA 1
ATOM 3409 C C . PRO A 1 430 ? -33.590 -10.883 -38.484 1.00 62.34 430 PRO A C 1
ATOM 3411 O O . PRO A 1 430 ? -34.566 -10.330 -38.976 1.00 62.34 430 PRO A O 1
ATOM 3414 N N . CYS A 1 431 ? -32.464 -10.225 -38.198 1.00 61.97 431 CYS A N 1
ATOM 3415 C CA . CYS A 1 431 ? -32.202 -8.819 -38.510 1.00 61.97 431 CYS A CA 1
ATOM 3416 C C . CYS A 1 431 ? -31.040 -8.698 -39.516 1.00 61.97 431 CYS A C 1
ATOM 3418 O O . CYS A 1 431 ? -30.288 -9.657 -39.719 1.00 61.97 431 CYS A O 1
ATOM 3420 N N . LYS A 1 432 ? -30.820 -7.504 -40.088 1.00 66.62 432 LYS A N 1
ATOM 3421 C CA . LYS A 1 432 ? -29.750 -7.249 -41.079 1.00 66.62 432 LYS A CA 1
ATOM 3422 C C . LYS A 1 432 ? -28.335 -7.608 -40.598 1.00 66.62 432 LYS A C 1
ATOM 3424 O O . LYS A 1 432 ? -27.497 -7.954 -41.421 1.00 66.62 432 LYS A O 1
ATOM 3429 N N . HIS A 1 433 ? -28.082 -7.593 -39.289 1.00 63.16 433 HIS A N 1
ATOM 3430 C CA . HIS A 1 433 ? -26.773 -7.917 -38.715 1.00 63.16 433 HIS A CA 1
ATOM 3431 C C . HIS A 1 433 ? -26.451 -9.422 -38.697 1.00 63.16 433 HIS A C 1
ATOM 3433 O O . HIS A 1 433 ? -25.297 -9.779 -38.493 1.00 63.16 433 HIS A O 1
ATOM 3439 N N . ARG A 1 434 ? -27.437 -10.310 -38.924 1.00 61.88 434 ARG A N 1
ATOM 3440 C CA . ARG A 1 434 ? -27.276 -11.785 -38.975 1.00 61.88 434 ARG A CA 1
ATOM 3441 C C . ARG A 1 434 ? -26.478 -12.397 -37.806 1.00 61.88 434 ARG A C 1
ATOM 3443 O O . ARG A 1 434 ? -25.883 -13.462 -37.956 1.00 61.88 434 ARG A O 1
ATOM 3450 N N . VAL A 1 435 ? -26.486 -11.739 -36.646 1.00 58.53 435 VAL A N 1
ATOM 3451 C CA . VAL A 1 435 ? -25.871 -12.237 -35.412 1.00 58.53 435 VAL A CA 1
ATOM 3452 C C . VAL A 1 435 ? -26.967 -12.849 -34.546 1.00 58.53 435 VAL A C 1
ATOM 3454 O O . VAL A 1 435 ? -27.880 -12.139 -34.123 1.00 58.53 435 VAL A O 1
ATOM 3457 N N . ALA A 1 436 ? -26.874 -14.154 -34.303 1.00 57.94 436 ALA A N 1
ATOM 3458 C CA . ALA A 1 436 ? -27.678 -14.875 -33.322 1.00 57.94 436 ALA A CA 1
ATOM 3459 C C . ALA A 1 436 ? -26.757 -15.401 -32.215 1.00 57.94 436 ALA A C 1
ATOM 3461 O O . ALA A 1 436 ? -25.591 -15.704 -32.471 1.00 57.94 436 ALA A O 1
ATOM 3462 N N . TYR A 1 437 ? -27.278 -15.503 -30.999 1.00 61.28 437 TYR A N 1
ATOM 3463 C CA . TYR A 1 437 ? -26.541 -16.004 -29.843 1.00 61.28 437 TYR A CA 1
ATOM 3464 C C . TYR A 1 437 ? -27.190 -17.295 -29.355 1.00 61.28 437 TYR A C 1
ATOM 3466 O O . TYR A 1 437 ? -28.416 -17.415 -29.369 1.00 61.28 437 TYR A O 1
ATOM 3474 N N . SER A 1 438 ? -26.380 -18.270 -28.951 1.00 55.34 438 SER A N 1
ATOM 3475 C CA . SER A 1 438 ? -26.888 -19.475 -28.298 1.00 55.34 438 SER A CA 1
ATOM 3476 C C . SER A 1 438 ? -27.491 -19.121 -26.928 1.00 55.34 438 SER A C 1
ATOM 3478 O O . SER A 1 438 ? -27.145 -18.081 -26.362 1.00 55.34 438 SER A O 1
ATOM 3480 N N . PRO A 1 439 ? -28.320 -19.993 -26.323 1.00 51.12 439 PRO A N 1
ATOM 3481 C CA . PRO A 1 439 ? -28.789 -19.815 -24.943 1.00 51.12 439 PRO A CA 1
ATOM 3482 C C . PRO A 1 439 ? -27.654 -19.688 -23.908 1.00 51.12 439 PRO A C 1
ATOM 3484 O O . PRO A 1 439 ? -27.886 -19.251 -22.788 1.00 51.12 439 PRO A O 1
ATOM 3487 N N . LYS A 1 440 ? -26.420 -20.063 -24.282 1.00 52.25 440 LYS A N 1
ATOM 3488 C CA . LYS A 1 440 ? -25.199 -19.924 -23.474 1.00 52.25 440 LYS A CA 1
ATOM 3489 C C . LYS A 1 440 ? -24.366 -18.679 -23.828 1.00 52.25 440 LYS A C 1
ATOM 3491 O O . LYS A 1 440 ? -23.277 -18.512 -23.293 1.00 52.25 440 LYS A O 1
ATOM 3496 N N . 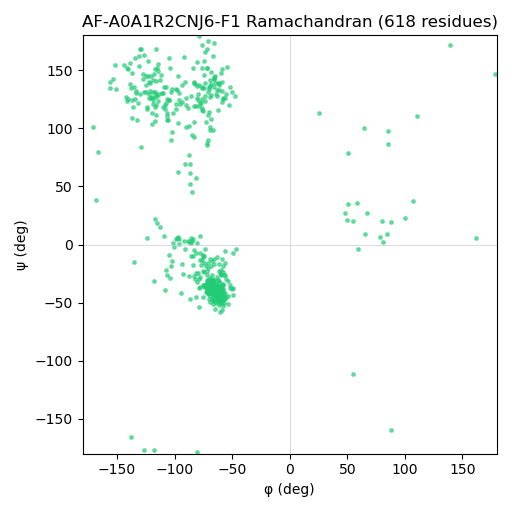GLY A 1 441 ? -24.857 -17.807 -24.713 1.00 54.28 441 GLY A N 1
ATOM 3497 C CA . GLY A 1 441 ? -24.211 -16.542 -25.084 1.00 54.28 441 GLY A CA 1
ATOM 3498 C C . GLY A 1 441 ? -23.136 -16.642 -26.172 1.00 54.28 441 GLY A C 1
ATOM 3499 O O . GLY A 1 441 ? -22.445 -15.660 -26.436 1.00 54.28 441 GLY A O 1
ATOM 3500 N N . GLU A 1 442 ? -22.990 -17.789 -26.835 1.00 55.50 442 GLU A N 1
ATOM 3501 C CA . GLU A 1 442 ? -21.994 -17.972 -27.899 1.00 55.50 442 GLU A CA 1
ATOM 3502 C C . GLU A 1 442 ? -22.512 -17.448 -29.244 1.00 55.50 442 GLU A C 1
ATOM 3504 O O . GLU A 1 442 ? -23.673 -17.655 -29.599 1.00 55.50 442 GLU A O 1
ATOM 3509 N N . VAL A 1 443 ? -21.649 -16.775 -30.011 1.00 53.28 443 VAL A N 1
ATOM 3510 C CA . VAL A 1 443 ? -22.004 -16.214 -31.324 1.00 53.28 443 VAL A CA 1
ATOM 3511 C C . VAL A 1 443 ? -22.205 -17.339 -32.337 1.00 53.28 443 VAL A C 1
ATOM 3513 O O . VAL A 1 443 ? -21.249 -17.995 -32.750 1.00 53.28 443 VAL A O 1
ATOM 3516 N N . ILE A 1 444 ? -23.433 -17.504 -32.821 1.00 56.84 444 ILE A N 1
ATOM 3517 C CA . ILE A 1 444 ? -23.753 -18.411 -33.923 1.00 56.84 444 ILE A CA 1
ATOM 3518 C C . ILE A 1 444 ? -23.493 -17.653 -35.232 1.00 56.84 444 ILE A C 1
ATOM 3520 O O . ILE A 1 444 ? -24.338 -16.897 -35.719 1.00 56.84 444 ILE A O 1
ATOM 3524 N N . LYS A 1 445 ? -22.294 -17.809 -35.808 1.00 50.22 445 LYS A N 1
ATOM 3525 C CA . LYS A 1 445 ? -21.988 -17.267 -37.142 1.00 50.22 445 LYS A CA 1
ATOM 3526 C C . LYS A 1 445 ? -22.688 -18.102 -38.219 1.00 50.22 445 LYS A C 1
ATOM 3528 O O . LYS A 1 445 ? -22.470 -19.304 -38.299 1.00 50.22 445 LYS A O 1
ATOM 3533 N N . GLY A 1 446 ? -23.443 -17.443 -39.104 1.00 52.06 446 GLY A N 1
ATOM 3534 C CA . GLY A 1 446 ? -23.846 -18.029 -40.390 1.00 52.06 446 GLY A CA 1
ATOM 3535 C C . GLY A 1 446 ? -25.310 -18.449 -40.540 1.00 52.06 446 GLY A C 1
ATOM 3536 O O . GLY A 1 446 ? -25.577 -19.434 -41.224 1.00 52.06 446 GLY A O 1
ATOM 3537 N N . TYR A 1 447 ? -26.275 -17.706 -39.987 1.00 46.84 447 TYR A N 1
ATOM 3538 C CA . TYR A 1 447 ? -27.686 -17.967 -40.301 1.00 46.84 447 TYR A CA 1
ATOM 3539 C C . TYR A 1 447 ? -27.993 -17.587 -41.769 1.00 46.84 447 TYR A C 1
ATOM 3541 O O . TYR A 1 447 ? -28.135 -16.409 -42.106 1.00 46.84 447 TYR A O 1
ATOM 3549 N N . LYS A 1 448 ? -28.065 -18.585 -42.664 1.00 47.09 448 LYS A N 1
ATOM 3550 C CA . LYS A 1 448 ? -28.475 -18.453 -44.080 1.00 47.09 448 LYS A CA 1
ATOM 3551 C C . LYS A 1 448 ? -30.003 -18.563 -44.231 1.00 47.09 448 LYS A C 1
ATOM 3553 O O . LYS A 1 448 ? -30.501 -19.367 -45.009 1.00 47.09 448 LYS A O 1
ATOM 3558 N N . GLY A 1 449 ? -30.755 -17.775 -43.469 1.00 47.97 449 GLY A N 1
ATOM 3559 C CA . GLY A 1 449 ? -32.201 -17.640 -43.666 1.00 47.97 449 GLY A CA 1
ATOM 3560 C C . GLY A 1 449 ? -32.499 -16.505 -44.645 1.00 47.97 449 GLY A C 1
ATOM 3561 O O . GLY A 1 449 ? -32.117 -15.363 -44.383 1.00 47.97 449 GLY A O 1
ATOM 3562 N N . ASN A 1 450 ? -33.160 -16.798 -45.767 1.00 42.03 450 ASN A N 1
ATOM 3563 C CA . ASN A 1 450 ? -33.671 -15.772 -46.679 1.00 42.03 450 ASN A CA 1
ATOM 3564 C C . ASN A 1 450 ? -34.832 -15.027 -46.010 1.00 42.03 450 ASN A C 1
ATOM 3566 O O . ASN A 1 450 ? -35.803 -15.659 -45.610 1.00 42.03 450 ASN A O 1
ATOM 3570 N N . MET A 1 451 ? -34.774 -13.694 -45.943 1.00 42.94 451 MET A N 1
ATOM 3571 C CA . MET A 1 451 ? -35.947 -12.892 -45.591 1.00 42.94 451 MET A CA 1
ATOM 3572 C C . MET A 1 451 ? -36.124 -11.731 -46.568 1.00 42.94 451 MET A C 1
ATOM 3574 O O . MET A 1 451 ? -35.231 -10.897 -46.726 1.00 42.94 451 MET A O 1
ATOM 3578 N N . LYS A 1 452 ? -37.295 -11.697 -47.218 1.00 33.31 452 LYS A N 1
ATOM 3579 C CA . LYS A 1 452 ? -37.833 -10.525 -47.913 1.00 33.31 452 LYS A CA 1
ATOM 3580 C C . LYS A 1 452 ? -38.458 -9.597 -46.869 1.00 33.31 452 LYS A C 1
ATOM 3582 O O . LYS A 1 452 ? -39.264 -10.042 -46.059 1.00 33.31 452 LYS A O 1
ATOM 3587 N N . CYS A 1 453 ? -38.098 -8.317 -46.904 1.00 27.41 453 CYS A N 1
ATOM 3588 C CA . CYS A 1 453 ? -38.854 -7.264 -46.230 1.00 27.41 453 CYS A CA 1
ATOM 3589 C C . CYS A 1 453 ? -40.105 -6.956 -47.058 1.00 27.41 453 CYS A C 1
ATOM 3591 O O . CYS A 1 453 ? -39.974 -6.462 -48.175 1.00 27.41 453 CYS A O 1
ATOM 3593 N N . THR A 1 454 ? -41.296 -7.174 -46.509 1.00 33.16 454 THR A N 1
ATOM 3594 C CA . THR A 1 454 ? -42.493 -6.439 -46.935 1.00 33.16 454 THR A CA 1
ATOM 3595 C C . THR A 1 454 ? -42.690 -5.296 -45.951 1.00 33.16 454 THR A C 1
ATOM 3597 O O . THR A 1 454 ? -43.032 -5.508 -44.790 1.00 33.16 454 THR A O 1
ATOM 3600 N N . GLY A 1 455 ? -42.346 -4.088 -46.397 1.00 33.66 455 GLY A N 1
ATOM 3601 C CA . GLY A 1 455 ? -42.670 -2.858 -45.686 1.00 33.66 455 GLY A CA 1
ATOM 3602 C C . GLY A 1 455 ? -44.154 -2.510 -45.815 1.00 33.66 455 GLY A C 1
ATOM 3603 O O . GLY A 1 455 ? -44.832 -3.017 -46.702 1.00 33.66 455 GLY A O 1
ATOM 3604 N N . ASN A 1 456 ? -44.579 -1.579 -44.959 1.00 35.31 456 ASN A N 1
ATOM 3605 C CA . ASN A 1 456 ? -45.866 -0.879 -44.946 1.00 35.31 456 ASN A CA 1
ATOM 3606 C C . ASN A 1 456 ? -47.119 -1.720 -44.685 1.00 35.31 456 ASN A C 1
ATOM 3608 O O . ASN A 1 456 ? -47.736 -2.194 -45.626 1.00 35.31 456 ASN A O 1
ATOM 3612 N N . GLU A 1 457 ? -47.615 -1.677 -43.445 1.00 31.17 457 GLU A N 1
ATOM 3613 C CA . GLU A 1 457 ? -49.051 -1.474 -43.224 1.00 31.17 457 GLU A CA 1
ATOM 3614 C C . GLU A 1 457 ? -49.284 -0.428 -42.125 1.00 31.17 457 GLU A C 1
ATOM 3616 O O . GLU A 1 457 ? -48.745 -0.489 -41.020 1.00 31.17 457 GLU A O 1
ATOM 3621 N N . GLN A 1 458 ? -50.064 0.582 -42.504 1.00 36.34 458 GLN A N 1
ATOM 3622 C CA . GLN A 1 458 ? -50.641 1.615 -41.658 1.00 36.34 458 GLN A CA 1
ATOM 3623 C C . GLN A 1 458 ? -51.572 0.972 -40.625 1.00 36.34 458 GLN A C 1
ATOM 3625 O O . GLN A 1 458 ? -52.462 0.215 -41.000 1.00 36.34 458 GLN A O 1
ATOM 3630 N N . ILE A 1 459 ? -51.468 1.353 -39.351 1.00 29.92 459 ILE A N 1
ATOM 3631 C CA . ILE A 1 459 ? -52.529 1.072 -38.376 1.00 29.92 459 ILE A CA 1
ATOM 3632 C C . ILE A 1 459 ? -53.317 2.365 -38.155 1.00 29.92 459 ILE A C 1
ATOM 3634 O O . ILE A 1 459 ? -52.994 3.185 -37.297 1.00 29.92 459 ILE A O 1
ATOM 3638 N N . LYS A 1 460 ? -54.355 2.545 -38.983 1.00 27.95 460 LYS A N 1
ATOM 3639 C CA . LYS A 1 460 ? -55.555 3.309 -38.615 1.00 27.95 460 LYS A CA 1
ATOM 3640 C C . LYS A 1 460 ? -56.401 2.460 -37.658 1.00 27.95 460 LYS A C 1
ATOM 3642 O O . LYS A 1 460 ? -56.424 1.237 -37.753 1.00 27.95 460 LYS A O 1
ATOM 3647 N N . GLY A 1 461 ? -57.048 3.148 -36.721 1.00 28.97 461 GLY A N 1
ATOM 3648 C CA . GLY A 1 461 ? -57.623 2.596 -35.498 1.00 28.97 461 GLY A CA 1
ATOM 3649 C C . GLY A 1 461 ? -58.789 1.617 -35.627 1.00 28.97 461 GLY A C 1
ATOM 3650 O O . GLY A 1 461 ? -59.402 1.448 -36.677 1.00 28.97 461 GLY A O 1
ATOM 3651 N N . LYS A 1 462 ? -59.156 1.070 -34.464 1.00 28.70 462 LYS A N 1
ATOM 3652 C CA . LYS A 1 462 ? -60.529 0.692 -34.134 1.00 28.70 462 LYS A CA 1
ATOM 3653 C C . LYS A 1 462 ? -60.816 1.003 -32.668 1.00 28.70 462 LYS A C 1
ATOM 3655 O O . LYS A 1 462 ? -60.074 0.632 -31.766 1.00 28.70 462 LYS A O 1
ATOM 3660 N N . ILE A 1 463 ? -61.903 1.744 -32.515 1.00 31.86 463 ILE A N 1
ATOM 3661 C CA . ILE A 1 463 ? -62.584 2.166 -31.298 1.00 31.86 463 ILE A CA 1
ATOM 3662 C C . ILE A 1 463 ? -63.163 0.927 -30.607 1.00 31.86 463 ILE A C 1
ATOM 3664 O O . ILE A 1 463 ? -63.783 0.093 -31.263 1.00 31.86 463 ILE A O 1
ATOM 3668 N N . GLY A 1 464 ? -62.994 0.844 -29.290 1.00 29.23 464 GLY A N 1
ATOM 3669 C CA . GLY A 1 464 ? -63.728 -0.059 -28.409 1.00 29.23 464 GLY A CA 1
ATOM 3670 C C . GLY A 1 464 ? -64.211 0.739 -27.204 1.00 29.23 464 GLY A C 1
ATOM 3671 O O . GLY A 1 464 ? -63.405 1.176 -26.388 1.00 29.23 464 GLY A O 1
ATOM 3672 N N . ALA A 1 465 ? -65.516 0.998 -27.159 1.00 29.89 465 ALA A N 1
ATOM 3673 C CA . ALA A 1 465 ? -66.198 1.705 -26.086 1.00 29.89 465 ALA A CA 1
ATOM 3674 C C . ALA A 1 465 ? -66.225 0.870 -24.793 1.00 29.89 465 ALA A C 1
ATOM 3676 O O . ALA A 1 465 ? -66.436 -0.339 -24.838 1.00 29.89 465 ALA A O 1
ATOM 3677 N N . GLY A 1 466 ? -66.061 1.538 -23.649 1.00 28.34 466 GLY A N 1
ATOM 3678 C CA . GLY A 1 466 ? -66.129 0.936 -22.317 1.00 28.34 466 GLY A CA 1
ATOM 3679 C C . GLY A 1 466 ? -66.220 1.997 -21.219 1.00 28.34 466 GLY A C 1
ATOM 3680 O O . GLY A 1 466 ? -65.216 2.372 -20.633 1.00 28.34 466 GLY A O 1
ATOM 3681 N N . SER A 1 467 ? -67.435 2.519 -21.036 1.00 28.47 467 SER A N 1
ATOM 3682 C CA . SER A 1 467 ? -68.036 3.085 -19.814 1.00 28.47 467 SER A CA 1
ATOM 3683 C C . SER A 1 467 ? -67.143 3.667 -18.698 1.00 28.47 467 SER A C 1
ATOM 3685 O O . SER A 1 467 ? -66.569 2.938 -17.897 1.00 28.47 467 SER A O 1
ATOM 3687 N N . GLY A 1 468 ? -67.259 4.989 -18.525 1.00 30.41 468 GLY A N 1
ATOM 3688 C CA . GLY A 1 468 ? -67.653 5.591 -17.245 1.00 30.41 468 GLY A CA 1
ATOM 3689 C C . GLY A 1 468 ? -66.568 5.851 -16.197 1.00 30.41 468 GLY A C 1
ATOM 3690 O O . GLY A 1 468 ? -66.325 5.018 -15.337 1.00 30.41 468 GLY A O 1
ATOM 3691 N N . ASN A 1 469 ? -66.077 7.094 -16.141 1.00 29.66 469 ASN A N 1
ATOM 3692 C CA . ASN A 1 469 ? -66.137 7.848 -14.886 1.00 29.66 469 ASN A CA 1
ATOM 3693 C C . ASN A 1 469 ? -66.088 9.366 -15.111 1.00 29.66 469 ASN A C 1
ATOM 3695 O O . ASN A 1 469 ? -65.323 9.884 -15.922 1.00 29.66 469 ASN A O 1
ATOM 3699 N N . LYS A 1 470 ? -66.984 10.054 -14.397 1.00 29.64 470 LYS A N 1
ATOM 3700 C CA . LYS A 1 470 ? -67.231 11.500 -14.408 1.00 29.64 470 LYS A CA 1
ATOM 3701 C C . LYS A 1 470 ? -65.964 12.287 -14.056 1.00 29.64 470 LYS A C 1
ATOM 3703 O O . LYS A 1 470 ? -65.427 12.125 -12.966 1.00 29.64 470 LYS A O 1
ATOM 3708 N N . VAL A 1 471 ? -65.568 13.216 -14.925 1.00 26.86 471 VAL A N 1
ATOM 3709 C CA . VAL A 1 471 ? -64.657 14.309 -14.562 1.00 26.86 471 VAL A CA 1
ATOM 3710 C C . VAL A 1 471 ? -65.493 15.411 -13.916 1.00 26.86 471 VAL A C 1
ATOM 3712 O O . VAL A 1 471 ? -66.238 16.120 -14.590 1.00 26.86 471 VAL A O 1
ATOM 3715 N N . VAL A 1 472 ? -65.385 15.530 -12.595 1.00 28.70 472 VAL A N 1
ATOM 3716 C CA . VAL A 1 472 ? -65.819 16.714 -11.848 1.00 28.70 472 VAL A CA 1
ATOM 3717 C C . VAL A 1 472 ? -64.745 17.784 -12.030 1.00 28.70 472 VAL A C 1
ATOM 3719 O O . VAL A 1 472 ? -63.580 17.563 -11.710 1.00 28.70 472 VAL A O 1
ATOM 3722 N N . ARG A 1 473 ? -65.133 18.946 -12.564 1.00 30.56 473 ARG A N 1
ATOM 3723 C CA . ARG A 1 473 ? -64.332 20.171 -12.489 1.00 30.56 473 ARG A CA 1
ATOM 3724 C C . ARG A 1 473 ? -64.524 20.784 -11.103 1.00 30.56 473 ARG A C 1
ATOM 3726 O O . ARG A 1 473 ? -65.631 21.196 -10.777 1.00 30.56 473 ARG A O 1
ATOM 3733 N N . SER A 1 474 ? -63.444 20.918 -10.344 1.00 27.83 474 SER A N 1
ATOM 3734 C CA . SER A 1 474 ? -63.326 21.946 -9.309 1.00 27.83 474 SER A CA 1
ATOM 3735 C C . SER A 1 474 ? -61.901 22.491 -9.305 1.00 27.83 474 SER A C 1
ATOM 3737 O O . SER A 1 474 ? -60.930 21.749 -9.206 1.00 27.83 474 SER A O 1
ATOM 3739 N N . SER A 1 475 ? -61.829 23.801 -9.475 1.00 37.00 475 SER A N 1
ATOM 3740 C CA . SER A 1 475 ? -60.672 24.683 -9.538 1.00 37.00 475 SER A CA 1
ATOM 3741 C C . SER A 1 475 ? -59.861 24.741 -8.240 1.00 37.00 475 SER A C 1
ATOM 3743 O O . SER A 1 475 ? -60.411 25.081 -7.195 1.00 37.00 475 SER A O 1
ATOM 3745 N N . THR A 1 476 ? -58.544 24.550 -8.343 1.00 33.34 476 THR A N 1
ATOM 3746 C CA . THR A 1 476 ? -57.533 25.093 -7.418 1.00 33.34 476 THR A CA 1
ATOM 3747 C C . THR A 1 476 ? -56.336 25.624 -8.229 1.00 33.34 476 THR A C 1
ATOM 3749 O O . THR A 1 476 ? -56.081 25.101 -9.317 1.00 33.34 476 THR A O 1
ATOM 3752 N N . PRO A 1 477 ? -55.637 26.688 -7.778 1.00 35.81 477 PRO A N 1
ATOM 3753 C CA . PRO A 1 477 ? -54.620 27.369 -8.582 1.00 35.81 477 PRO A CA 1
ATOM 3754 C C . PRO A 1 477 ? -53.393 26.475 -8.784 1.00 35.81 477 PRO A C 1
ATOM 3756 O O . PRO A 1 477 ? -52.933 25.810 -7.856 1.00 35.81 477 PRO A O 1
ATOM 3759 N N . SER A 1 478 ? -52.893 26.454 -10.017 1.00 35.94 478 SER A N 1
ATOM 3760 C CA . SER A 1 478 ? -51.842 25.571 -10.513 1.00 35.94 478 SER A CA 1
ATOM 3761 C C . SER A 1 478 ? -50.491 25.802 -9.839 1.00 35.94 478 SER A C 1
ATOM 3763 O O . SER A 1 478 ? -50.021 26.925 -9.686 1.00 35.94 478 SER A O 1
ATOM 3765 N N . VAL A 1 479 ? -49.826 24.686 -9.549 1.00 45.38 479 VAL A N 1
ATOM 3766 C CA . VAL A 1 479 ? -48.442 24.518 -9.070 1.00 45.38 479 VAL A CA 1
ATOM 3767 C C . VAL A 1 479 ? -47.383 25.174 -9.991 1.00 45.38 479 VAL A C 1
ATOM 3769 O O . VAL A 1 479 ? -46.209 25.244 -9.630 1.00 45.38 479 VAL A O 1
ATOM 3772 N N . ASP A 1 480 ? -47.787 25.710 -11.144 1.00 48.28 480 ASP A N 1
ATOM 3773 C CA . ASP A 1 480 ? -46.904 26.163 -12.220 1.00 48.28 480 ASP A CA 1
ATOM 3774 C C . ASP A 1 480 ? -46.287 27.560 -12.018 1.00 48.28 480 ASP A C 1
ATOM 3776 O O . ASP A 1 480 ? -45.131 27.752 -12.388 1.00 48.28 480 ASP A O 1
ATOM 3780 N N . GLU A 1 481 ? -46.951 28.525 -11.368 1.00 42.94 481 GLU A N 1
ATOM 3781 C CA . GLU A 1 481 ? -46.389 29.890 -11.234 1.00 42.94 481 GLU A CA 1
ATOM 3782 C C . GLU A 1 481 ? -45.148 29.939 -10.323 1.00 42.94 481 GLU A C 1
ATOM 3784 O O . GLU A 1 481 ? -44.145 30.561 -10.669 1.00 42.94 481 GLU A O 1
ATOM 3789 N N . ARG A 1 482 ? -45.138 29.176 -9.218 1.00 44.09 482 ARG A N 1
ATOM 3790 C CA . ARG A 1 482 ? -43.950 29.047 -8.345 1.00 44.09 482 ARG A CA 1
ATOM 3791 C C . ARG A 1 482 ? -42.820 28.233 -8.974 1.00 44.09 482 ARG A C 1
ATOM 3793 O O . ARG A 1 482 ? -41.669 28.358 -8.549 1.00 44.09 482 ARG A O 1
ATOM 3800 N N . PHE A 1 483 ? -43.134 27.366 -9.936 1.00 40.56 483 PHE A N 1
ATOM 3801 C CA . PHE A 1 483 ? -42.131 26.608 -10.684 1.00 40.56 483 PHE A CA 1
ATOM 3802 C C . PHE A 1 483 ? -41.465 27.478 -11.751 1.00 40.56 483 PHE A C 1
ATOM 3804 O O . PHE A 1 483 ? -40.256 27.364 -11.949 1.00 40.56 483 PHE A O 1
ATOM 3811 N N . ILE A 1 484 ? -42.228 28.374 -12.382 1.00 43.25 484 ILE A N 1
ATOM 3812 C CA . ILE A 1 484 ? -41.732 29.320 -13.384 1.00 43.25 484 ILE A CA 1
ATOM 3813 C C . ILE A 1 484 ? -40.853 30.394 -12.726 1.00 43.25 484 ILE A C 1
ATOM 3815 O O . ILE A 1 484 ? -39.721 30.574 -13.168 1.00 43.25 484 ILE A O 1
ATOM 3819 N N . GLU A 1 485 ? -41.271 31.000 -11.607 1.00 45.41 485 GLU A N 1
ATOM 3820 C CA . GLU A 1 485 ? -40.422 31.958 -10.866 1.00 45.41 485 GLU A CA 1
ATOM 3821 C C . GLU A 1 485 ? -39.101 31.326 -10.388 1.00 45.41 485 GLU A C 1
ATOM 3823 O O . GLU A 1 485 ? -38.023 31.892 -10.584 1.00 45.41 485 GLU A O 1
ATOM 3828 N N . ASN A 1 486 ? -39.147 30.101 -9.845 1.00 47.91 486 ASN A N 1
ATOM 3829 C CA . ASN A 1 486 ? -37.935 29.373 -9.442 1.00 47.91 486 ASN A CA 1
ATOM 3830 C C . ASN A 1 486 ? -37.038 28.984 -10.630 1.00 47.91 486 ASN A C 1
ATOM 3832 O O . ASN A 1 486 ? -35.816 28.869 -10.478 1.00 47.91 486 ASN A O 1
ATOM 3836 N N . ALA A 1 487 ? -37.618 28.732 -11.806 1.00 42.34 487 ALA A N 1
ATOM 3837 C CA . ALA A 1 487 ? -36.860 28.431 -13.015 1.00 42.34 487 ALA A CA 1
ATOM 3838 C C . ALA A 1 487 ? -36.170 29.689 -13.563 1.00 42.34 487 ALA A C 1
ATOM 3840 O O . ALA A 1 487 ? -34.996 29.625 -13.931 1.00 42.34 487 ALA A O 1
ATOM 3841 N N . GLU A 1 488 ? -36.845 30.838 -13.551 1.00 47.41 488 GLU A N 1
ATOM 3842 C CA . GLU A 1 488 ? -36.286 32.117 -13.995 1.00 47.41 488 GLU A CA 1
ATOM 3843 C C . GLU A 1 488 ? -35.162 32.621 -13.076 1.00 47.41 488 GLU A C 1
ATOM 3845 O O . GLU A 1 488 ? -34.127 33.090 -13.564 1.00 47.41 488 GLU A O 1
ATOM 3850 N N . GLU A 1 489 ? -35.291 32.451 -11.754 1.00 52.34 489 GLU A N 1
ATOM 3851 C CA . GLU A 1 489 ? -34.199 32.734 -10.813 1.00 52.34 489 GLU A CA 1
ATOM 3852 C C . GLU A 1 489 ? -32.998 31.807 -11.023 1.00 52.34 489 GLU A C 1
ATOM 3854 O O . GLU A 1 489 ? -31.850 32.268 -11.034 1.00 52.34 489 GLU A O 1
ATOM 3859 N N . LYS A 1 490 ? -33.233 30.510 -11.273 1.00 46.75 490 LYS A N 1
ATOM 3860 C CA . LYS A 1 490 ? -32.157 29.565 -11.606 1.00 46.75 490 LYS A CA 1
ATOM 3861 C C . LYS A 1 490 ? -31.457 29.917 -12.913 1.00 46.75 490 LYS A C 1
ATOM 3863 O O . LYS A 1 490 ? -30.232 29.837 -12.964 1.00 46.75 490 LYS A O 1
ATOM 3868 N N . ILE A 1 491 ? -32.184 30.341 -13.945 1.00 49.59 491 ILE A N 1
ATOM 3869 C CA . ILE A 1 491 ? -31.595 30.754 -15.229 1.00 49.59 491 ILE A CA 1
ATOM 3870 C C . ILE A 1 491 ? -30.753 32.030 -15.058 1.00 49.59 491 ILE A C 1
ATOM 3872 O O . ILE A 1 491 ? -29.642 32.106 -15.584 1.00 49.59 491 ILE A O 1
ATOM 3876 N N . LYS A 1 492 ? -31.209 33.003 -14.253 1.00 52.66 492 LYS A N 1
ATOM 3877 C CA . LYS A 1 492 ? -30.412 34.195 -13.893 1.00 52.66 492 LYS A CA 1
ATOM 3878 C C . LYS A 1 492 ? -29.164 33.859 -13.074 1.00 52.66 492 LYS A C 1
ATOM 3880 O O . LYS A 1 492 ? -28.139 34.528 -13.209 1.00 52.66 492 LYS A O 1
ATOM 3885 N N . LEU A 1 493 ? -29.229 32.849 -12.209 1.00 49.97 493 LEU A N 1
ATOM 3886 C CA . LEU A 1 493 ? -28.068 32.395 -11.446 1.00 49.97 493 LEU A CA 1
ATOM 3887 C C . LEU A 1 493 ? -27.064 31.664 -12.349 1.00 49.97 493 LEU A C 1
ATOM 3889 O O . LEU A 1 493 ? -25.861 31.895 -12.242 1.00 49.97 493 LEU A O 1
ATOM 3893 N N . LEU A 1 494 ? -27.553 30.834 -13.274 1.00 45.56 494 LEU A N 1
ATOM 3894 C CA . LEU A 1 494 ? -26.728 30.105 -14.237 1.00 45.56 494 LEU A CA 1
ATOM 3895 C C . LEU A 1 494 ? -25.989 31.050 -15.190 1.00 45.56 494 LEU A C 1
ATOM 3897 O O . LEU A 1 494 ? -24.783 30.890 -15.361 1.00 45.56 494 LEU A O 1
ATOM 3901 N N . SER A 1 495 ? -26.646 32.093 -15.701 1.00 48.12 495 SER A N 1
ATOM 3902 C CA . SER A 1 495 ? -25.991 33.087 -16.564 1.00 48.12 495 SER A CA 1
ATOM 3903 C C . SER A 1 495 ? -24.923 33.909 -15.830 1.00 48.12 495 SER A C 1
ATOM 3905 O O . SER A 1 495 ? -23.865 34.201 -16.388 1.00 48.12 495 SER A O 1
ATOM 3907 N N . LYS A 1 496 ? -25.120 34.214 -14.537 1.00 53.94 496 LYS A N 1
ATOM 3908 C CA . LYS A 1 496 ? -24.076 34.829 -13.691 1.00 53.94 496 LYS A CA 1
ATOM 3909 C C . LYS A 1 496 ? -22.884 33.895 -13.463 1.00 53.94 496 LYS A C 1
ATOM 3911 O O . LYS A 1 496 ? -21.741 34.356 -13.442 1.00 53.94 496 LYS A O 1
ATOM 3916 N N . ILE A 1 497 ? -23.133 32.595 -13.299 1.00 49.28 497 ILE A N 1
ATOM 3917 C CA . ILE A 1 497 ? -22.083 31.580 -13.143 1.00 49.28 497 ILE A CA 1
ATOM 3918 C C . ILE A 1 497 ? -21.299 31.408 -14.451 1.00 49.28 497 ILE A C 1
ATOM 3920 O O . ILE A 1 497 ? -20.075 31.294 -14.408 1.00 49.28 497 ILE A O 1
ATOM 3924 N N . GLU A 1 498 ? -21.968 31.416 -15.603 1.00 48.56 498 GLU A N 1
ATOM 3925 C CA . GLU A 1 498 ? -21.327 31.340 -16.922 1.00 48.56 498 GLU A CA 1
ATOM 3926 C C . GLU A 1 498 ? -20.446 32.564 -17.192 1.00 48.56 498 GLU A C 1
ATOM 3928 O O . GLU A 1 498 ? -19.262 32.400 -17.480 1.00 48.56 498 GLU A O 1
ATOM 3933 N N . ALA A 1 499 ? -20.941 33.778 -16.933 1.00 56.16 499 ALA A N 1
ATOM 3934 C CA . ALA A 1 499 ? -20.145 35.000 -17.072 1.00 56.16 499 ALA A CA 1
ATOM 3935 C C . ALA A 1 499 ? -18.922 35.037 -16.127 1.00 56.16 499 ALA A C 1
ATOM 3937 O O . ALA A 1 499 ? -17.855 35.550 -16.479 1.00 56.16 499 ALA A O 1
ATOM 3938 N N . TYR A 1 500 ? -19.044 34.478 -14.916 1.00 58.53 500 TYR A N 1
ATOM 3939 C CA . TYR A 1 500 ? -17.914 34.338 -13.992 1.00 58.53 500 TYR A CA 1
ATOM 3940 C C . TYR A 1 500 ? -16.887 33.309 -14.490 1.00 58.53 500 TYR A C 1
ATOM 3942 O O . TYR A 1 500 ? -15.679 33.545 -14.400 1.00 58.53 500 TYR A O 1
ATOM 3950 N N . LYS A 1 501 ? -17.352 32.186 -15.055 1.00 47.81 501 LYS A N 1
ATOM 3951 C CA . LYS A 1 501 ? -16.488 31.162 -15.660 1.00 47.81 501 LYS A CA 1
ATOM 3952 C C . LYS A 1 501 ? -15.726 31.717 -16.860 1.00 47.81 501 LYS A C 1
ATOM 3954 O O . LYS A 1 501 ? -14.517 31.521 -16.921 1.00 47.81 501 LYS A O 1
ATOM 3959 N N . GLU A 1 502 ? -16.380 32.458 -17.749 1.00 54.50 502 GLU A N 1
ATOM 3960 C CA . GLU A 1 502 ? -15.738 33.079 -18.915 1.00 54.50 502 GLU A CA 1
ATOM 3961 C C . GLU A 1 502 ? -14.658 34.088 -18.506 1.00 54.50 502 GLU A C 1
ATOM 3963 O O . GLU A 1 502 ? -13.527 34.009 -18.985 1.00 54.50 502 GLU A O 1
ATOM 3968 N N . LYS A 1 503 ? -14.940 34.967 -17.531 1.00 66.00 503 LYS A N 1
ATOM 3969 C CA . LYS A 1 503 ? -13.928 35.893 -16.987 1.00 66.00 503 LYS A CA 1
ATOM 3970 C C . LYS A 1 503 ? -12.735 35.174 -16.358 1.00 66.00 503 LYS A C 1
ATOM 3972 O O . LYS A 1 503 ? -11.607 35.657 -16.459 1.00 66.00 503 LYS A O 1
ATOM 3977 N N . LYS A 1 504 ? -12.964 34.036 -15.699 1.00 56.59 504 LYS A N 1
ATOM 3978 C CA . LYS A 1 504 ? -11.888 33.233 -15.105 1.00 56.59 504 LYS A CA 1
ATOM 3979 C C . LYS A 1 504 ? -11.052 32.536 -16.182 1.00 56.59 504 LYS A C 1
ATOM 3981 O O . LYS A 1 504 ? -9.832 32.550 -16.086 1.00 56.59 504 LYS A O 1
ATOM 3986 N N . VAL A 1 505 ? -11.689 31.989 -17.218 1.00 54.25 505 VAL A N 1
ATOM 3987 C CA . VAL A 1 505 ? -11.006 31.341 -18.349 1.00 54.25 505 VAL A CA 1
ATOM 3988 C C . VAL A 1 505 ? -10.152 32.341 -19.128 1.00 54.25 505 VAL A C 1
ATOM 3990 O O . VAL A 1 505 ? -9.010 32.026 -19.442 1.00 54.25 505 VAL A O 1
ATOM 3993 N N . MET A 1 506 ? -10.639 33.562 -19.366 1.00 60.28 506 MET A N 1
ATOM 3994 C CA . MET A 1 506 ? -9.857 34.592 -20.064 1.00 60.28 506 MET A CA 1
ATOM 3995 C C . MET A 1 506 ? -8.588 34.992 -19.297 1.00 60.28 506 MET A C 1
ATOM 3997 O O . MET A 1 506 ? -7.526 35.095 -19.902 1.00 60.28 506 MET A O 1
ATOM 4001 N N . LYS A 1 507 ? -8.657 35.107 -17.962 1.00 69.00 507 LYS A N 1
ATOM 4002 C CA . LYS A 1 507 ? -7.464 35.347 -17.126 1.00 69.00 507 LYS A CA 1
ATOM 4003 C C . LYS A 1 507 ? -6.454 34.198 -17.166 1.00 69.00 507 LYS A C 1
ATOM 4005 O O . LYS A 1 507 ? -5.254 34.433 -17.089 1.00 69.00 507 LYS A O 1
ATOM 4010 N N . GLU A 1 508 ? -6.922 32.958 -17.261 1.00 56.97 508 GLU A N 1
ATOM 4011 C CA . GLU A 1 508 ? -6.040 31.789 -17.371 1.00 56.97 508 GLU A CA 1
ATOM 4012 C C . GLU A 1 508 ? -5.387 31.694 -18.760 1.00 56.97 508 GLU A C 1
ATOM 4014 O O . GLU A 1 508 ? -4.225 31.308 -18.862 1.00 56.97 508 GLU A O 1
ATOM 4019 N N . ILE A 1 509 ? -6.090 32.108 -19.821 1.00 62.41 509 ILE A N 1
ATOM 4020 C CA . ILE A 1 509 ? -5.520 32.214 -21.172 1.00 62.41 509 ILE A CA 1
ATOM 4021 C C . ILE A 1 509 ? -4.424 33.287 -21.217 1.00 62.41 509 ILE A C 1
ATOM 4023 O O . ILE A 1 509 ? -3.359 33.020 -21.768 1.00 62.41 509 ILE A O 1
ATOM 4027 N N . GLU A 1 510 ? -4.632 34.456 -20.599 1.00 75.19 510 GLU A N 1
ATOM 4028 C CA . GLU A 1 510 ? -3.597 35.502 -20.510 1.00 75.19 510 GLU A CA 1
ATOM 4029 C C . GLU A 1 510 ? -2.337 35.003 -19.788 1.00 75.19 510 GLU A C 1
ATOM 4031 O O . GLU A 1 510 ? -1.231 35.144 -20.309 1.00 75.19 510 GLU A O 1
ATOM 4036 N N . LYS A 1 511 ? -2.492 34.331 -18.641 1.00 71.44 511 LYS A N 1
ATOM 4037 C CA . LYS A 1 511 ? -1.358 33.734 -17.914 1.00 71.44 511 LYS A CA 1
ATOM 4038 C C . LYS A 1 511 ? -0.634 32.660 -18.726 1.00 71.44 511 LYS A C 1
ATOM 4040 O O . LYS A 1 511 ? 0.591 32.580 -18.683 1.00 71.44 511 LYS A O 1
ATOM 4045 N N . ALA A 1 512 ? -1.371 31.831 -19.467 1.00 61.00 512 ALA A N 1
ATOM 4046 C CA . ALA A 1 512 ? -0.779 30.805 -20.322 1.00 61.00 512 ALA A CA 1
ATOM 4047 C C . ALA A 1 512 ? 0.025 31.422 -21.478 1.00 61.00 512 ALA A C 1
ATOM 4049 O O . ALA A 1 512 ? 1.113 30.942 -21.790 1.00 61.00 512 ALA A O 1
ATOM 4050 N N . GLN A 1 513 ? -0.467 32.512 -22.072 1.00 70.62 513 GLN A N 1
ATOM 4051 C CA . GLN A 1 513 ? 0.259 33.261 -23.101 1.00 70.62 513 GLN A CA 1
ATOM 4052 C C . GLN A 1 513 ? 1.526 33.929 -22.546 1.00 70.62 513 GLN A C 1
ATOM 4054 O O . GLN A 1 513 ? 2.541 33.991 -23.238 1.00 70.62 513 GLN A O 1
ATOM 4059 N N . GLU A 1 514 ? 1.496 34.407 -21.301 1.00 76.81 514 GLU A N 1
ATOM 4060 C CA . GLU A 1 514 ? 2.663 34.995 -20.634 1.00 76.81 514 GLU A CA 1
ATOM 4061 C C . GLU A 1 514 ? 3.723 33.936 -20.286 1.00 76.81 514 GLU A C 1
ATOM 4063 O O . GLU A 1 514 ? 4.905 34.125 -20.571 1.00 76.81 514 GLU A O 1
ATOM 4068 N N . MET A 1 515 ? 3.300 32.772 -19.786 1.00 60.16 515 MET A N 1
ATOM 4069 C CA . MET A 1 515 ? 4.173 31.612 -19.562 1.00 60.16 515 MET A CA 1
ATOM 4070 C C . MET A 1 515 ? 4.824 31.114 -20.858 1.00 60.16 515 MET A C 1
ATOM 4072 O O . MET A 1 515 ? 6.019 30.827 -20.871 1.00 60.16 515 MET A O 1
ATOM 4076 N N . GLN A 1 516 ? 4.070 31.069 -21.959 1.00 65.69 516 GLN A N 1
ATOM 4077 C CA . GLN A 1 516 ? 4.594 30.646 -23.258 1.00 65.69 516 GLN A CA 1
ATOM 4078 C C . GLN A 1 516 ? 5.674 31.606 -23.782 1.00 65.69 516 GLN A C 1
ATOM 4080 O O . GLN A 1 516 ? 6.698 31.153 -24.286 1.00 65.69 516 GLN A O 1
ATOM 4085 N N . LYS A 1 517 ? 5.516 32.923 -23.578 1.00 81.25 517 LYS A N 1
ATOM 4086 C CA . LYS A 1 517 ? 6.572 33.903 -23.899 1.00 81.25 517 LYS A CA 1
ATOM 4087 C C . LYS A 1 517 ? 7.852 33.657 -23.097 1.00 81.25 517 LYS A C 1
ATOM 4089 O O . LYS A 1 517 ? 8.943 33.753 -23.652 1.00 81.25 517 LYS A O 1
ATOM 4094 N N . ILE A 1 518 ? 7.730 33.320 -21.811 1.00 72.44 518 ILE A N 1
ATOM 4095 C CA . ILE A 1 518 ? 8.885 33.013 -20.952 1.00 72.44 518 ILE A CA 1
ATOM 4096 C C . ILE A 1 518 ? 9.588 31.729 -21.420 1.00 72.44 518 ILE A C 1
ATOM 4098 O O . ILE A 1 518 ? 10.820 31.674 -21.445 1.00 72.44 518 ILE A O 1
ATOM 4102 N N . GLU A 1 519 ? 8.829 30.703 -21.813 1.00 63.66 519 GLU A N 1
ATOM 4103 C CA . GLU A 1 519 ? 9.385 29.465 -22.369 1.00 63.66 519 GLU A CA 1
ATOM 4104 C C . GLU A 1 519 ? 10.112 29.706 -23.697 1.00 63.66 519 GLU A C 1
ATOM 4106 O O . GLU A 1 519 ? 11.235 29.226 -23.866 1.00 63.66 519 GLU A O 1
ATOM 4111 N N . ASP A 1 520 ? 9.535 30.502 -24.599 1.00 75.38 520 ASP A N 1
ATOM 4112 C CA . ASP A 1 520 ? 10.163 30.867 -25.872 1.00 75.38 520 ASP A CA 1
ATOM 4113 C C . ASP A 1 520 ? 11.472 31.653 -25.650 1.00 75.38 520 ASP A C 1
ATOM 4115 O O . ASP A 1 520 ? 12.499 31.353 -26.268 1.00 75.38 520 ASP A O 1
ATOM 4119 N N . GLU A 1 521 ? 11.496 32.597 -24.698 1.00 78.94 521 GLU A N 1
ATOM 4120 C CA . GLU A 1 521 ? 12.720 33.311 -24.304 1.00 78.94 521 GLU A CA 1
ATOM 4121 C C . GLU A 1 521 ? 13.785 32.378 -23.705 1.00 78.94 521 GLU A C 1
ATOM 4123 O O . GLU A 1 521 ? 14.988 32.539 -23.951 1.00 78.94 521 GLU A O 1
ATOM 4128 N N . MET A 1 522 ? 13.367 31.395 -22.905 1.00 72.50 522 MET A N 1
ATOM 4129 C CA . MET A 1 522 ? 14.268 30.410 -22.309 1.00 72.50 522 MET A CA 1
ATOM 4130 C C . MET A 1 522 ? 14.848 29.466 -23.370 1.00 72.50 522 MET A C 1
ATOM 4132 O O . MET A 1 522 ? 16.047 29.170 -23.333 1.00 72.50 522 MET A O 1
ATOM 4136 N N . MET A 1 523 ? 14.033 29.038 -24.334 1.00 68.12 523 MET A N 1
ATOM 4137 C CA . MET A 1 523 ? 14.458 28.219 -25.470 1.00 68.12 523 MET A CA 1
ATOM 4138 C C . MET A 1 523 ? 15.455 28.964 -26.361 1.00 68.12 523 MET A C 1
ATOM 4140 O O . MET A 1 523 ? 16.480 28.390 -26.736 1.00 68.12 523 MET A O 1
ATOM 4144 N N . GLU A 1 524 ? 15.237 30.254 -26.625 1.00 81.00 524 GLU A N 1
ATOM 4145 C CA . GLU A 1 524 ? 16.177 31.063 -27.407 1.00 81.00 524 GLU A CA 1
ATOM 4146 C C . GLU A 1 524 ? 17.516 31.255 -26.674 1.00 81.00 524 GLU A C 1
ATOM 4148 O O . GLU A 1 524 ? 18.587 31.082 -27.264 1.00 81.00 524 GLU A O 1
ATOM 4153 N N . LYS A 1 525 ? 17.497 31.497 -25.354 1.00 73.38 525 LYS A N 1
ATOM 4154 C CA . LYS A 1 525 ? 18.728 31.525 -24.536 1.00 73.38 525 LYS A CA 1
ATOM 4155 C C . LYS A 1 525 ? 19.475 30.190 -24.578 1.00 73.38 525 LYS A C 1
ATOM 4157 O O . LYS A 1 525 ? 20.707 30.175 -24.644 1.00 73.38 525 LYS A O 1
ATOM 4162 N N . MET A 1 526 ? 18.749 29.071 -24.564 1.00 64.94 526 MET A N 1
ATOM 4163 C CA . MET A 1 526 ? 19.333 27.732 -24.646 1.00 64.94 526 MET A CA 1
ATOM 4164 C C . MET A 1 526 ? 19.977 27.484 -26.018 1.00 64.94 526 MET A C 1
ATOM 4166 O O . MET A 1 526 ? 21.107 26.995 -26.080 1.00 64.94 526 MET A O 1
ATOM 4170 N N . ARG A 1 527 ? 19.325 27.928 -27.101 1.00 82.25 527 ARG A N 1
ATOM 4171 C CA . ARG A 1 527 ? 19.846 27.877 -28.475 1.00 82.25 527 ARG A CA 1
ATOM 4172 C C . ARG A 1 527 ? 21.149 28.667 -28.621 1.00 82.25 527 ARG A C 1
ATOM 4174 O O . ARG A 1 527 ? 22.132 28.143 -29.148 1.00 82.25 527 ARG A O 1
ATOM 4181 N N . ILE A 1 528 ? 21.194 29.891 -28.089 1.00 81.25 528 ILE A N 1
ATOM 4182 C CA . ILE A 1 528 ? 22.400 30.738 -28.083 1.00 81.25 528 ILE A CA 1
ATOM 4183 C C . ILE A 1 528 ? 23.535 30.066 -27.293 1.00 81.25 528 ILE A C 1
ATOM 4185 O O . ILE A 1 528 ? 24.690 30.057 -27.731 1.00 81.25 528 ILE A O 1
ATOM 4189 N N . HIS A 1 529 ? 23.224 29.465 -26.140 1.00 68.50 529 HIS A N 1
ATOM 4190 C CA . HIS A 1 529 ? 24.218 28.759 -25.332 1.00 68.50 529 HIS A CA 1
ATOM 4191 C C . HIS A 1 529 ? 24.781 27.521 -26.049 1.00 68.50 529 HIS A C 1
ATOM 4193 O O . HIS A 1 529 ? 25.985 27.249 -25.987 1.00 68.50 529 HIS A O 1
ATOM 4199 N N . GLU A 1 530 ? 23.939 26.789 -26.776 1.00 69.62 530 GLU A N 1
ATOM 4200 C CA . GLU A 1 530 ? 24.345 25.611 -27.538 1.00 69.62 530 GLU A CA 1
ATOM 4201 C C . GLU A 1 530 ? 25.206 25.972 -28.760 1.00 69.62 530 GLU A C 1
ATOM 4203 O O . GLU A 1 530 ? 26.232 25.328 -29.007 1.00 69.62 530 GLU A O 1
ATOM 4208 N N . GLU A 1 531 ? 24.891 27.068 -29.458 1.00 81.81 531 GLU A N 1
ATOM 4209 C CA . GLU A 1 531 ? 25.760 27.632 -30.498 1.00 81.81 531 GLU A CA 1
ATOM 4210 C C . GLU A 1 531 ? 27.123 28.068 -29.944 1.00 81.81 531 GLU A C 1
ATOM 4212 O O . GLU A 1 531 ? 28.165 27.774 -30.546 1.00 81.81 531 GLU A O 1
ATOM 4217 N N . TRP A 1 532 ? 27.146 28.723 -28.779 1.00 84.19 532 TRP A N 1
ATOM 4218 C CA . TRP A 1 532 ? 28.392 29.106 -28.114 1.00 84.19 532 TRP A CA 1
ATOM 4219 C C . TRP A 1 532 ? 29.236 27.877 -27.758 1.00 84.19 532 TRP A C 1
ATOM 4221 O O . TRP A 1 532 ? 30.434 27.833 -28.051 1.00 84.19 532 TRP A O 1
ATOM 4231 N N . ARG A 1 533 ? 28.606 26.831 -27.207 1.00 72.62 533 ARG A N 1
ATOM 4232 C CA . ARG A 1 533 ? 29.262 25.557 -26.877 1.00 72.62 533 ARG A CA 1
ATOM 4233 C C . ARG A 1 533 ? 29.840 24.878 -28.119 1.00 72.62 533 ARG A C 1
ATOM 4235 O O . ARG A 1 533 ? 30.947 24.335 -28.056 1.00 72.62 533 ARG A O 1
ATOM 4242 N N . ARG A 1 534 ? 29.134 24.932 -29.252 1.00 78.31 534 ARG A N 1
ATOM 4243 C CA . ARG A 1 534 ? 29.595 24.387 -30.538 1.00 78.31 534 ARG A CA 1
ATOM 4244 C C . ARG A 1 534 ? 30.841 25.117 -31.040 1.00 78.31 534 ARG A C 1
ATOM 4246 O O . ARG A 1 534 ? 31.853 24.461 -31.286 1.00 78.31 534 ARG A O 1
ATOM 4253 N N . LYS A 1 535 ? 30.812 26.456 -31.077 1.00 83.50 535 LYS A N 1
ATOM 4254 C CA . LYS A 1 535 ? 31.970 27.296 -31.447 1.00 83.50 535 LYS A CA 1
ATOM 4255 C C . LYS A 1 535 ? 33.161 27.075 -30.508 1.00 83.50 535 LYS A C 1
ATOM 4257 O O . LYS A 1 535 ? 34.306 27.004 -30.951 1.00 83.50 535 LYS A O 1
ATOM 4262 N N . TYR A 1 536 ? 32.904 26.913 -29.210 1.00 75.81 536 TYR A N 1
ATOM 4263 C CA . TYR A 1 536 ? 33.935 26.615 -28.214 1.00 75.81 536 TYR A CA 1
ATOM 4264 C C . TYR A 1 536 ? 34.613 25.256 -28.461 1.00 75.81 536 TYR A C 1
ATOM 4266 O O . TYR A 1 536 ? 35.843 25.154 -28.441 1.00 75.81 536 TYR A O 1
ATOM 4274 N N . LEU A 1 537 ? 33.826 24.210 -28.737 1.00 69.12 537 LEU A N 1
ATOM 4275 C CA . LEU A 1 537 ? 34.334 22.878 -29.081 1.00 69.12 537 LEU A CA 1
ATOM 4276 C C . LEU A 1 537 ? 35.154 22.890 -30.374 1.00 69.12 537 LEU A C 1
ATOM 4278 O O . LEU A 1 537 ? 36.184 22.222 -30.447 1.00 69.12 537 LEU A O 1
ATOM 4282 N N . GLU A 1 538 ? 34.727 23.656 -31.372 1.00 81.69 538 GLU A N 1
ATOM 4283 C CA . GLU A 1 538 ? 35.413 23.787 -32.657 1.00 81.69 538 GLU A CA 1
ATOM 4284 C C . GLU A 1 538 ? 36.773 24.483 -32.502 1.00 81.69 538 GLU A C 1
ATOM 4286 O O . GLU A 1 538 ? 37.803 23.917 -32.875 1.00 81.69 538 GLU A O 1
ATOM 4291 N N . LYS A 1 539 ? 36.815 25.608 -31.775 1.00 79.62 539 LYS A N 1
ATOM 4292 C CA . LYS A 1 539 ? 38.062 26.308 -31.425 1.00 79.62 539 LYS A CA 1
ATOM 4293 C C . LYS A 1 539 ? 39.027 25.423 -30.627 1.00 79.62 539 LYS A C 1
ATOM 4295 O O . LYS A 1 539 ? 40.244 25.498 -30.801 1.00 79.62 539 LYS A O 1
ATOM 4300 N N . ASN A 1 540 ? 38.514 24.557 -29.752 1.00 72.38 540 ASN A N 1
ATOM 4301 C CA . ASN A 1 540 ? 39.344 23.598 -29.020 1.00 72.38 540 ASN A CA 1
ATOM 4302 C C . ASN A 1 540 ? 39.842 22.445 -29.901 1.00 72.38 540 ASN A C 1
ATOM 4304 O O . ASN A 1 540 ? 40.987 22.021 -29.739 1.00 72.38 540 ASN A O 1
ATOM 4308 N N . LYS A 1 541 ? 39.044 21.963 -30.862 1.00 79.38 541 LYS A N 1
ATOM 4309 C CA . LYS A 1 541 ? 39.506 20.983 -31.858 1.00 79.38 541 LYS A CA 1
ATOM 4310 C C . LYS A 1 541 ? 40.649 21.546 -32.701 1.00 79.38 541 LYS A C 1
ATOM 4312 O O . LYS A 1 541 ? 41.640 20.845 -32.904 1.00 79.38 541 LYS A O 1
ATOM 4317 N N . GLU A 1 542 ? 40.558 22.805 -33.123 1.00 80.25 542 GLU A N 1
ATOM 4318 C CA . GLU A 1 542 ? 41.629 23.490 -33.858 1.00 80.25 542 GLU A CA 1
ATOM 4319 C C . GLU A 1 542 ? 42.897 23.650 -33.017 1.00 80.25 542 GLU A C 1
ATOM 4321 O O . GLU A 1 542 ? 43.984 23.308 -33.480 1.00 80.25 542 GLU A O 1
ATOM 4326 N N . LYS A 1 543 ? 42.774 24.059 -31.746 1.00 78.94 543 LYS A N 1
ATOM 4327 C CA . LYS A 1 543 ? 43.916 24.116 -30.815 1.00 78.94 543 LYS A CA 1
ATOM 4328 C C . LYS A 1 543 ? 44.583 22.754 -30.631 1.00 78.94 543 LYS A C 1
ATOM 4330 O O . LYS A 1 543 ? 45.808 22.666 -30.639 1.00 78.94 543 LYS A O 1
ATOM 4335 N N . ILE A 1 544 ? 43.796 21.683 -30.497 1.00 72.38 544 ILE A N 1
ATOM 4336 C CA . ILE A 1 544 ? 44.318 20.313 -30.388 1.00 72.38 544 ILE A CA 1
ATOM 4337 C C . ILE A 1 544 ? 45.024 19.897 -31.685 1.00 72.38 544 ILE A C 1
ATOM 4339 O O . ILE A 1 544 ? 46.068 19.246 -31.626 1.00 72.38 544 ILE A O 1
ATOM 4343 N N . LYS A 1 545 ? 44.493 20.277 -32.853 1.00 80.62 545 LYS A N 1
ATOM 4344 C CA . LYS A 1 545 ? 45.115 20.002 -34.155 1.00 80.62 545 LYS A CA 1
ATOM 4345 C C . LYS A 1 545 ? 46.447 20.745 -34.307 1.00 80.62 545 LYS A C 1
ATOM 4347 O O . LYS A 1 545 ? 47.456 20.102 -34.581 1.00 80.62 545 LYS A O 1
ATOM 4352 N N . ALA A 1 546 ? 46.477 22.041 -34.002 1.00 79.31 546 ALA A N 1
ATOM 4353 C CA . ALA A 1 546 ? 47.692 22.855 -34.012 1.00 79.31 546 ALA A CA 1
ATOM 4354 C C . ALA A 1 546 ? 48.752 22.326 -33.028 1.00 79.31 546 ALA A C 1
ATOM 4356 O O . ALA A 1 546 ? 49.936 22.248 -33.355 1.00 79.31 546 ALA A O 1
ATOM 4357 N N . TYR A 1 547 ? 48.338 21.883 -31.836 1.00 74.44 547 TYR A N 1
ATOM 4358 C CA . TYR A 1 547 ? 49.243 21.280 -30.854 1.00 74.44 547 TYR A CA 1
ATOM 4359 C C . TYR A 1 547 ? 49.829 19.946 -31.348 1.00 74.44 547 TYR A C 1
ATOM 4361 O O . TYR A 1 547 ? 51.024 19.688 -31.188 1.00 74.44 547 TYR A O 1
ATOM 4369 N N . LYS A 1 548 ? 49.018 19.107 -32.008 1.00 74.00 548 LYS A N 1
ATOM 4370 C CA . LYS A 1 548 ? 49.484 17.858 -32.634 1.00 74.00 548 LYS A CA 1
ATOM 4371 C C . LYS A 1 548 ? 50.462 18.114 -33.782 1.00 74.00 548 LYS A C 1
ATOM 4373 O O . LYS A 1 548 ? 51.464 17.406 -33.878 1.00 74.00 548 LYS A O 1
ATOM 4378 N N . GLU A 1 549 ? 50.221 19.131 -34.606 1.00 77.81 549 GLU A N 1
ATOM 4379 C CA . GLU A 1 549 ? 51.138 19.543 -35.676 1.00 77.81 549 GLU A CA 1
ATOM 4380 C C . GLU A 1 549 ? 52.466 20.069 -35.110 1.00 77.81 549 GLU A C 1
ATOM 4382 O O . GLU A 1 549 ? 53.532 19.637 -35.550 1.00 77.81 549 GLU A O 1
ATOM 4387 N N . GLN A 1 550 ? 52.436 20.888 -34.052 1.00 73.56 550 GLN A N 1
ATOM 4388 C CA . GLN A 1 550 ? 53.651 21.346 -33.365 1.00 73.56 550 GLN A CA 1
ATOM 4389 C C . GLN A 1 550 ? 54.464 20.194 -32.754 1.00 73.56 550 GLN A C 1
ATOM 4391 O O . GLN A 1 550 ? 55.697 20.202 -32.822 1.00 73.56 550 GLN A O 1
ATOM 4396 N N . ILE A 1 551 ? 53.803 19.181 -32.182 1.00 69.44 551 ILE A N 1
ATOM 4397 C CA . ILE A 1 551 ? 54.475 17.960 -31.711 1.00 69.44 551 ILE A CA 1
ATOM 4398 C C . ILE A 1 551 ? 55.096 17.203 -32.890 1.00 69.44 551 ILE A C 1
ATOM 4400 O O . ILE A 1 551 ? 56.239 16.761 -32.780 1.00 69.44 551 ILE A O 1
ATOM 4404 N N . GLY A 1 552 ? 54.392 17.086 -34.020 1.00 70.50 552 GLY A N 1
ATOM 4405 C CA . GLY A 1 552 ? 54.900 16.451 -35.240 1.00 70.50 552 GLY A CA 1
ATOM 4406 C C . GLY A 1 552 ? 56.167 17.123 -35.778 1.00 70.50 552 GLY A C 1
ATOM 4407 O O . GLY A 1 552 ? 57.164 16.445 -36.034 1.00 70.50 552 GLY A O 1
ATOM 4408 N N . VAL A 1 553 ? 56.175 18.457 -35.846 1.00 69.00 553 VAL A N 1
ATOM 4409 C CA . VAL A 1 553 ? 57.333 19.253 -36.288 1.00 69.00 553 VAL A CA 1
ATOM 4410 C C . VAL A 1 553 ? 58.513 19.115 -35.317 1.00 69.00 553 VAL A C 1
ATOM 4412 O O . VAL A 1 553 ? 59.646 18.890 -35.750 1.00 69.00 553 VAL A O 1
ATOM 4415 N N . LYS A 1 554 ? 58.273 19.155 -33.996 1.00 65.19 554 LYS A N 1
ATOM 4416 C CA . LYS A 1 554 ? 59.319 18.914 -32.981 1.00 65.19 554 LYS A CA 1
ATOM 4417 C C . LYS A 1 554 ? 59.901 17.499 -33.077 1.00 65.19 554 LYS A C 1
ATOM 4419 O O . LYS A 1 554 ? 61.112 17.321 -32.922 1.00 65.19 554 LYS A O 1
ATOM 4424 N N . ARG A 1 555 ? 59.068 16.499 -33.383 1.00 62.41 555 ARG A N 1
ATOM 4425 C CA . ARG A 1 555 ? 59.480 15.098 -33.559 1.00 62.41 555 ARG A CA 1
ATOM 4426 C C . ARG A 1 555 ? 60.372 14.932 -34.793 1.00 62.41 555 ARG A C 1
ATOM 4428 O O . ARG A 1 555 ? 61.478 14.410 -34.656 1.00 62.41 555 ARG A O 1
ATOM 4435 N N . GLN A 1 556 ? 59.980 15.500 -35.935 1.00 63.94 556 GLN A N 1
ATOM 4436 C CA . GLN A 1 556 ? 60.784 15.507 -37.166 1.00 63.94 556 GLN A CA 1
ATOM 4437 C C . GLN A 1 556 ? 62.104 16.286 -37.021 1.00 63.94 556 GLN A C 1
ATOM 4439 O O . GLN A 1 556 ? 63.145 15.848 -37.517 1.00 63.94 556 GLN A O 1
ATOM 4444 N N . ALA A 1 557 ? 62.110 17.412 -36.298 1.00 62.72 557 ALA A N 1
ATOM 4445 C CA . ALA A 1 557 ? 63.332 18.159 -35.995 1.00 62.72 557 ALA A 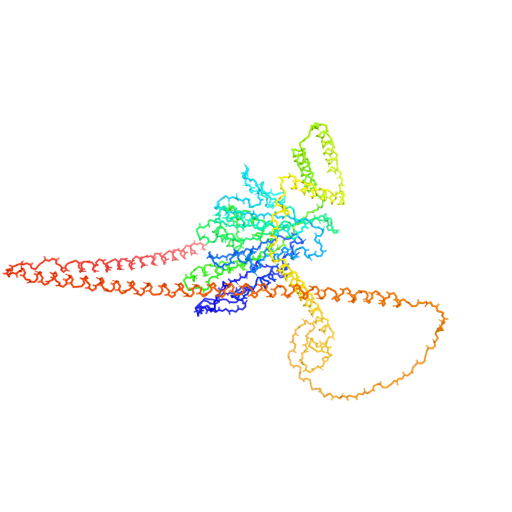CA 1
ATOM 4446 C C . ALA A 1 557 ? 64.290 17.360 -35.088 1.00 62.72 557 ALA A C 1
ATOM 4448 O O . ALA A 1 557 ? 65.507 17.376 -35.298 1.00 62.72 557 ALA A O 1
ATOM 4449 N N . SER A 1 558 ? 63.753 16.613 -34.114 1.00 58.47 558 SER A N 1
ATOM 4450 C CA . SER A 1 558 ? 64.537 15.717 -33.254 1.00 58.47 558 SER A CA 1
ATOM 4451 C C . SER A 1 558 ? 65.142 14.536 -34.029 1.00 58.47 558 SER A C 1
ATOM 4453 O O . SER A 1 558 ? 66.297 14.177 -33.805 1.00 58.47 558 SER A O 1
ATOM 4455 N N . GLU A 1 559 ? 64.410 13.981 -34.999 1.00 60.78 559 GLU A N 1
ATOM 4456 C CA . GLU A 1 559 ? 64.864 12.878 -35.853 1.00 60.78 559 GLU A CA 1
ATOM 4457 C C . GLU A 1 559 ? 65.930 13.333 -36.857 1.00 60.78 559 GLU A C 1
ATOM 4459 O O . GLU A 1 559 ? 66.933 12.642 -37.046 1.00 60.78 559 GLU A O 1
ATOM 4464 N N . ARG A 1 560 ? 65.796 14.539 -37.429 1.00 60.06 560 ARG A N 1
ATOM 4465 C CA . ARG A 1 560 ? 66.843 15.162 -38.261 1.00 60.06 560 ARG A CA 1
ATOM 4466 C C . ARG A 1 560 ? 68.123 15.453 -37.468 1.00 60.06 560 ARG A C 1
ATOM 4468 O O . ARG A 1 560 ? 69.215 15.256 -37.996 1.00 60.06 560 ARG A O 1
ATOM 4475 N N . ARG A 1 561 ? 68.015 15.864 -36.196 1.00 58.97 561 ARG A N 1
ATOM 4476 C CA . ARG A 1 561 ? 69.173 16.040 -35.293 1.00 58.97 561 ARG A CA 1
ATOM 4477 C C . ARG A 1 561 ? 69.837 14.711 -34.915 1.00 58.97 561 ARG A C 1
ATOM 4479 O O . ARG A 1 561 ? 71.057 14.679 -34.796 1.00 58.97 561 ARG A O 1
ATOM 4486 N N . LYS A 1 562 ? 69.068 13.623 -34.780 1.00 55.78 562 LYS A N 1
ATOM 4487 C CA . LYS A 1 562 ? 69.603 12.266 -34.557 1.00 55.78 562 LYS A CA 1
ATOM 4488 C C . LYS A 1 562 ? 70.313 11.705 -35.794 1.00 55.78 562 LYS A C 1
ATOM 4490 O O . LYS A 1 562 ? 71.375 11.117 -35.648 1.00 55.78 562 LYS A O 1
ATOM 4495 N N . ARG A 1 563 ? 69.798 11.956 -37.006 1.00 56.19 563 ARG A N 1
ATOM 4496 C CA . ARG A 1 563 ? 70.431 11.520 -38.270 1.00 56.19 563 ARG A CA 1
ATOM 4497 C C . ARG A 1 563 ? 71.757 12.226 -38.587 1.00 56.19 563 ARG A C 1
ATOM 4499 O O . ARG A 1 563 ? 72.591 11.643 -39.263 1.00 56.19 563 ARG A O 1
ATOM 4506 N N . LYS A 1 564 ? 71.974 13.451 -38.094 1.00 55.88 564 LYS A N 1
ATOM 4507 C CA . LYS A 1 564 ? 73.226 14.208 -38.303 1.00 55.88 564 LYS A CA 1
ATOM 4508 C C . LYS A 1 564 ? 74.361 13.858 -37.322 1.00 55.88 564 LYS A C 1
ATOM 4510 O O . LYS A 1 564 ? 75.446 14.405 -37.471 1.00 55.88 564 LYS A O 1
ATOM 4515 N N . LYS A 1 565 ? 74.138 12.998 -36.316 1.00 52.09 565 LYS A N 1
ATOM 4516 C CA . LYS A 1 565 ? 75.083 12.781 -35.198 1.00 52.09 565 LYS A CA 1
ATOM 4517 C C . LYS A 1 565 ? 75.753 11.401 -35.122 1.00 52.09 565 LYS A C 1
ATOM 4519 O O . LYS A 1 565 ? 76.358 11.103 -34.100 1.00 52.09 565 LYS A O 1
ATOM 4524 N N . THR A 1 566 ? 75.718 10.573 -36.162 1.00 42.34 566 THR A N 1
ATOM 4525 C CA . THR A 1 566 ? 76.377 9.252 -36.104 1.00 42.34 566 THR A CA 1
ATOM 4526 C C . THR A 1 566 ? 77.138 8.913 -37.386 1.00 42.34 566 THR A C 1
ATOM 4528 O O . THR A 1 566 ? 76.491 8.603 -38.388 1.00 42.34 566 THR A O 1
ATOM 4531 N N . PRO A 1 567 ? 78.487 8.919 -37.360 1.00 45.59 567 PRO A N 1
ATOM 4532 C CA . PRO A 1 567 ? 79.317 8.154 -38.281 1.00 45.59 567 PRO A CA 1
ATOM 4533 C C . PRO A 1 567 ? 79.322 6.666 -37.891 1.00 45.59 567 PRO A C 1
ATOM 4535 O O . PRO A 1 567 ? 79.149 6.296 -36.731 1.00 45.59 567 PRO A O 1
ATOM 4538 N N . SER A 1 568 ? 79.512 5.820 -38.897 1.00 50.28 568 SER A N 1
ATOM 4539 C CA . SER A 1 568 ? 79.455 4.358 -38.872 1.00 50.28 568 SER A CA 1
ATOM 4540 C C . SER A 1 568 ? 80.620 3.682 -38.133 1.00 50.28 568 SER A C 1
ATOM 4542 O O . SER A 1 568 ? 81.774 3.901 -38.498 1.00 50.28 568 SER A O 1
ATOM 4544 N N . ARG A 1 569 ? 80.326 2.739 -37.223 1.00 34.44 569 ARG A N 1
ATOM 4545 C CA . ARG A 1 569 ? 81.166 1.545 -36.983 1.00 34.44 569 ARG A CA 1
ATOM 4546 C C . ARG A 1 569 ? 80.325 0.402 -36.373 1.00 34.44 569 ARG A C 1
ATOM 4548 O O . ARG A 1 569 ? 79.445 0.697 -35.565 1.00 34.44 569 ARG A O 1
ATOM 4555 N N . PRO A 1 570 ? 80.515 -0.869 -36.780 1.00 51.31 570 PRO A N 1
ATOM 4556 C CA . PRO A 1 570 ? 79.539 -1.930 -36.537 1.00 51.31 570 PRO A CA 1
ATOM 4557 C C . PRO A 1 570 ? 79.878 -2.764 -35.294 1.00 51.31 570 PRO A C 1
ATOM 4559 O O . PRO A 1 570 ? 81.050 -3.042 -35.065 1.00 51.31 570 PRO A O 1
ATOM 4562 N N . GLN A 1 571 ? 78.858 -3.222 -34.556 1.00 38.62 571 GLN A N 1
ATOM 4563 C CA . GLN A 1 571 ? 78.672 -4.639 -34.192 1.00 38.62 571 GLN A CA 1
ATOM 4564 C C . GLN A 1 571 ? 77.440 -4.885 -33.296 1.00 38.62 571 GLN A C 1
ATOM 4566 O O . GLN A 1 571 ? 77.113 -4.111 -32.400 1.00 38.62 571 GLN A O 1
ATOM 4571 N N . SER A 1 572 ? 76.852 -6.066 -33.516 1.00 36.41 572 SER A N 1
ATOM 4572 C CA . SER A 1 572 ? 75.902 -6.830 -32.689 1.00 36.41 572 SER A CA 1
ATOM 4573 C C . SER A 1 572 ? 74.399 -6.516 -32.801 1.00 36.41 572 SER A C 1
ATOM 4575 O O . SER A 1 572 ? 73.767 -5.804 -32.025 1.00 36.41 572 SER A O 1
ATOM 4577 N N . SER A 1 573 ? 73.793 -7.191 -33.774 1.00 50.97 573 SER A N 1
ATOM 4578 C CA . SER A 1 573 ? 72.383 -7.558 -33.820 1.00 50.97 573 SER A CA 1
ATOM 4579 C C . SER A 1 573 ? 72.065 -8.623 -32.762 1.00 50.97 573 SER A C 1
ATOM 4581 O O . SER A 1 573 ? 72.302 -9.795 -33.018 1.00 50.97 573 SER A O 1
ATOM 4583 N N . PHE A 1 574 ? 71.524 -8.270 -31.592 1.00 47.16 574 PHE A N 1
ATOM 4584 C CA . PHE A 1 574 ? 70.795 -9.223 -30.731 1.00 47.16 574 PHE A CA 1
ATOM 4585 C C . PHE A 1 574 ? 70.104 -8.462 -29.588 1.00 47.16 574 PHE A C 1
ATOM 4587 O O . PHE A 1 574 ? 70.790 -8.090 -28.645 1.00 47.16 574 PHE A O 1
ATOM 4594 N N . ARG A 1 575 ? 68.777 -8.205 -29.664 1.00 49.88 575 ARG A N 1
ATOM 4595 C CA . ARG A 1 575 ? 67.828 -8.142 -28.504 1.00 49.88 575 ARG A CA 1
ATOM 4596 C C . ARG A 1 575 ? 66.474 -7.433 -28.699 1.00 49.88 575 ARG A C 1
ATOM 4598 O O . ARG A 1 575 ? 65.726 -7.375 -27.731 1.00 49.88 575 ARG A O 1
ATOM 4605 N N . ILE A 1 576 ? 66.072 -6.971 -29.889 1.00 45.53 576 ILE A N 1
ATOM 4606 C CA . ILE A 1 576 ? 64.756 -6.290 -30.031 1.00 45.53 576 ILE A CA 1
ATOM 4607 C C . ILE A 1 576 ? 63.655 -7.161 -30.681 1.00 45.53 576 ILE A C 1
ATOM 4609 O O . ILE A 1 576 ? 62.477 -6.915 -30.426 1.00 45.53 576 ILE A O 1
ATOM 4613 N N . SER A 1 577 ? 63.973 -8.254 -31.394 1.00 46.62 577 SER A N 1
ATOM 4614 C CA . SER A 1 577 ? 62.926 -9.163 -31.922 1.00 46.62 577 SER A CA 1
ATOM 4615 C C . SER A 1 577 ? 62.275 -10.050 -30.844 1.00 46.62 577 SER A C 1
ATOM 4617 O O . SER A 1 577 ? 61.120 -10.442 -30.969 1.00 46.62 577 SER A O 1
ATOM 4619 N N . ASN A 1 578 ? 62.965 -10.290 -29.726 1.00 54.16 578 ASN A N 1
ATOM 4620 C CA . ASN A 1 578 ? 62.548 -11.274 -28.722 1.00 54.16 578 ASN A CA 1
ATOM 4621 C C . ASN A 1 578 ? 61.415 -10.810 -27.781 1.00 54.16 578 ASN A C 1
ATOM 4623 O O . ASN A 1 578 ? 60.841 -11.629 -27.070 1.00 54.16 578 ASN A O 1
ATOM 4627 N N . TYR A 1 579 ? 61.071 -9.517 -27.734 1.00 50.59 579 TYR A N 1
ATOM 4628 C CA . TYR A 1 579 ? 60.005 -9.034 -26.840 1.00 50.59 579 TYR A CA 1
ATOM 4629 C C . TYR A 1 579 ? 58.608 -9.249 -27.434 1.00 50.59 579 TYR A C 1
ATOM 4631 O O . TYR A 1 579 ? 57.705 -9.739 -26.755 1.00 50.59 579 TYR A O 1
ATOM 4639 N N . TYR A 1 580 ? 58.431 -8.917 -28.715 1.00 54.41 580 TYR A N 1
ATOM 4640 C CA . TYR A 1 580 ? 57.132 -9.028 -29.379 1.00 54.41 580 TYR A CA 1
ATOM 4641 C C . TYR A 1 580 ? 56.743 -10.483 -29.651 1.00 54.41 580 TYR A C 1
ATOM 4643 O O . TYR A 1 580 ? 55.580 -10.839 -29.463 1.00 54.41 580 TYR A O 1
ATOM 4651 N N . GLU A 1 581 ? 57.708 -11.341 -29.985 1.00 56.84 581 GLU A N 1
ATOM 4652 C CA . GLU A 1 581 ? 57.454 -12.775 -30.156 1.00 56.84 581 GLU A CA 1
ATOM 4653 C C . GLU A 1 581 ? 57.149 -13.476 -28.828 1.00 56.84 581 GLU A C 1
ATOM 4655 O O . GLU A 1 581 ? 56.178 -14.230 -28.752 1.00 56.84 581 GLU A O 1
ATOM 4660 N N . ARG A 1 582 ? 57.871 -13.159 -27.741 1.00 57.72 582 ARG A N 1
ATOM 4661 C CA . ARG A 1 582 ? 57.546 -13.694 -26.404 1.00 57.72 582 ARG A CA 1
ATOM 4662 C C . ARG A 1 582 ? 56.183 -13.227 -25.913 1.00 57.72 582 ARG A C 1
ATOM 4664 O O . ARG A 1 582 ? 55.431 -14.025 -25.364 1.00 57.72 582 ARG A O 1
ATOM 4671 N N . LYS A 1 583 ? 55.823 -11.961 -26.146 1.00 65.88 583 LYS A N 1
ATOM 4672 C CA . LYS A 1 583 ? 54.500 -11.438 -25.782 1.00 65.88 583 LYS A CA 1
ATOM 4673 C C . LYS A 1 583 ? 53.382 -12.144 -26.553 1.00 65.88 583 LYS A C 1
ATOM 4675 O O . LYS A 1 583 ? 52.354 -12.456 -25.960 1.00 65.88 583 LYS A O 1
ATOM 4680 N N . LYS A 1 584 ? 53.586 -12.426 -27.843 1.00 70.12 584 LYS A N 1
ATOM 4681 C CA . LYS A 1 584 ? 52.613 -13.157 -28.666 1.00 70.12 584 LYS A CA 1
ATOM 4682 C C . LYS A 1 584 ? 52.475 -14.616 -28.211 1.00 70.12 584 LYS A C 1
ATOM 4684 O O . LYS A 1 584 ? 51.362 -15.061 -27.962 1.00 70.12 584 LYS A O 1
ATOM 4689 N N . SER A 1 585 ? 53.596 -15.298 -27.969 1.00 67.56 585 SER A N 1
ATOM 4690 C CA . SER A 1 585 ? 53.619 -16.688 -27.492 1.00 67.56 585 SER A CA 1
ATOM 4691 C C . SER A 1 585 ? 52.956 -16.863 -26.115 1.00 67.56 585 SER A C 1
ATOM 4693 O O . SER A 1 585 ? 52.168 -17.784 -25.920 1.00 67.56 585 SER A O 1
ATOM 4695 N N . ILE A 1 586 ? 53.165 -15.927 -25.178 1.00 66.94 586 ILE A N 1
ATOM 4696 C CA . ILE A 1 586 ? 52.509 -15.951 -23.856 1.00 66.94 586 ILE A CA 1
ATOM 4697 C C . ILE A 1 586 ? 50.990 -15.752 -23.975 1.00 66.94 586 ILE A C 1
ATOM 4699 O O . ILE A 1 586 ? 50.222 -16.421 -23.284 1.00 66.94 586 ILE A O 1
ATOM 4703 N N . VAL A 1 587 ? 50.533 -14.857 -24.856 1.00 72.69 587 VAL A N 1
ATOM 4704 C CA . VAL A 1 587 ? 49.095 -14.626 -25.078 1.00 72.69 587 VAL A CA 1
ATOM 4705 C C . VAL A 1 587 ? 48.426 -15.848 -25.715 1.00 72.69 587 VAL A C 1
ATOM 4707 O O . VAL A 1 587 ? 47.305 -16.194 -25.336 1.00 72.69 587 VAL A O 1
ATOM 4710 N N . ASP A 1 588 ? 49.113 -16.530 -26.630 1.00 73.19 588 ASP A N 1
ATOM 4711 C CA . ASP A 1 588 ? 48.592 -17.735 -27.276 1.00 73.19 588 ASP A CA 1
ATOM 4712 C C . ASP A 1 588 ? 48.570 -18.938 -26.311 1.00 73.19 588 ASP A C 1
ATOM 4714 O O . ASP A 1 588 ? 47.556 -19.638 -26.240 1.00 73.19 588 ASP A O 1
ATOM 4718 N N . LEU A 1 589 ? 49.591 -19.101 -25.457 1.00 69.94 589 LEU A N 1
ATOM 4719 C CA . LEU A 1 589 ? 49.606 -20.089 -24.365 1.00 69.94 589 LEU A CA 1
ATOM 4720 C C . LEU A 1 589 ? 48.469 -19.873 -23.356 1.00 69.94 589 LEU A C 1
ATOM 4722 O O . LEU A 1 589 ? 47.817 -20.831 -22.944 1.00 69.94 589 LEU A O 1
ATOM 4726 N N . LEU A 1 590 ? 48.178 -18.623 -22.984 1.00 63.66 590 LEU A N 1
ATOM 4727 C CA . LEU A 1 590 ? 47.071 -18.301 -22.074 1.00 63.66 590 LEU A CA 1
ATOM 4728 C C . LEU A 1 590 ? 45.698 -18.601 -22.700 1.00 63.66 590 LEU A C 1
ATOM 4730 O O . LEU A 1 590 ? 44.782 -19.046 -22.002 1.00 63.66 590 LEU A O 1
ATOM 4734 N N . ARG A 1 591 ? 45.548 -18.416 -24.018 1.00 68.12 591 ARG A N 1
ATOM 4735 C CA . ARG A 1 591 ? 44.326 -18.794 -24.750 1.00 68.12 591 ARG A CA 1
ATOM 4736 C C . ARG A 1 591 ? 44.155 -20.308 -24.848 1.00 68.12 591 ARG A C 1
ATOM 4738 O O . ARG A 1 591 ? 43.040 -20.794 -24.663 1.00 68.12 591 ARG A O 1
ATOM 4745 N N . GLU A 1 592 ? 45.229 -21.048 -25.103 1.00 70.69 592 GLU A N 1
ATOM 4746 C CA . GLU A 1 592 ? 45.247 -22.519 -25.081 1.00 70.69 592 GLU A CA 1
ATOM 4747 C C . GLU A 1 592 ? 44.862 -23.056 -23.692 1.00 70.69 592 GLU A C 1
ATOM 4749 O O . GLU A 1 592 ? 43.940 -23.867 -23.570 1.00 70.69 592 GLU A O 1
ATOM 4754 N N . HIS A 1 593 ? 45.465 -22.522 -22.623 1.00 68.56 593 HIS A N 1
ATOM 4755 C CA . HIS A 1 593 ? 45.148 -22.916 -21.247 1.00 68.56 593 HIS A CA 1
ATOM 4756 C C . HIS A 1 593 ? 43.689 -22.621 -20.871 1.00 68.56 593 HIS A C 1
ATOM 4758 O O . HIS A 1 593 ? 43.038 -23.446 -20.231 1.00 68.56 593 HIS A O 1
ATOM 4764 N N . SER A 1 594 ? 43.139 -21.488 -21.321 1.00 60.97 594 SER A N 1
ATOM 4765 C CA . SER A 1 594 ? 41.724 -21.151 -21.124 1.00 60.97 594 SER A CA 1
ATOM 4766 C C . SER A 1 594 ? 40.789 -22.132 -21.848 1.00 60.97 594 SER A C 1
ATOM 4768 O O . SER A 1 594 ? 39.806 -22.595 -21.266 1.00 60.97 594 SER A O 1
ATOM 4770 N N . LYS A 1 595 ? 41.123 -22.552 -23.078 1.00 68.56 595 LYS A N 1
ATOM 4771 C CA . LYS A 1 595 ? 40.352 -23.567 -23.820 1.00 68.56 595 LYS A CA 1
ATOM 4772 C C . LYS A 1 595 ? 40.416 -24.946 -23.158 1.00 68.56 595 LYS A C 1
ATOM 4774 O O . LYS A 1 595 ? 39.392 -25.624 -23.077 1.00 68.56 595 LYS A O 1
ATOM 4779 N N . VAL A 1 596 ? 41.580 -25.357 -22.651 1.00 69.31 596 VAL A N 1
ATOM 4780 C CA . VAL A 1 596 ? 41.741 -26.615 -21.898 1.00 69.31 596 VAL A CA 1
ATOM 4781 C C . VAL A 1 596 ? 40.977 -26.563 -20.574 1.00 69.31 596 VAL A C 1
ATOM 4783 O O . VAL A 1 596 ? 40.331 -27.544 -20.208 1.00 69.31 596 VAL A O 1
ATOM 4786 N N . PHE A 1 597 ? 40.974 -25.418 -19.887 1.00 57.75 597 PHE A N 1
ATOM 4787 C CA . PHE A 1 597 ? 40.207 -25.222 -18.658 1.00 57.75 597 PHE A CA 1
ATOM 4788 C C . PHE A 1 597 ? 38.699 -25.328 -18.921 1.00 57.75 597 PHE A C 1
ATOM 4790 O O . PHE A 1 597 ? 38.005 -26.069 -18.228 1.00 57.75 597 PHE A O 1
ATOM 4797 N N . MET A 1 598 ? 38.195 -24.701 -19.988 1.00 54.72 598 MET A N 1
ATOM 4798 C CA . MET A 1 598 ? 36.785 -24.797 -20.392 1.00 54.72 598 MET A CA 1
ATOM 4799 C C . MET A 1 598 ? 36.394 -26.217 -20.839 1.00 54.72 598 MET A C 1
ATOM 4801 O O . MET A 1 598 ? 35.304 -26.689 -20.507 1.00 54.72 598 MET A O 1
ATOM 4805 N N . ARG A 1 599 ? 37.291 -26.952 -21.515 1.00 61.34 599 ARG A N 1
ATOM 4806 C CA . ARG A 1 599 ? 37.089 -28.373 -21.870 1.00 61.34 599 ARG A CA 1
ATOM 4807 C C . ARG A 1 599 ? 37.100 -29.300 -20.648 1.00 61.34 599 ARG A C 1
ATOM 4809 O O . ARG A 1 599 ? 36.261 -30.189 -20.568 1.00 61.34 599 ARG A O 1
ATOM 4816 N N . LYS A 1 600 ? 37.979 -29.069 -19.663 1.00 56.56 600 LYS A N 1
ATOM 4817 C CA . LYS A 1 600 ? 37.992 -29.810 -18.383 1.00 56.56 600 LYS A CA 1
ATOM 4818 C C . LYS A 1 600 ? 36.787 -29.482 -17.495 1.00 56.56 600 LYS A C 1
ATOM 4820 O O . LYS A 1 600 ? 36.313 -30.347 -16.766 1.00 56.56 600 LYS A O 1
ATOM 4825 N N . SER A 1 601 ? 36.272 -28.255 -17.572 1.00 53.50 601 SER A N 1
ATOM 4826 C CA . SER A 1 601 ? 35.059 -27.837 -16.856 1.00 53.50 601 SER A CA 1
ATOM 4827 C C . SER A 1 601 ? 33.820 -28.518 -17.442 1.00 53.50 601 SER A C 1
ATOM 4829 O O . SER A 1 601 ? 33.006 -29.073 -16.711 1.00 53.50 601 SER A O 1
ATOM 4831 N N . THR A 1 602 ? 33.714 -28.557 -18.772 1.00 54.62 602 THR A N 1
ATOM 4832 C CA . THR A 1 602 ? 32.599 -29.210 -19.476 1.00 54.62 602 THR A CA 1
ATOM 4833 C C . THR A 1 602 ? 32.655 -30.740 -19.402 1.00 54.6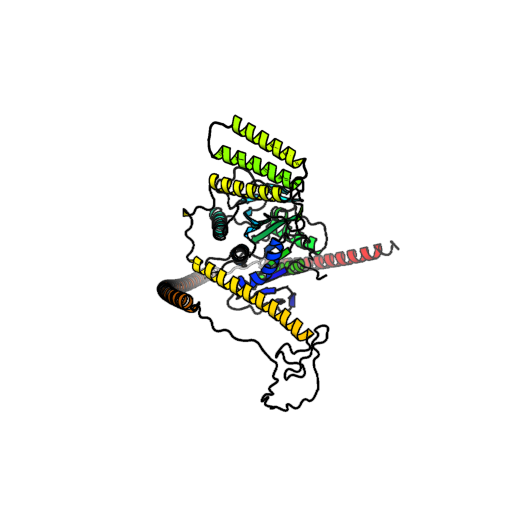2 602 THR A C 1
ATOM 4835 O O . THR A 1 602 ? 31.601 -31.370 -19.312 1.00 54.62 602 THR A O 1
ATOM 4838 N N . SER A 1 603 ? 33.844 -31.356 -19.351 1.00 55.88 603 SER A N 1
ATOM 4839 C CA . SER A 1 603 ? 33.974 -32.800 -19.106 1.00 55.88 603 SER A CA 1
ATOM 4840 C C . SER A 1 603 ? 33.672 -33.192 -17.655 1.00 55.88 603 SER A C 1
ATOM 4842 O O . SER A 1 603 ? 33.018 -34.210 -17.452 1.00 55.88 603 SER A O 1
ATOM 4844 N N . ARG A 1 604 ? 34.036 -32.365 -16.657 1.00 52.19 604 ARG A N 1
ATOM 4845 C CA . ARG A 1 604 ? 33.622 -32.558 -15.250 1.00 52.19 604 ARG A CA 1
ATOM 4846 C C . ARG A 1 604 ? 32.111 -32.439 -15.058 1.00 52.19 604 ARG A C 1
ATOM 4848 O O . ARG A 1 604 ? 31.540 -33.209 -14.296 1.00 52.19 604 ARG A O 1
ATOM 4855 N N . ILE A 1 605 ? 31.454 -31.515 -15.761 1.00 54.09 605 ILE A N 1
ATOM 4856 C CA . ILE A 1 605 ? 29.989 -31.376 -15.715 1.00 54.09 605 ILE A CA 1
ATOM 4857 C C . ILE A 1 605 ? 29.304 -32.599 -16.354 1.00 54.09 605 ILE A C 1
ATOM 4859 O O . ILE A 1 605 ? 28.326 -33.095 -15.803 1.00 54.09 605 ILE A O 1
ATOM 4863 N N . ARG A 1 606 ? 29.856 -33.154 -17.447 1.00 52.28 606 ARG A N 1
ATOM 4864 C CA . ARG A 1 606 ? 29.356 -34.401 -18.064 1.00 52.28 606 ARG A CA 1
ATOM 4865 C C . ARG A 1 606 ? 29.638 -35.665 -17.241 1.00 52.28 606 ARG A C 1
ATOM 4867 O O . ARG A 1 606 ? 28.838 -36.595 -17.272 1.00 52.28 606 ARG A O 1
ATOM 4874 N N . SER A 1 607 ? 30.744 -35.724 -16.496 1.00 54.91 607 SER A N 1
ATOM 4875 C CA . SER A 1 607 ? 31.011 -36.856 -15.598 1.00 54.91 607 SER A CA 1
ATOM 4876 C C . SER A 1 607 ? 30.137 -36.801 -14.341 1.00 54.91 607 SER A C 1
ATOM 4878 O O . SER A 1 607 ? 29.667 -37.840 -13.899 1.00 54.91 607 SER A O 1
ATOM 4880 N N . LEU A 1 608 ? 29.836 -35.608 -13.815 1.00 51.03 608 LEU A N 1
ATOM 4881 C CA . LEU A 1 608 ? 28.895 -35.423 -12.699 1.00 51.03 608 LEU A CA 1
ATOM 4882 C C . LEU A 1 608 ? 27.441 -35.757 -13.085 1.00 51.03 608 LEU A C 1
ATOM 4884 O O . LEU A 1 608 ? 26.720 -36.323 -12.268 1.00 51.03 608 LEU A O 1
ATOM 4888 N N . SER A 1 609 ? 27.016 -35.497 -14.329 1.00 51.62 609 SER A N 1
ATOM 4889 C CA . SER A 1 609 ? 25.690 -35.925 -14.810 1.00 51.62 609 SER A CA 1
ATOM 4890 C C . SER A 1 609 ? 25.581 -37.439 -15.031 1.00 51.62 609 SER A C 1
ATOM 4892 O O . SER A 1 609 ? 24.509 -38.002 -14.842 1.00 51.62 609 SER A O 1
ATOM 4894 N N . ASN A 1 610 ? 26.679 -38.116 -15.391 1.00 50.88 610 ASN A N 1
ATOM 4895 C CA . ASN A 1 610 ? 26.686 -39.574 -15.558 1.00 50.88 610 ASN A CA 1
ATOM 4896 C C . ASN A 1 610 ? 26.770 -40.327 -14.221 1.00 50.88 610 ASN A C 1
ATOM 4898 O O . ASN A 1 610 ? 26.200 -41.408 -14.119 1.00 50.88 610 ASN A O 1
ATOM 4902 N N . VAL A 1 611 ? 27.404 -39.749 -13.191 1.00 53.09 611 VAL A N 1
ATOM 4903 C CA . VAL A 1 611 ? 27.435 -40.337 -11.837 1.00 53.09 611 VAL A CA 1
ATOM 4904 C C . VAL A 1 611 ? 26.046 -40.316 -11.183 1.00 53.09 611 VAL A C 1
ATOM 4906 O O . VAL A 1 611 ? 25.672 -41.295 -10.542 1.00 53.09 611 VAL A O 1
ATOM 4909 N N . ASN A 1 612 ? 25.231 -39.281 -11.420 1.00 47.91 612 ASN A N 1
ATOM 4910 C CA . ASN A 1 612 ? 23.852 -39.241 -10.915 1.00 47.91 612 ASN A CA 1
ATOM 4911 C C . ASN A 1 612 ? 22.935 -40.290 -11.577 1.00 47.91 612 ASN A C 1
ATOM 4913 O O . ASN A 1 612 ? 22.090 -40.861 -10.899 1.00 47.91 612 ASN A O 1
ATOM 4917 N N . ASN A 1 613 ? 23.156 -40.637 -12.850 1.00 47.75 613 ASN A N 1
ATOM 4918 C CA . ASN A 1 613 ? 22.384 -41.694 -13.525 1.00 47.75 613 ASN A CA 1
ATOM 4919 C C . ASN A 1 613 ? 22.786 -43.123 -13.092 1.00 47.75 613 ASN A C 1
ATOM 4921 O O . ASN A 1 613 ? 21.991 -44.053 -13.215 1.00 47.75 613 ASN A O 1
ATOM 4925 N N . SER A 1 614 ? 24.002 -43.318 -12.569 1.00 48.47 614 SER A N 1
ATOM 4926 C CA . SER A 1 614 ? 24.444 -44.606 -12.005 1.00 48.47 614 SER A CA 1
ATOM 4927 C C . SER A 1 614 ? 24.023 -44.831 -10.546 1.00 48.47 614 SER A C 1
ATOM 4929 O O . SER A 1 614 ? 24.019 -45.969 -10.091 1.00 48.47 614 SER A O 1
ATOM 4931 N N . VAL A 1 615 ? 23.641 -43.781 -9.809 1.00 48.81 615 VAL A N 1
ATOM 4932 C CA . VAL A 1 615 ? 23.116 -43.915 -8.435 1.00 48.81 615 VAL A CA 1
ATOM 4933 C C . VAL A 1 615 ? 21.619 -44.268 -8.442 1.00 48.81 615 VAL A C 1
ATOM 4935 O O . VAL A 1 615 ? 21.175 -45.035 -7.593 1.00 48.81 615 VAL A O 1
ATOM 4938 N N . ASP A 1 616 ? 20.866 -43.840 -9.461 1.00 44.94 616 ASP A N 1
ATOM 4939 C CA . ASP A 1 616 ? 19.445 -44.197 -9.645 1.00 44.94 616 ASP A CA 1
ATOM 4940 C C . ASP A 1 616 ? 19.206 -45.616 -10.207 1.00 44.94 616 ASP A C 1
ATOM 4942 O O . ASP A 1 616 ? 18.069 -46.082 -10.261 1.00 44.94 616 ASP A O 1
ATOM 4946 N N . SER A 1 617 ? 20.261 -46.333 -10.615 1.00 48.78 617 SER A N 1
ATOM 4947 C CA . SER A 1 617 ? 20.182 -47.739 -11.061 1.00 48.78 617 SER A CA 1
ATOM 4948 C C . SER A 1 617 ? 20.622 -48.758 -10.001 1.00 48.78 617 SER A C 1
ATOM 4950 O O . SER A 1 617 ? 20.502 -49.955 -10.234 1.00 48.78 617 SER A O 1
ATOM 4952 N N . LEU A 1 618 ? 21.071 -48.299 -8.826 1.00 47.66 618 LEU A N 1
ATOM 4953 C CA . LEU A 1 618 ? 21.402 -49.137 -7.661 1.00 47.66 618 LEU A CA 1
ATOM 4954 C C . LEU A 1 618 ? 20.393 -48.983 -6.503 1.00 47.66 618 LEU A C 1
ATOM 4956 O O . LEU A 1 618 ? 20.602 -49.533 -5.426 1.00 47.66 618 LEU A O 1
ATOM 4960 N N . SER A 1 619 ? 19.293 -48.253 -6.721 1.00 47.38 619 SER A N 1
ATOM 4961 C CA . SER A 1 619 ? 18.190 -48.054 -5.766 1.00 47.38 619 SER A CA 1
ATOM 4962 C C . SER A 1 619 ? 16.839 -48.608 -6.259 1.00 47.38 619 SER A C 1
ATOM 4964 O O . SER A 1 619 ? 15.784 -48.202 -5.765 1.00 47.38 619 SER A O 1
ATOM 4966 N N . LYS A 1 620 ? 16.864 -49.557 -7.205 1.00 40.53 620 LYS A N 1
ATOM 4967 C CA . LYS A 1 620 ? 15.711 -50.370 -7.620 1.00 40.53 620 LYS A CA 1
ATOM 4968 C C . LYS A 1 620 ? 15.988 -51.852 -7.461 1.00 40.53 620 LYS A C 1
ATOM 4970 O O . LYS A 1 620 ? 17.088 -52.273 -7.880 1.00 40.53 620 LYS A O 1
#

pLDDT: mean 72.66, std 19.29, range [26.86, 97.94]